Protein AF-0000000082405020 (afdb_homodimer)

Organism: Rhodococcus erythropolis (NCBI:txid1833)

InterPro domains:
  IPR003812 Fido domain [PF02661] (65-181)
  IPR003812 Fido domain [PS51459] (65-228)
  IPR036597 Fido-like domain superfamily [G3DSA:1.10.3290.10] (3-239)
  IPR036597 Fido-like domain superfamily [SSF140931] (48-201)

Structure (mmCIF, N/CA/C/O backbone):
data_AF-0000000082405020-model_v1
#
loop_
_entity.id
_entity.type
_entity.pdbx_description
1 polymer 'protein adenylyltransferase'
#
loop_
_atom_site.group_PDB
_atom_site.id
_atom_site.type_symbol
_atom_site.label_atom_id
_atom_site.label_alt_id
_atom_site.label_comp_id
_atom_site.label_asym_id
_atom_site.label_entity_id
_atom_site.label_seq_id
_atom_site.pdbx_PDB_ins_code
_atom_site.Cartn_x
_atom_site.Cartn_y
_atom_site.Cartn_z
_atom_site.occupancy
_atom_site.B_iso_or_equiv
_atom_site.auth_seq_id
_atom_site.auth_comp_id
_atom_site.auth_asym_id
_atom_site.auth_atom_id
_atom_site.pdbx_PDB_model_num
ATOM 1 N N . MET A 1 1 ? 30.266 0.745 10.148 1 27.28 1 MET A N 1
ATOM 2 C CA . MET A 1 1 ? 30.141 1.819 9.164 1 27.28 1 MET A CA 1
ATOM 3 C C . MET A 1 1 ? 29.703 3.117 9.836 1 27.28 1 MET A C 1
ATOM 5 O O . MET A 1 1 ? 28.953 3.092 10.82 1 27.28 1 MET A O 1
ATOM 9 N N . PRO A 1 2 ? 30.406 4.234 9.695 1 31.41 2 PRO A N 1
ATOM 10 C CA . PRO A 1 2 ? 29.984 5.426 10.438 1 31.41 2 PRO A CA 1
ATOM 11 C C . PRO A 1 2 ? 28.469 5.613 10.438 1 31.41 2 PRO A C 1
ATOM 13 O O . PRO A 1 2 ? 27.781 5.078 9.562 1 31.41 2 PRO A O 1
ATOM 16 N N . PRO A 1 3 ? 27.906 6.035 11.539 1 33.94 3 PRO A N 1
ATOM 17 C CA . PRO A 1 3 ? 26.453 6.211 11.422 1 33.94 3 PRO A CA 1
ATOM 18 C C . PRO A 1 3 ? 26.047 6.82 10.086 1 33.94 3 PRO A C 1
ATOM 20 O O . PRO A 1 3 ? 26.75 7.68 9.547 1 33.94 3 PRO A O 1
ATOM 23 N N . LYS A 1 4 ? 25.484 6.148 9.141 1 37.81 4 LYS A N 1
ATOM 24 C CA . LYS A 1 4 ? 25.094 6.707 7.852 1 37.81 4 LYS A CA 1
ATOM 25 C C . LYS A 1 4 ? 24.656 8.164 7.996 1 37.81 4 LYS A C 1
ATOM 27 O O . LYS A 1 4 ? 23.688 8.469 8.695 1 37.81 4 LYS A O 1
ATOM 32 N N . THR A 1 5 ? 25.484 9.172 8.133 1 40.19 5 THR A N 1
ATOM 33 C CA . THR A 1 5 ? 25.219 10.602 8.078 1 40.19 5 THR A CA 1
ATOM 34 C C . THR A 1 5 ? 23.969 10.883 7.258 1 40.19 5 THR A C 1
ATOM 36 O O . THR A 1 5 ? 23.719 10.227 6.246 1 40.19 5 THR A O 1
ATOM 39 N N . SER A 1 6 ? 23.078 11.688 7.797 1 55.25 6 SER A N 1
ATOM 40 C CA . SER A 1 6 ? 21.797 11.93 7.129 1 55.25 6 SER A CA 1
ATOM 41 C C . SER A 1 6 ? 22 12.297 5.664 1 55.25 6 SER A C 1
ATOM 43 O O . SER A 1 6 ? 22.828 13.148 5.34 1 55.25 6 SER A O 1
ATOM 45 N N . GLN A 1 7 ? 21.703 11.398 4.762 1 65 7 GLN A N 1
ATOM 46 C CA . GLN A 1 7 ? 21.812 11.531 3.314 1 65 7 GLN A CA 1
ATOM 47 C C . GLN A 1 7 ? 21.156 12.828 2.83 1 65 7 GLN A C 1
ATOM 49 O O . GLN A 1 7 ? 21.453 13.305 1.735 1 65 7 GLN A O 1
ATOM 54 N N . PHE A 1 8 ? 20.422 13.508 3.809 1 75 8 PHE A N 1
ATOM 55 C CA . PHE A 1 8 ? 19.766 14.719 3.332 1 75 8 PHE A CA 1
ATOM 56 C C . PHE A 1 8 ? 20.281 15.945 4.082 1 75 8 PHE A C 1
ATOM 58 O O . PHE A 1 8 ? 20.172 16.016 5.309 1 75 8 PHE A O 1
ATOM 65 N N . ARG A 1 9 ? 20.906 16.922 3.457 1 78 9 ARG A N 1
ATOM 66 C CA . ARG A 1 9 ? 21.484 18.109 4.094 1 78 9 ARG A CA 1
ATOM 67 C C . ARG A 1 9 ? 20.75 19.375 3.695 1 78 9 ARG A C 1
ATOM 69 O O . ARG A 1 9 ? 20.812 20.391 4.395 1 78 9 ARG A O 1
ATOM 76 N N . SER A 1 10 ? 20.094 19.359 2.49 1 83.06 10 SER A N 1
ATOM 77 C CA . SER A 1 10 ? 19.344 20.5 1.984 1 83.06 10 SER A CA 1
ATOM 78 C C . SER A 1 10 ? 17.984 20.062 1.459 1 83.06 10 SER A C 1
ATOM 80 O O . SER A 1 10 ? 17.703 18.875 1.336 1 83.06 10 SER A O 1
ATOM 82 N N . TRP A 1 11 ? 17.188 21.078 1.167 1 88.75 11 TRP A N 1
ATOM 83 C CA . TRP A 1 11 ? 15.844 20.859 0.655 1 88.75 11 TRP A CA 1
ATOM 84 C C . TRP A 1 11 ? 15.867 20.047 -0.628 1 88.75 11 TRP A C 1
ATOM 86 O O . TRP A 1 11 ? 15.047 19.141 -0.817 1 88.75 11 TRP A O 1
ATOM 96 N N . ASP A 1 12 ? 16.828 20.312 -1.436 1 88.75 12 ASP A N 1
ATOM 97 C CA . ASP A 1 12 ? 16.859 19.703 -2.766 1 88.75 12 ASP A CA 1
ATOM 98 C C . ASP A 1 12 ? 17.469 18.312 -2.717 1 88.75 12 ASP A C 1
ATOM 100 O O . ASP A 1 12 ? 17.359 17.547 -3.674 1 88.75 12 ASP A O 1
ATOM 104 N N . ASP A 1 13 ? 18.094 17.969 -1.542 1 90.44 13 ASP A N 1
ATOM 105 C CA . ASP A 1 13 ? 18.688 16.656 -1.384 1 90.44 13 ASP A CA 1
ATOM 106 C C . ASP A 1 13 ? 17.625 15.562 -1.361 1 90.44 13 ASP A C 1
ATOM 108 O O . ASP A 1 13 ? 17.922 14.383 -1.56 1 90.44 13 ASP A O 1
ATOM 112 N N . TYR A 1 14 ? 16.422 16 -1.183 1 95 14 TYR A N 1
ATOM 113 C CA . TYR A 1 14 ? 15.344 15.023 -1.104 1 95 14 TYR A CA 1
ATOM 114 C C . TYR A 1 14 ? 14.922 14.562 -2.496 1 95 14 TYR A C 1
ATOM 116 O O . TYR A 1 14 ? 14.258 13.539 -2.639 1 95 14 TYR A O 1
ATOM 124 N N . TYR A 1 15 ? 15.258 15.336 -3.488 1 95.38 15 TYR A N 1
ATOM 125 C CA . TYR A 1 15 ? 14.891 14.984 -4.852 1 95.38 15 TYR A CA 1
ATOM 126 C C . TYR A 1 15 ? 15.852 13.961 -5.434 1 95.38 15 TYR A C 1
ATOM 128 O O . TYR A 1 15 ? 17.031 13.914 -5.051 1 95.38 15 TYR A O 1
ATOM 136 N N . ILE A 1 16 ? 15.375 13.164 -6.328 1 95.88 16 ILE A N 1
ATOM 137 C CA . ILE A 1 16 ? 16.25 12.375 -7.188 1 95.88 16 ILE A CA 1
ATOM 138 C C . ILE A 1 16 ? 17.109 13.297 -8.047 1 95.88 16 ILE A C 1
ATOM 140 O O . ILE A 1 16 ? 16.594 14.211 -8.695 1 95.88 16 ILE A O 1
ATOM 144 N N . PRO A 1 17 ? 18.406 13.109 -8 1 93.12 17 PRO A N 1
ATOM 145 C CA . PRO A 1 17 ? 19.281 14.023 -8.75 1 93.12 17 PRO A CA 1
ATOM 146 C C . PRO A 1 17 ? 18.812 14.242 -10.188 1 93.12 17 PRO A C 1
ATOM 148 O O . PRO A 1 17 ? 18.516 13.273 -10.898 1 93.12 17 PRO A O 1
ATOM 151 N N . GLY A 1 18 ? 18.672 15.523 -10.523 1 94.06 18 GLY A N 1
ATOM 152 C CA . GLY A 1 18 ? 18.312 15.891 -11.883 1 94.06 18 GLY A CA 1
ATOM 153 C C . GLY A 1 18 ? 16.828 15.93 -12.117 1 94.06 18 GLY A C 1
ATOM 154 O O . GLY A 1 18 ? 16.375 16.156 -13.234 1 94.06 18 GLY A O 1
ATOM 155 N N . THR A 1 19 ? 16.062 15.609 -11.078 1 95.69 19 THR A N 1
ATOM 156 C CA . THR A 1 19 ? 14.602 15.633 -11.195 1 95.69 19 THR A CA 1
ATOM 157 C C . THR A 1 19 ? 13.984 16.469 -10.078 1 95.69 19 THR A C 1
ATOM 159 O O . THR A 1 19 ? 14.695 17.062 -9.273 1 95.69 19 THR A O 1
ATOM 162 N N . THR A 1 20 ? 12.672 16.594 -10.133 1 95.38 20 THR A N 1
ATOM 163 C CA . THR A 1 20 ? 11.914 17.234 -9.055 1 95.38 20 THR A CA 1
ATOM 164 C C . THR A 1 20 ? 11.062 16.203 -8.32 1 95.38 20 THR A C 1
ATOM 166 O O . THR A 1 20 ? 10.109 16.562 -7.629 1 95.38 20 THR A O 1
ATOM 169 N N . VAL A 1 21 ? 11.367 14.953 -8.594 1 97.62 21 VAL A N 1
ATOM 170 C CA . VAL A 1 21 ? 10.672 13.859 -7.922 1 97.62 21 VAL A CA 1
ATOM 171 C C . VAL A 1 21 ? 11.43 13.469 -6.66 1 97.62 21 VAL A C 1
ATOM 173 O O . VAL A 1 21 ? 12.656 13.32 -6.684 1 97.62 21 VAL A O 1
ATOM 176 N N . LEU A 1 22 ? 10.766 13.344 -5.59 1 97.5 22 LEU A N 1
ATOM 177 C CA . LEU A 1 22 ? 11.383 12.984 -4.32 1 97.5 22 LEU A CA 1
ATOM 178 C C . LEU A 1 22 ? 11.961 11.578 -4.379 1 97.5 22 LEU A C 1
ATOM 180 O O . LEU A 1 22 ? 11.352 10.672 -4.949 1 97.5 22 LEU A O 1
ATOM 184 N N . ARG A 1 23 ? 13.109 11.445 -3.777 1 97.44 23 ARG A N 1
ATOM 185 C CA . ARG A 1 23 ? 13.617 10.094 -3.574 1 97.44 23 ARG A CA 1
ATOM 186 C C . ARG A 1 23 ? 12.586 9.219 -2.871 1 97.44 23 ARG A C 1
ATOM 188 O O . ARG A 1 23 ? 11.891 9.68 -1.964 1 97.44 23 ARG A O 1
ATOM 195 N N . ASN A 1 24 ? 12.477 7.988 -3.316 1 97.75 24 ASN A N 1
ATOM 196 C CA . ASN A 1 24 ? 11.445 7.105 -2.783 1 97.75 24 ASN A CA 1
ATOM 197 C C . ASN A 1 24 ? 11.891 5.645 -2.803 1 97.75 24 ASN A C 1
ATOM 199 O O . ASN A 1 24 ? 12.961 5.324 -3.334 1 97.75 24 ASN A O 1
ATOM 203 N N . LYS A 1 25 ? 11.133 4.828 -2.209 1 95.75 25 LYS A N 1
ATOM 204 C CA . LYS A 1 25 ? 11.562 3.459 -1.939 1 95.75 25 LYS A CA 1
ATOM 205 C C . LYS A 1 25 ? 11.203 2.531 -3.098 1 95.75 25 LYS A C 1
ATOM 207 O O . LYS A 1 25 ? 11.414 1.32 -3.018 1 95.75 25 LYS A O 1
ATOM 212 N N . LEU A 1 26 ? 10.578 3.055 -4.168 1 93.88 26 LEU A N 1
ATOM 213 C CA . LEU A 1 26 ? 10.352 2.262 -5.371 1 93.88 26 LEU A CA 1
ATOM 214 C C . LEU A 1 26 ? 11.633 2.168 -6.203 1 93.88 26 LEU A C 1
ATOM 216 O O . LEU A 1 26 ? 11.68 2.662 -7.332 1 93.88 26 LEU A O 1
ATOM 220 N N . THR A 1 27 ? 12.555 1.457 -5.652 1 92.06 27 THR A N 1
ATOM 221 C CA . THR A 1 27 ? 13.875 1.398 -6.262 1 92.06 27 THR A CA 1
ATOM 222 C C . THR A 1 27 ? 14.023 0.149 -7.129 1 92.06 27 THR A C 1
ATOM 224 O O . THR A 1 27 ? 13.297 -0.829 -6.938 1 92.06 27 THR A O 1
ATOM 227 N N . SER A 1 28 ? 14.781 0.222 -8.086 1 84.94 28 SER A N 1
ATOM 228 C CA . SER A 1 28 ? 15.273 -0.876 -8.906 1 84.94 28 SER A CA 1
ATOM 229 C C . SER A 1 28 ? 16.734 -0.678 -9.273 1 84.94 28 SER A C 1
ATOM 231 O O . SER A 1 28 ? 17.328 0.349 -8.938 1 84.94 28 SER A O 1
ATOM 233 N N . THR A 1 29 ? 17.328 -1.694 -9.914 1 83.38 29 THR A N 1
ATOM 234 C CA . THR A 1 29 ? 18.703 -1.555 -10.367 1 83.38 29 THR A CA 1
ATOM 235 C C . THR A 1 29 ? 18.844 -0.342 -11.281 1 83.38 29 THR A C 1
ATOM 237 O O . THR A 1 29 ? 19.812 0.414 -11.172 1 83.38 29 THR A O 1
ATOM 240 N N . ALA A 1 30 ? 17.844 -0.08 -12.133 1 85.38 30 ALA A N 1
ATOM 241 C CA . ALA A 1 30 ? 17.875 1.017 -13.102 1 85.38 30 ALA A CA 1
ATOM 242 C C . ALA A 1 30 ? 17.531 2.344 -12.438 1 85.38 30 ALA A C 1
ATOM 244 O O . ALA A 1 30 ? 17.875 3.412 -12.938 1 85.38 30 ALA A O 1
ATOM 245 N N . GLU A 1 31 ? 16.797 2.295 -11.312 1 92.06 31 GLU A N 1
ATOM 246 C CA . GLU A 1 31 ? 16.344 3.467 -10.57 1 92.06 31 GLU A CA 1
ATOM 247 C C . GLU A 1 31 ? 16.719 3.355 -9.094 1 92.06 31 GLU A C 1
ATOM 249 O O . GLU A 1 31 ? 15.844 3.199 -8.242 1 92.06 31 GLU A O 1
ATOM 254 N N . PRO A 1 32 ? 17.969 3.553 -8.773 1 92.06 32 PRO A N 1
ATOM 255 C CA . PRO A 1 32 ? 18.438 3.26 -7.426 1 92.06 32 PRO A CA 1
ATOM 256 C C . PRO A 1 32 ? 17.906 4.234 -6.379 1 92.06 32 PRO A C 1
ATOM 258 O O . PRO A 1 32 ? 17.953 3.955 -5.18 1 92.06 32 PRO A O 1
ATOM 261 N N . TYR A 1 33 ? 17.391 5.414 -6.867 1 95.62 33 TYR A N 1
ATOM 262 C CA . TYR A 1 33 ? 16.875 6.395 -5.918 1 95.62 33 TYR A CA 1
ATOM 263 C C . TYR A 1 33 ? 15.352 6.383 -5.875 1 95.62 33 TYR A C 1
ATOM 265 O O . TYR A 1 33 ? 14.734 7.234 -5.234 1 95.62 33 TYR A O 1
ATOM 273 N N . GLY A 1 34 ? 14.734 5.473 -6.621 1 96.12 34 GLY A N 1
ATOM 274 C CA . GLY A 1 34 ? 13.289 5.367 -6.707 1 96.12 34 GLY A CA 1
ATOM 275 C C . GLY A 1 34 ? 12.742 5.719 -8.078 1 96.12 34 GLY A C 1
ATOM 276 O O . GLY A 1 34 ? 13.492 6.145 -8.961 1 96.12 34 GLY A O 1
ATOM 277 N N . THR A 1 35 ? 11.484 5.574 -8.297 1 96.19 35 THR A N 1
ATOM 278 C CA . THR A 1 35 ? 10.852 5.926 -9.562 1 96.19 35 THR A CA 1
ATOM 279 C C . THR A 1 35 ? 10.961 7.426 -9.82 1 96.19 35 THR A C 1
ATOM 281 O O . THR A 1 35 ? 10.812 8.234 -8.898 1 96.19 35 THR A O 1
ATOM 284 N N . THR A 1 36 ? 11.234 7.832 -11.086 1 96.62 36 THR A N 1
ATOM 285 C CA . THR A 1 36 ? 11.289 9.234 -11.477 1 96.62 36 THR A CA 1
ATOM 286 C C . THR A 1 36 ? 9.945 9.695 -12.039 1 96.62 36 THR A C 1
ATOM 288 O O . THR A 1 36 ? 9.789 10.859 -12.414 1 96.62 36 THR A O 1
ATOM 291 N N . ASP A 1 37 ? 8.992 8.805 -12.117 1 95.56 37 ASP A N 1
ATOM 292 C CA . ASP A 1 37 ? 7.648 9.117 -12.594 1 95.56 37 ASP A CA 1
ATOM 293 C C . ASP A 1 37 ? 6.793 9.703 -11.469 1 95.56 37 ASP A C 1
ATOM 295 O O . ASP A 1 37 ? 6.395 8.992 -10.547 1 95.56 37 ASP A O 1
ATOM 299 N N . PRO A 1 38 ? 6.438 10.984 -11.57 1 96.62 38 PRO A N 1
ATOM 300 C CA . PRO A 1 38 ? 5.711 11.609 -10.461 1 96.62 38 PRO A CA 1
ATOM 301 C C . PRO A 1 38 ? 4.32 11.016 -10.258 1 96.62 38 PRO A C 1
ATOM 303 O O . PRO A 1 38 ? 3.834 10.953 -9.125 1 96.62 38 PRO A O 1
ATOM 306 N N . ASP A 1 39 ? 3.707 10.555 -11.312 1 94.94 39 ASP A N 1
ATOM 307 C CA . ASP A 1 39 ? 2.375 9.969 -11.188 1 94.94 39 ASP A CA 1
ATOM 308 C C . ASP A 1 39 ? 2.432 8.609 -10.5 1 94.94 39 ASP A C 1
ATOM 310 O O . ASP A 1 39 ? 1.569 8.289 -9.68 1 94.94 39 ASP A O 1
ATOM 314 N N . LYS A 1 40 ? 3.461 7.84 -10.859 1 94 40 LYS A N 1
ATOM 315 C CA . LYS A 1 40 ? 3.66 6.547 -10.211 1 94 40 LYS A CA 1
ATOM 316 C C . LYS A 1 40 ? 3.934 6.723 -8.719 1 94 40 LYS A C 1
ATOM 318 O O . LYS A 1 40 ? 3.371 6.004 -7.891 1 94 40 LYS A O 1
ATOM 323 N N . LEU A 1 41 ? 4.762 7.684 -8.391 1 96.81 41 LEU A N 1
ATOM 324 C CA . LEU A 1 41 ? 5.07 7.949 -6.988 1 96.81 41 LEU A CA 1
ATOM 325 C C . LEU A 1 41 ? 3.826 8.398 -6.234 1 96.81 41 LEU A C 1
ATOM 327 O O . LEU A 1 41 ? 3.564 7.934 -5.125 1 96.81 41 LEU A O 1
ATOM 331 N N . ARG A 1 42 ? 3.062 9.281 -6.844 1 95.75 42 ARG A N 1
ATOM 332 C CA . ARG A 1 42 ? 1.851 9.797 -6.215 1 95.75 42 ARG A CA 1
ATOM 333 C C . ARG A 1 42 ? 0.866 8.664 -5.922 1 95.75 42 ARG A C 1
ATOM 335 O O . ARG A 1 42 ? 0.34 8.57 -4.809 1 95.75 42 ARG A O 1
ATOM 342 N N . SER A 1 43 ? 0.611 7.84 -6.879 1 94.12 43 SER A N 1
ATOM 343 C CA . SER A 1 43 ? -0.319 6.727 -6.715 1 94.12 43 SER A CA 1
ATOM 344 C C . SER A 1 43 ? 0.167 5.758 -5.645 1 94.12 43 SER A C 1
ATOM 346 O O . SER A 1 43 ? -0.624 5.281 -4.824 1 94.12 43 SER A O 1
ATOM 348 N N . TYR A 1 44 ? 1.472 5.469 -5.621 1 96.62 44 TYR A N 1
ATOM 349 C CA . TYR A 1 44 ? 2.049 4.562 -4.637 1 96.62 44 TYR A CA 1
ATOM 350 C C . TYR A 1 44 ? 1.937 5.137 -3.23 1 96.62 44 TYR A C 1
ATOM 352 O O . TYR A 1 44 ? 1.536 4.438 -2.297 1 96.62 44 TYR A O 1
ATOM 360 N N . GLU A 1 45 ? 2.285 6.391 -3.164 1 97.62 45 GLU A N 1
ATOM 361 C CA . GLU A 1 45 ? 2.213 7.074 -1.876 1 97.62 45 GLU A CA 1
ATOM 362 C C . GLU A 1 45 ? 0.787 7.07 -1.33 1 97.62 45 GLU A C 1
ATOM 364 O O . GLU A 1 45 ? 0.569 6.785 -0.15 1 97.62 45 GLU A O 1
ATOM 369 N N . GLU A 1 46 ? -0.152 7.398 -2.125 1 94.19 46 GLU A N 1
ATOM 370 C CA . GLU A 1 46 ? -1.555 7.418 -1.72 1 94.19 46 GLU A CA 1
ATOM 371 C C . GLU A 1 46 ? -2.008 6.043 -1.234 1 94.19 46 GLU A C 1
ATOM 373 O O . GLU A 1 46 ? -2.633 5.926 -0.179 1 94.19 46 GLU A O 1
ATOM 378 N N . ALA A 1 47 ? -1.646 5.027 -1.953 1 95.69 47 ALA A N 1
ATOM 379 C CA . ALA A 1 47 ? -2.029 3.666 -1.583 1 95.69 47 ALA A CA 1
ATOM 380 C C . ALA A 1 47 ? -1.36 3.242 -0.278 1 95.69 47 ALA A C 1
ATOM 382 O O . ALA A 1 47 ? -2.023 2.744 0.634 1 95.69 47 ALA A O 1
ATOM 383 N N . ALA A 1 48 ? -0.055 3.447 -0.223 1 97.44 48 ALA A N 1
ATOM 384 C CA . ALA A 1 48 ? 0.718 3.041 0.948 1 97.44 48 ALA A CA 1
ATOM 385 C C . ALA A 1 48 ? 0.211 3.736 2.209 1 97.44 48 ALA A C 1
ATOM 387 O O . ALA A 1 48 ? 0.013 3.092 3.242 1 97.44 48 ALA A O 1
ATOM 388 N N . THR A 1 49 ? -0.008 5.012 2.084 1 96.56 49 THR A N 1
ATOM 389 C CA . THR A 1 49 ? -0.431 5.754 3.266 1 96.56 49 THR A CA 1
ATOM 390 C C . THR A 1 49 ? -1.874 5.418 3.629 1 96.56 49 THR A C 1
ATOM 392 O O . THR A 1 49 ? -2.242 5.426 4.805 1 96.56 49 THR A O 1
ATOM 395 N N . HIS A 1 50 ? -2.705 5.129 2.637 1 93.75 50 HIS A N 1
ATOM 396 C CA . HIS A 1 50 ? -4.062 4.672 2.912 1 93.75 50 HIS A CA 1
ATOM 397 C C . HIS A 1 50 ? -4.055 3.398 3.752 1 93.75 50 HIS A C 1
ATOM 399 O O . HIS A 1 50 ? -4.805 3.287 4.727 1 93.75 50 HIS A O 1
ATOM 405 N N . ILE A 1 51 ? -3.227 2.506 3.412 1 95.38 51 ILE A N 1
ATOM 406 C CA . ILE A 1 51 ? -3.109 1.24 4.125 1 95.38 51 ILE A CA 1
ATOM 407 C C . ILE A 1 51 ? -2.66 1.496 5.562 1 95.38 51 ILE A C 1
ATOM 409 O O . ILE A 1 51 ? -3.266 0.989 6.508 1 95.38 51 ILE A O 1
ATOM 413 N N . ARG A 1 52 ? -1.655 2.295 5.723 1 97.19 52 ARG A N 1
ATOM 414 C CA . ARG A 1 52 ? -1.1 2.564 7.047 1 97.19 52 ARG A CA 1
ATOM 415 C C . ARG A 1 52 ? -2.074 3.369 7.898 1 97.19 52 ARG A C 1
ATOM 417 O O . ARG A 1 52 ? -2.131 3.199 9.117 1 97.19 52 ARG A O 1
ATOM 424 N N . MET A 1 53 ? -2.807 4.262 7.254 1 94.5 53 MET A N 1
ATOM 425 C CA . MET A 1 53 ? -3.828 5.004 7.988 1 94.5 53 MET A CA 1
ATOM 426 C C . MET A 1 53 ? -4.879 4.059 8.562 1 94.5 53 MET A C 1
ATOM 428 O O . MET A 1 53 ? -5.324 4.238 9.695 1 94.5 53 MET A O 1
ATOM 432 N N . GLY A 1 54 ? -5.32 3.076 7.789 1 91.56 54 GLY A N 1
ATOM 433 C CA . GLY A 1 54 ? -6.238 2.068 8.297 1 91.56 54 GLY A CA 1
ATOM 434 C C . GLY A 1 54 ? -5.688 1.307 9.492 1 91.56 54 GLY A C 1
ATOM 435 O O . GLY A 1 54 ? -6.41 1.049 10.453 1 91.56 54 GLY A O 1
ATOM 436 N N . GLU A 1 55 ? -4.43 0.986 9.414 1 93.69 55 GLU A N 1
ATOM 437 C CA . GLU A 1 55 ? -3.783 0.281 10.516 1 93.69 55 GLU A CA 1
ATOM 438 C C . GLU A 1 55 ? -3.719 1.151 11.766 1 93.69 55 GLU A C 1
ATOM 440 O O . GLU A 1 55 ? -3.969 0.673 12.875 1 93.69 55 GLU A O 1
ATOM 445 N N . LEU A 1 56 ? -3.42 2.391 11.555 1 94.75 56 LEU A N 1
ATOM 446 C CA . LEU A 1 56 ? -3.33 3.32 12.672 1 94.75 56 LEU A CA 1
ATOM 447 C C . LEU A 1 56 ? -4.691 3.52 13.32 1 94.75 56 LEU A C 1
ATOM 449 O O . LEU A 1 56 ? -4.781 3.719 14.539 1 94.75 56 LEU A O 1
ATOM 453 N N . ALA A 1 57 ? -5.738 3.504 12.516 1 91.31 57 ALA A N 1
ATOM 454 C CA . ALA A 1 57 ? -7.094 3.639 13.039 1 91.31 57 ALA A CA 1
ATOM 455 C C . ALA A 1 57 ? -7.453 2.461 13.945 1 91.31 57 ALA A C 1
ATOM 457 O O . ALA A 1 57 ? -8.156 2.627 14.945 1 91.31 57 ALA A O 1
ATOM 458 N N . ARG A 1 58 ? -6.863 1.289 13.609 1 91.31 58 ARG A N 1
ATOM 459 C CA . ARG A 1 58 ? -7.148 0.085 14.383 1 91.31 58 ARG A CA 1
ATOM 460 C C . ARG A 1 58 ? -6.211 -0.029 15.586 1 91.31 58 ARG A C 1
ATOM 462 O O . ARG A 1 58 ? -6.633 -0.414 16.672 1 91.31 58 ARG A O 1
ATOM 469 N N . THR A 1 59 ? -4.965 0.282 15.312 1 94.94 59 THR A N 1
ATOM 470 C CA . THR A 1 59 ? -3.932 0.214 16.344 1 94.94 59 THR A CA 1
ATOM 471 C C . THR A 1 59 ? -3.061 1.466 16.312 1 94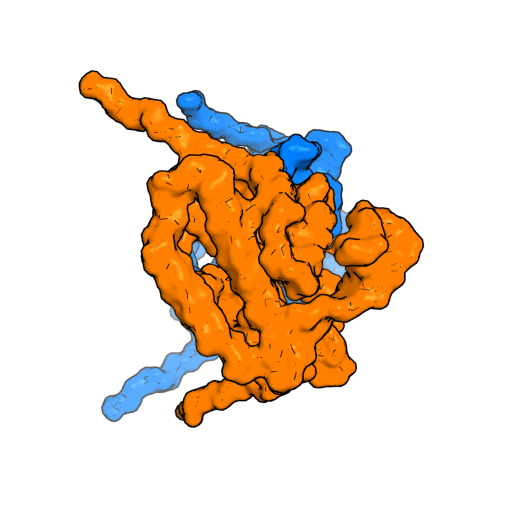.94 59 THR A C 1
ATOM 473 O O . THR A 1 59 ? -2.014 1.488 15.664 1 94.94 59 THR A O 1
ATOM 476 N N . PRO A 1 60 ? -3.488 2.438 17.078 1 94.69 60 PRO A N 1
ATOM 477 C CA . PRO A 1 60 ? -2.707 3.678 17.094 1 94.69 60 PRO A CA 1
ATOM 478 C C . PRO A 1 60 ? -1.301 3.48 17.656 1 94.69 60 PRO A C 1
ATOM 480 O O . PRO A 1 60 ? -1.076 2.578 18.469 1 94.69 60 PRO A O 1
ATOM 483 N N . VAL A 1 61 ? -0.353 4.25 17.203 1 95.19 61 VAL A N 1
ATOM 484 C CA . VAL A 1 61 ? 0.987 4.242 17.781 1 95.19 61 VAL A CA 1
ATOM 485 C C . VAL A 1 61 ? 0.938 4.781 19.203 1 95.19 61 VAL A C 1
ATOM 487 O O . VAL A 1 61 ? 0.284 5.793 19.469 1 95.19 61 VAL A O 1
ATOM 490 N N . SER A 1 62 ? 1.547 4.047 20.078 1 94.38 62 SER A N 1
ATOM 491 C CA . SER A 1 62 ? 1.603 4.5 21.453 1 94.38 62 SER A CA 1
ATOM 492 C C . SER A 1 62 ? 2.484 5.738 21.594 1 94.38 62 SER A C 1
ATOM 494 O O . SER A 1 62 ? 3.539 5.828 20.969 1 94.38 62 SER A O 1
ATOM 496 N N . GLY A 1 63 ? 1.977 6.695 22.375 1 95.44 63 GLY A N 1
ATOM 497 C CA . GLY A 1 63 ? 2.746 7.906 22.609 1 95.44 63 GLY A CA 1
ATOM 498 C C . GLY A 1 63 ? 2.104 8.828 23.625 1 95.44 63 GLY A C 1
ATOM 499 O O . GLY A 1 63 ? 1.078 8.492 24.219 1 95.44 63 GLY A O 1
ATOM 500 N N . LYS A 1 64 ? 2.805 9.945 23.844 1 97.06 64 LYS A N 1
ATOM 501 C CA . LYS A 1 64 ? 2.387 10.875 24.875 1 97.06 64 LYS A CA 1
ATOM 502 C C . LYS A 1 64 ? 1.908 12.195 24.281 1 97.06 64 LYS A C 1
ATOM 504 O O . LYS A 1 64 ? 1.918 13.234 24.953 1 97.06 64 LYS A O 1
ATOM 509 N N . PHE A 1 65 ? 1.597 12.156 22.984 1 98.38 65 PHE A N 1
ATOM 510 C CA . PHE A 1 65 ? 1.159 13.336 22.25 1 98.38 65 PHE A CA 1
ATOM 511 C C . PHE A 1 65 ? 2.217 14.43 22.297 1 98.38 65 PHE A C 1
ATOM 513 O O . PHE A 1 65 ? 1.892 15.609 22.484 1 98.38 65 PHE A O 1
ATOM 520 N N . ASP A 1 66 ? 3.443 14.016 22.25 1 98.69 66 ASP A N 1
ATOM 521 C CA . ASP A 1 66 ? 4.586 14.914 22.125 1 98.69 66 ASP A CA 1
ATOM 522 C C . ASP A 1 66 ? 5.168 14.852 20.703 1 98.69 66 ASP A C 1
ATOM 524 O O . ASP A 1 66 ? 4.574 14.25 19.812 1 98.69 66 ASP A O 1
ATOM 528 N N . TYR A 1 67 ? 6.262 15.555 20.516 1 98.75 67 TYR A N 1
ATOM 529 C CA . TYR A 1 67 ? 6.875 15.633 19.203 1 98.75 67 TYR A CA 1
ATOM 530 C C . TYR A 1 67 ? 7.309 14.258 18.719 1 98.75 67 TYR A C 1
ATOM 532 O O . TYR A 1 67 ? 7.164 13.938 17.531 1 98.75 67 TYR A O 1
ATOM 540 N N . ASN A 1 68 ? 7.812 13.422 19.625 1 98.62 68 ASN A N 1
ATOM 541 C CA . ASN A 1 68 ? 8.195 12.062 19.25 1 98.62 68 ASN A CA 1
ATOM 542 C C . ASN A 1 68 ? 6.992 11.258 18.766 1 98.62 68 ASN A C 1
ATOM 544 O O . ASN A 1 68 ? 7.121 10.438 17.859 1 98.62 68 ASN A O 1
ATOM 548 N N . HIS A 1 69 ? 5.879 11.492 19.422 1 98.75 69 HIS A N 1
ATOM 549 C CA . HIS A 1 69 ? 4.66 10.82 19 1 98.75 69 HIS A CA 1
ATOM 550 C C . HIS A 1 69 ? 4.27 11.234 17.578 1 98.75 69 HIS A C 1
ATOM 552 O O . HIS A 1 69 ? 3.893 10.383 16.766 1 98.75 69 HIS A O 1
ATOM 558 N N . LEU A 1 70 ? 4.332 12.508 17.266 1 98.81 70 LEU A N 1
ATOM 559 C CA . LEU A 1 70 ? 4.047 12.984 15.906 1 98.81 70 LEU A CA 1
ATOM 560 C C . LEU A 1 70 ? 4.988 12.344 14.898 1 98.81 70 LEU A C 1
ATOM 562 O O . LEU A 1 70 ? 4.551 11.898 13.836 1 98.81 70 LEU A O 1
ATOM 566 N N . LYS A 1 71 ? 6.27 12.297 15.234 1 98.81 71 LYS A N 1
ATOM 567 C CA . LYS A 1 71 ? 7.266 11.68 14.359 1 98.81 71 LYS A CA 1
ATOM 568 C C . LYS A 1 71 ? 6.977 10.195 14.156 1 98.81 71 LYS A C 1
ATOM 570 O O . LYS A 1 71 ? 7.141 9.672 13.055 1 98.81 71 LYS A O 1
ATOM 575 N N . ALA A 1 72 ? 6.547 9.555 15.195 1 98.75 72 ALA A N 1
ATOM 576 C CA . ALA A 1 72 ? 6.234 8.125 15.109 1 98.75 72 ALA A CA 1
ATOM 577 C C . ALA A 1 72 ? 5.043 7.883 14.195 1 98.75 72 ALA A C 1
ATOM 579 O O . ALA A 1 72 ? 5.02 6.906 13.438 1 98.75 72 ALA A O 1
ATOM 580 N N . ILE A 1 73 ? 4.043 8.719 14.297 1 98.75 73 ILE A N 1
ATOM 581 C CA . ILE A 1 73 ? 2.891 8.625 13.406 1 98.75 73 ILE A CA 1
ATOM 582 C C . ILE A 1 73 ? 3.34 8.82 11.961 1 98.75 73 ILE A C 1
ATOM 584 O O . ILE A 1 73 ? 2.955 8.047 11.078 1 98.75 73 ILE A O 1
ATOM 588 N N . HIS A 1 74 ? 4.148 9.836 11.719 1 98.81 74 HIS A N 1
ATOM 589 C CA . HIS A 1 74 ? 4.672 10.07 10.375 1 98.81 74 HIS A CA 1
ATOM 590 C C . HIS A 1 74 ? 5.453 8.859 9.875 1 98.81 74 HIS A C 1
ATOM 592 O O . HIS A 1 74 ? 5.305 8.453 8.719 1 98.81 74 HIS A O 1
ATOM 598 N N . GLN A 1 75 ? 6.293 8.305 10.734 1 98.69 75 GLN A N 1
ATOM 599 C CA . GLN A 1 75 ? 7.055 7.109 10.398 1 98.69 75 GLN A CA 1
ATOM 600 C C . GLN A 1 75 ? 6.129 5.977 9.969 1 98.69 75 GLN A C 1
ATOM 602 O O . GLN A 1 75 ? 6.387 5.301 8.969 1 98.69 75 GLN A O 1
ATOM 607 N N . THR A 1 76 ? 5.102 5.809 10.703 1 98.31 76 THR A N 1
ATOM 608 C CA . THR A 1 76 ? 4.164 4.738 10.398 1 98.31 76 THR A CA 1
ATOM 609 C C . THR A 1 76 ? 3.473 4.992 9.055 1 98.31 76 THR A C 1
ATOM 611 O O . THR A 1 76 ? 3.379 4.09 8.219 1 98.31 76 THR A O 1
ATOM 614 N N . LEU A 1 77 ? 3.057 6.184 8.805 1 98.25 77 LEU A N 1
ATOM 615 C CA . LEU A 1 77 ? 2.295 6.539 7.613 1 98.25 77 LEU A CA 1
ATOM 616 C C . LEU A 1 77 ? 3.148 6.398 6.359 1 98.25 77 LEU A C 1
ATOM 618 O O . LEU A 1 77 ? 2.668 5.93 5.324 1 98.25 77 LEU A O 1
ATOM 622 N N . PHE A 1 78 ? 4.438 6.797 6.43 1 98.56 78 PHE A N 1
ATOM 623 C CA . PHE A 1 78 ? 5.195 7 5.199 1 98.56 78 PHE A CA 1
ATOM 624 C C . PHE A 1 78 ? 6.363 6.02 5.117 1 98.56 78 PHE A C 1
ATOM 626 O O . PHE A 1 78 ? 7.199 6.121 4.219 1 98.56 78 PHE A O 1
ATOM 633 N N . GLN A 1 79 ? 6.445 4.984 6 1 97.69 79 GLN A N 1
ATOM 634 C CA . GLN A 1 79 ? 7.559 4.047 6.113 1 97.69 79 GLN A CA 1
ATOM 635 C C . GLN A 1 79 ? 7.781 3.297 4.805 1 97.69 79 GLN A C 1
ATOM 637 O O . GLN A 1 79 ? 8.898 2.873 4.508 1 97.69 79 GLN A O 1
ATOM 642 N N . ASP A 1 80 ? 6.754 3.154 4.043 1 97.75 80 ASP A N 1
ATOM 643 C CA . ASP A 1 80 ? 6.855 2.363 2.822 1 97.75 80 ASP A CA 1
ATOM 644 C C . ASP A 1 80 ? 7.254 3.236 1.634 1 97.75 80 ASP A C 1
ATOM 646 O O . ASP A 1 80 ? 7.562 2.725 0.556 1 97.75 80 ASP A O 1
ATOM 650 N N . VAL A 1 81 ? 7.301 4.566 1.757 1 98.19 81 VAL A N 1
ATOM 651 C CA . VAL A 1 81 ? 7.461 5.48 0.632 1 98.19 81 VAL A CA 1
ATOM 652 C C . VAL A 1 81 ? 8.812 6.184 0.724 1 98.19 81 VAL A C 1
ATOM 654 O O . VAL A 1 81 ? 9.531 6.297 -0.274 1 98.19 81 VAL A O 1
ATOM 657 N N . TYR A 1 82 ? 9.109 6.652 1.924 1 97.88 82 TYR A N 1
ATOM 658 C CA . TYR A 1 82 ? 10.281 7.512 2.059 1 97.88 82 TYR A CA 1
ATOM 659 C C . TYR A 1 82 ? 11.242 6.965 3.109 1 97.88 82 TYR A C 1
ATOM 661 O O . TYR A 1 82 ? 10.812 6.531 4.184 1 97.88 82 TYR A O 1
ATOM 669 N N . ASP A 1 83 ? 12.555 7.078 2.828 1 96.12 83 ASP A N 1
ATOM 670 C CA . ASP A 1 83 ? 13.57 6.668 3.787 1 96.12 83 ASP A CA 1
ATOM 671 C C . ASP A 1 83 ? 13.617 7.621 4.98 1 96.12 83 ASP A C 1
ATOM 673 O O . ASP A 1 83 ? 14.031 7.23 6.078 1 96.12 83 ASP A O 1
ATOM 677 N N . TRP A 1 84 ? 13.133 8.844 4.754 1 96.5 84 TRP A N 1
ATOM 678 C CA . TRP A 1 84 ? 13.203 9.844 5.809 1 96.5 84 TRP A CA 1
ATOM 679 C C . TRP A 1 84 ? 11.906 9.883 6.613 1 96.5 84 TRP A C 1
ATOM 681 O O . TRP A 1 84 ? 11.672 10.812 7.391 1 96.5 84 TRP A O 1
ATOM 691 N N . ALA A 1 85 ? 11.023 8.914 6.461 1 98.12 85 ALA A N 1
ATOM 692 C CA . ALA A 1 85 ? 9.789 8.852 7.242 1 98.12 85 ALA A CA 1
ATOM 693 C C . ALA A 1 85 ? 10.078 8.938 8.734 1 98.12 85 ALA A C 1
ATOM 695 O O . ALA A 1 85 ? 10.961 8.242 9.242 1 98.12 85 ALA A O 1
ATOM 696 N N . GLY A 1 86 ? 9.406 9.828 9.445 1 98.31 86 GLY A N 1
ATOM 697 C CA . GLY A 1 86 ? 9.555 10 10.883 1 98.31 86 GLY A CA 1
ATOM 698 C C . GLY A 1 86 ? 10.68 10.945 11.258 1 98.31 86 GLY A C 1
ATOM 699 O O . GLY A 1 86 ? 10.891 11.234 12.438 1 98.31 86 GLY A O 1
ATOM 700 N N . LYS A 1 87 ? 11.344 11.414 10.219 1 97.44 87 LYS A N 1
ATOM 701 C CA . LYS A 1 87 ? 12.477 12.297 10.469 1 97.44 87 LYS A CA 1
ATOM 702 C C . LYS A 1 87 ? 12.156 13.734 10.078 1 97.44 87 LYS A C 1
ATOM 704 O O . LYS A 1 87 ? 11.516 13.977 9.055 1 97.44 87 LYS A O 1
ATOM 709 N N . GLU A 1 88 ? 12.578 14.609 10.844 1 96.56 88 GLU A N 1
ATOM 710 C CA . GLU A 1 88 ? 12.461 16.031 10.562 1 96.56 88 GLU A CA 1
ATOM 711 C C . GLU A 1 88 ? 13.219 16.406 9.289 1 96.56 88 GLU A C 1
ATOM 713 O O . GLU A 1 88 ? 14.312 15.914 9.047 1 96.56 88 GLU A O 1
ATOM 718 N N . ARG A 1 89 ? 12.578 17.328 8.609 1 96.56 89 ARG A N 1
ATOM 719 C CA . ARG A 1 89 ? 13.281 17.797 7.418 1 96.56 89 ARG A CA 1
ATOM 720 C C . ARG A 1 89 ? 14.516 18.609 7.797 1 96.56 89 ARG A C 1
ATOM 722 O O . ARG A 1 89 ? 14.531 19.297 8.812 1 96.56 89 ARG A O 1
ATOM 729 N N . THR A 1 90 ? 15.523 18.562 6.91 1 93.44 90 THR A N 1
ATOM 730 C CA . THR A 1 90 ? 16.797 19.219 7.18 1 93.44 90 THR A CA 1
ATOM 731 C C . THR A 1 90 ? 16.891 20.547 6.43 1 93.44 90 THR A C 1
ATOM 733 O O . THR A 1 90 ? 17.828 21.328 6.637 1 93.44 90 THR A O 1
ATOM 736 N N . GLY A 1 91 ? 16.047 20.781 5.52 1 91.69 91 GLY A N 1
ATOM 737 C CA . GLY A 1 91 ? 16 22.031 4.77 1 91.69 91 GLY A CA 1
ATOM 738 C C . GLY A 1 91 ? 14.602 22.578 4.605 1 91.69 91 GLY A C 1
ATOM 739 O O . GLY A 1 91 ? 13.625 21.906 4.953 1 91.69 91 GLY A O 1
ATOM 740 N N . PRO A 1 92 ? 14.43 23.812 4.184 1 92.62 92 PRO A N 1
ATOM 741 C CA . PRO A 1 92 ? 15.5 24.781 3.91 1 92.62 92 PRO A CA 1
ATOM 742 C C . PRO A 1 92 ? 16.047 25.422 5.18 1 92.62 92 PRO A C 1
ATOM 744 O O . PRO A 1 92 ? 15.422 25.344 6.238 1 92.62 92 PRO A O 1
ATOM 747 N N . LEU A 1 93 ? 17.219 25.922 5.059 1 92.94 93 LEU A N 1
ATOM 748 C CA . LEU A 1 93 ? 17.828 26.609 6.188 1 92.94 93 LEU A CA 1
ATOM 749 C C . LEU A 1 93 ? 17.141 27.953 6.449 1 92.94 93 LEU A C 1
ATOM 751 O O . LEU A 1 93 ? 17.078 28.406 7.59 1 92.94 93 LEU A O 1
ATOM 755 N N . ASN A 1 94 ? 16.641 28.484 5.34 1 91.62 94 ASN A N 1
ATOM 756 C CA . ASN A 1 94 ? 15.82 29.688 5.469 1 91.62 94 ASN A CA 1
ATOM 757 C C . ASN A 1 94 ? 14.336 29.344 5.547 1 91.62 94 ASN A C 1
ATOM 759 O O . ASN A 1 94 ? 13.969 28.172 5.574 1 91.62 94 ASN A O 1
ATOM 763 N N . GLN A 1 95 ? 13.594 30.344 5.656 1 89.12 95 GLN A N 1
ATOM 764 C CA . GLN A 1 95 ? 12.156 30.156 5.801 1 89.12 95 GLN A CA 1
ATOM 765 C C . GLN A 1 95 ? 11.578 29.406 4.605 1 89.12 95 GLN A C 1
ATOM 767 O O . GLN A 1 95 ? 11.914 29.688 3.457 1 89.12 95 G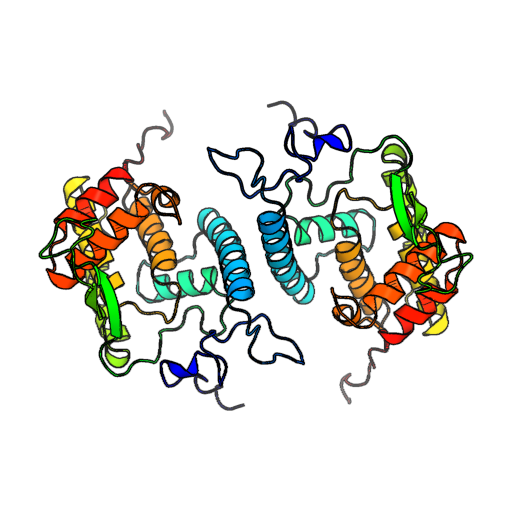LN A O 1
ATOM 772 N N . MET A 1 96 ? 10.789 28.391 4.895 1 91.06 96 MET A N 1
ATOM 773 C CA . MET A 1 96 ? 10.031 27.672 3.877 1 91.06 96 MET A CA 1
ATOM 774 C C . MET A 1 96 ? 8.742 28.406 3.539 1 91.06 96 MET A C 1
ATOM 776 O O . MET A 1 96 ? 8.148 29.047 4.398 1 91.06 96 MET A O 1
ATOM 780 N N . SER A 1 97 ? 8.375 28.344 2.314 1 92.62 97 SER A N 1
ATOM 781 C CA . SER A 1 97 ? 7.109 28.984 1.969 1 92.62 97 SER A CA 1
ATOM 782 C C . SER A 1 97 ? 6.324 28.141 0.963 1 92.62 97 SER A C 1
ATOM 784 O O . SER A 1 97 ? 6.906 27.328 0.239 1 92.62 97 SER A O 1
ATOM 786 N N . LYS A 1 98 ? 5.055 28.25 1.021 1 92.5 98 LYS A N 1
ATOM 787 C CA . LYS A 1 98 ? 4.133 27.75 0.004 1 92.5 98 LYS A CA 1
ATOM 788 C C . LYS A 1 98 ? 3.238 28.875 -0.521 1 92.5 98 LYS A C 1
ATOM 790 O O . LYS A 1 98 ? 2.879 29.797 0.224 1 92.5 98 LYS A O 1
ATOM 795 N N . SER A 1 99 ? 2.939 28.719 -1.806 1 94.75 99 SER A N 1
ATOM 796 C CA . SER A 1 99 ? 2.1 29.734 -2.426 1 94.75 99 SER A CA 1
ATOM 797 C C . SER A 1 99 ? 0.631 29.328 -2.414 1 94.75 99 SER A C 1
ATOM 799 O O . SER A 1 99 ? 0.314 28.141 -2.512 1 94.75 99 SER A O 1
ATOM 801 N N . GLY A 1 100 ? -0.187 30.281 -2.244 1 95 100 GLY A N 1
ATOM 802 C CA . GLY A 1 100 ? -1.628 30.094 -2.297 1 95 100 GLY A CA 1
ATOM 803 C C . GLY A 1 100 ? -2.398 31.391 -2.443 1 95 100 GLY A C 1
ATOM 804 O O . GLY A 1 100 ? -1.806 32.469 -2.461 1 95 100 GLY A O 1
ATOM 805 N N . PRO A 1 101 ? -3.658 31.219 -2.607 1 96.56 101 PRO A N 1
ATOM 806 C CA . PRO A 1 101 ? -4.457 32.438 -2.758 1 96.56 101 PRO A CA 1
ATOM 807 C C . PRO A 1 101 ? -4.453 33.312 -1.501 1 96.56 101 PRO A C 1
ATOM 809 O O . PRO A 1 101 ? -4.43 32.781 -0.385 1 96.56 101 PRO A O 1
ATOM 812 N N . ASP A 1 102 ? -4.418 34.562 -1.711 1 98.06 102 ASP A N 1
ATOM 813 C CA . ASP A 1 102 ? -4.543 35.5 -0.598 1 98.06 102 ASP A CA 1
ATOM 814 C C . ASP A 1 102 ? -5.898 35.375 0.091 1 98.06 102 ASP A C 1
ATOM 816 O O . ASP A 1 102 ? -6.895 35.906 -0.376 1 98.06 102 ASP A O 1
ATOM 820 N N . VAL A 1 103 ? -5.871 34.719 1.134 1 97.19 103 VAL A N 1
ATOM 821 C CA . VAL A 1 103 ? -7.117 34.469 1.851 1 97.19 103 VAL A CA 1
ATOM 822 C C . VAL A 1 103 ? -7.254 35.438 3.008 1 97.19 103 VAL A C 1
ATOM 824 O O . VAL A 1 103 ? -8.172 35.344 3.822 1 97.19 103 VAL A O 1
ATOM 827 N N . VAL A 1 104 ? -6.316 36.312 3.193 1 96.75 104 VAL A N 1
ATOM 828 C CA . VAL A 1 104 ? -6.34 37.312 4.258 1 96.75 104 VAL A CA 1
ATOM 829 C C . VAL A 1 104 ? -7.082 38.562 3.781 1 96.75 104 VAL A C 1
ATOM 831 O O . VAL A 1 104 ? -7.98 39.031 4.465 1 96.75 104 VAL A O 1
ATOM 834 N N . ASN A 1 105 ? -6.734 38.969 2.568 1 97.19 105 ASN A N 1
ATOM 835 C CA . ASN A 1 105 ? -7.289 40.219 2.051 1 97.19 105 ASN A CA 1
ATOM 836 C C . ASN A 1 105 ? -8.43 39.969 1.067 1 97.19 105 ASN A C 1
ATOM 838 O O . ASN A 1 105 ? -9.078 40.906 0.604 1 97.19 105 ASN A O 1
ATOM 842 N N . TYR A 1 106 ? -8.664 38.75 0.682 1 97.19 106 TYR A N 1
ATOM 843 C CA . TYR A 1 106 ? -9.75 38.344 -0.202 1 97.19 106 TYR A CA 1
ATOM 844 C C . TYR A 1 106 ? -10.57 37.219 0.423 1 97.19 106 TYR A C 1
ATOM 846 O O . TYR A 1 106 ? -10.039 36.375 1.172 1 97.19 106 TYR A O 1
ATOM 854 N N . PRO A 1 107 ? -11.891 37.188 0.108 1 94.31 107 PRO A N 1
ATOM 855 C CA . PRO A 1 107 ? -12.68 36.031 0.562 1 94.31 107 PRO A CA 1
ATOM 856 C C . PRO A 1 107 ? -12.125 34.688 0.057 1 94.31 107 PRO A C 1
ATOM 858 O O . PRO A 1 107 ? -11.672 34.625 -1.086 1 94.31 107 PRO A O 1
ATOM 861 N N . PRO A 1 108 ? -12.195 33.75 0.941 1 91.06 108 PRO A N 1
ATOM 862 C CA . PRO A 1 108 ? -11.734 32.438 0.47 1 91.06 108 PRO A CA 1
ATOM 863 C C . PRO A 1 108 ? -12.453 31.984 -0.802 1 91.06 108 PRO A C 1
ATOM 865 O O . PRO A 1 108 ? -13.68 32.062 -0.89 1 91.06 108 PRO A O 1
ATOM 868 N N . GLY A 1 109 ? -11.695 31.531 -1.738 1 90.56 109 GLY A N 1
ATOM 869 C CA . GLY A 1 109 ? -12.258 31.062 -2.992 1 90.56 109 GLY A CA 1
ATOM 870 C C . GLY A 1 109 ? -12.422 32.156 -4.027 1 90.56 109 GLY A C 1
ATOM 871 O O . GLY A 1 109 ? -12.828 31.891 -5.16 1 90.56 109 GLY A O 1
ATOM 872 N N . ASP A 1 110 ? -12.125 33.344 -3.689 1 94.56 110 ASP A N 1
ATOM 873 C CA . ASP A 1 110 ? -12.203 34.438 -4.648 1 94.56 110 ASP A CA 1
ATOM 874 C C . ASP A 1 110 ? -11.242 34.219 -5.816 1 94.56 110 ASP A C 1
ATOM 876 O O . ASP A 1 110 ? -10.031 34.156 -5.629 1 94.56 110 ASP A O 1
ATOM 880 N N . PRO A 1 111 ? -11.766 34.094 -7 1 94.06 111 PRO A N 1
ATOM 881 C CA . PRO A 1 111 ? -10.906 33.844 -8.156 1 94.06 111 PRO A CA 1
ATOM 882 C C . PRO A 1 111 ? -9.969 35 -8.469 1 94.06 111 PRO A C 1
ATOM 884 O O . PRO A 1 111 ? -9.016 34.844 -9.242 1 94.06 111 PRO A O 1
ATOM 887 N N . HIS A 1 112 ? -10.25 36.188 -7.891 1 95.75 112 HIS A N 1
ATOM 888 C CA . HIS A 1 112 ? -9.438 37.344 -8.156 1 95.75 112 HIS A CA 1
ATOM 889 C C . HIS A 1 112 ? -8.328 37.5 -7.121 1 95.75 112 HIS A C 1
ATOM 891 O O . HIS A 1 112 ? -7.496 38.406 -7.223 1 95.75 112 HIS A O 1
ATOM 897 N N . ALA A 1 113 ? -8.352 36.625 -6.121 1 97.56 113 ALA A N 1
ATOM 898 C CA . ALA A 1 113 ? -7.309 36.688 -5.105 1 97.56 113 ALA A CA 1
ATOM 899 C C . ALA A 1 113 ? -5.934 36.438 -5.707 1 97.56 113 ALA A C 1
ATOM 901 O O . ALA A 1 113 ? -5.742 35.438 -6.422 1 97.56 113 ALA A O 1
ATOM 902 N N . PRO A 1 114 ? -4.977 37.344 -5.535 1 97.62 114 PRO A N 1
ATOM 903 C CA . PRO A 1 114 ? -3.619 37.031 -5.996 1 97.62 114 PRO A CA 1
ATOM 904 C C . PRO A 1 114 ? -2.971 35.906 -5.215 1 97.62 114 PRO A C 1
ATOM 906 O O . PRO A 1 114 ? -3.426 35.562 -4.121 1 97.62 114 PRO A O 1
ATOM 909 N N . THR A 1 115 ? -2.035 35.281 -5.836 1 97.12 115 THR A N 1
ATOM 910 C CA . THR A 1 115 ? -1.226 34.281 -5.141 1 97.12 115 THR A CA 1
ATOM 911 C C . THR A 1 115 ? -0.215 34.969 -4.219 1 97.12 115 THR A C 1
ATOM 913 O O . THR A 1 115 ? 0.43 35.938 -4.602 1 97.12 115 THR A O 1
ATOM 916 N N . VAL A 1 116 ? -0.093 34.469 -3 1 97.12 116 VAL A N 1
ATOM 917 C CA . VAL A 1 116 ? 0.887 34.969 -2.045 1 97.12 116 VAL A CA 1
ATOM 918 C C . VAL A 1 116 ? 1.644 33.812 -1.413 1 97.12 116 VAL A C 1
ATOM 920 O O . VAL A 1 116 ? 1.293 32.625 -1.624 1 97.12 116 VAL A O 1
ATOM 923 N N . ASN A 1 117 ? 2.688 34.188 -0.673 1 96.06 117 ASN A N 1
ATOM 924 C CA . ASN A 1 117 ? 3.482 33.188 0.001 1 96.06 117 ASN A CA 1
ATOM 925 C C . ASN A 1 117 ? 3.113 33.062 1.478 1 96.06 117 ASN A C 1
ATOM 927 O O . ASN A 1 117 ? 2.889 34.062 2.146 1 96.06 117 ASN A O 1
ATOM 931 N N . TYR A 1 118 ? 2.926 31.906 1.877 1 96.5 118 TYR A N 1
ATOM 932 C CA . TYR A 1 118 ? 2.732 31.594 3.287 1 96.5 118 TYR A CA 1
ATOM 933 C C . TYR A 1 118 ? 3.969 30.922 3.869 1 96.5 118 TYR A C 1
ATOM 935 O O . TYR A 1 118 ? 4.473 29.938 3.311 1 96.5 118 TYR A O 1
ATOM 943 N N . GLY A 1 119 ? 4.406 31.469 4.988 1 94.81 119 GLY A N 1
ATOM 944 C CA . GLY A 1 119 ? 5.691 31.062 5.531 1 94.81 119 GLY A CA 1
ATOM 945 C C . GLY A 1 119 ? 5.578 29.938 6.551 1 94.81 119 GLY A C 1
ATOM 946 O O . GLY A 1 119 ? 4.598 29.875 7.293 1 94.81 119 GLY A O 1
ATOM 947 N N . TYR A 1 120 ? 6.605 29.094 6.574 1 97 120 TYR A N 1
ATOM 948 C CA . TYR A 1 120 ? 6.812 28.031 7.559 1 97 120 TYR A CA 1
ATOM 949 C C . TYR A 1 120 ? 8.172 28.188 8.234 1 97 120 TYR A C 1
ATOM 951 O O . TYR A 1 120 ? 8.992 29 7.816 1 97 120 TYR A O 1
ATOM 959 N N . TYR A 1 121 ? 8.414 27.453 9.219 1 97.44 121 TYR A N 1
ATOM 960 C CA . TYR A 1 121 ? 9.648 27.547 9.984 1 97.44 121 TYR A CA 1
ATOM 961 C C . TYR A 1 121 ? 10.844 27.109 9.156 1 97.44 121 TYR A C 1
ATOM 963 O O . TYR A 1 121 ? 10.734 26.188 8.336 1 97.44 121 TYR A O 1
ATOM 971 N N . PRO A 1 122 ? 11.992 27.812 9.367 1 96.88 122 PRO A N 1
ATOM 972 C CA . PRO A 1 122 ? 13.227 27.219 8.852 1 96.88 122 PRO A CA 1
ATOM 973 C C . PRO A 1 122 ? 13.609 25.938 9.578 1 96.88 122 PRO A C 1
ATOM 975 O O . PRO A 1 122 ? 13.352 25.797 10.773 1 96.88 122 PRO A O 1
ATOM 978 N N . ALA A 1 123 ? 14.312 25.062 8.898 1 96.5 123 ALA A N 1
ATOM 979 C CA . ALA A 1 123 ? 14.617 23.719 9.406 1 96.5 123 ALA A CA 1
ATOM 980 C C . ALA A 1 123 ? 15.32 23.797 10.758 1 96.5 123 ALA A C 1
ATOM 982 O O . ALA A 1 123 ? 14.977 23.062 11.688 1 96.5 123 ALA A O 1
ATOM 983 N N . PRO A 1 124 ? 16.266 24.688 11 1 96.19 124 PRO A N 1
ATOM 984 C CA . PRO A 1 124 ? 17.016 24.688 12.258 1 96.19 124 PRO A CA 1
ATOM 985 C C . PRO A 1 124 ? 16.156 25.047 13.461 1 96.19 124 PRO A C 1
ATOM 987 O O . PRO A 1 124 ? 16.547 24.797 14.602 1 96.19 124 PRO A O 1
ATOM 990 N N . ALA A 1 125 ? 15 25.594 13.164 1 97.81 125 ALA A N 1
ATOM 991 C CA . ALA A 1 125 ? 14.164 26.078 14.266 1 97.81 125 ALA A CA 1
ATOM 992 C C . ALA A 1 125 ? 13.078 25.062 14.609 1 97.81 125 ALA A C 1
ATOM 994 O O . ALA A 1 125 ? 12.375 25.203 15.609 1 97.81 125 ALA A O 1
ATOM 995 N N . ILE A 1 126 ? 12.891 24 13.867 1 98.25 126 ILE A N 1
ATOM 996 C CA . ILE A 1 126 ? 11.742 23.109 13.922 1 98.25 126 ILE A CA 1
ATOM 997 C C . ILE A 1 126 ? 11.703 22.391 15.266 1 98.25 126 ILE A C 1
ATOM 999 O O . ILE A 1 126 ? 10.688 22.406 15.961 1 98.25 126 ILE A O 1
ATOM 1003 N N . ALA A 1 127 ? 12.797 21.812 15.656 1 98.19 127 ALA A N 1
ATOM 1004 C CA . ALA A 1 127 ? 12.812 20.984 16.859 1 98.19 127 ALA A CA 1
ATOM 1005 C C . ALA A 1 127 ? 12.406 21.781 18.094 1 98.19 127 ALA A C 1
ATOM 1007 O O . ALA A 1 127 ? 11.531 21.359 18.844 1 98.19 127 ALA A O 1
ATOM 1008 N N . ASP A 1 128 ? 13.031 22.938 18.25 1 98.5 128 ASP A N 1
ATOM 1009 C CA . ASP A 1 128 ? 12.742 23.766 19.406 1 98.5 128 ASP A CA 1
ATOM 1010 C C . ASP A 1 128 ? 11.289 24.234 19.391 1 98.5 128 ASP A C 1
ATOM 1012 O O . ASP A 1 128 ? 10.617 24.203 20.438 1 98.5 128 ASP A O 1
ATOM 1016 N N . ALA A 1 129 ? 10.852 24.703 18.25 1 98.56 129 ALA A N 1
ATOM 1017 C CA . ALA A 1 129 ? 9.484 25.203 18.141 1 98.56 129 ALA A CA 1
ATOM 1018 C C . ALA A 1 129 ? 8.477 24.078 18.422 1 98.56 129 ALA A C 1
ATOM 1020 O O . ALA A 1 129 ? 7.484 24.297 19.125 1 98.56 129 ALA A O 1
ATOM 1021 N N . ALA A 1 130 ? 8.703 22.922 17.875 1 98.75 130 ALA A N 1
ATOM 1022 C CA . ALA A 1 130 ? 7.809 21.781 18.094 1 98.75 130 ALA A CA 1
ATOM 1023 C C . ALA A 1 130 ? 7.773 21.359 19.562 1 98.75 130 ALA A C 1
ATOM 1025 O O . ALA A 1 130 ? 6.699 21.203 20.141 1 98.75 130 ALA A O 1
ATOM 1026 N N . ASP A 1 131 ? 8.945 21.219 20.141 1 98.56 131 ASP A N 1
ATOM 1027 C CA . ASP A 1 131 ? 9.008 20.828 21.531 1 98.56 131 ASP A CA 1
ATOM 1028 C C . ASP A 1 131 ? 8.25 21.812 22.422 1 98.56 131 ASP A C 1
ATOM 1030 O O . ASP A 1 131 ? 7.527 21.406 23.328 1 98.56 131 ASP A O 1
ATOM 1034 N N . LEU A 1 132 ? 8.484 23.047 22.141 1 98.56 132 LEU A N 1
ATOM 1035 C CA . LEU A 1 132 ? 7.789 24.078 22.906 1 98.56 132 LEU A CA 1
ATOM 1036 C C . LEU A 1 132 ? 6.277 23.953 22.75 1 98.56 132 LEU A C 1
ATOM 1038 O O . LEU A 1 132 ? 5.539 24.016 23.734 1 98.56 132 LEU A O 1
ATOM 1042 N N . GLN A 1 133 ? 5.812 23.812 21.531 1 98.62 133 GLN A N 1
ATOM 1043 C CA . GLN A 1 133 ? 4.379 23.719 21.266 1 98.62 133 GLN A CA 1
ATOM 1044 C C . GLN A 1 133 ? 3.775 22.5 21.938 1 98.62 133 GLN A C 1
ATOM 1046 O O . GLN A 1 133 ? 2.684 22.578 22.516 1 98.62 133 GLN A O 1
ATOM 1051 N N . PHE A 1 134 ? 4.434 21.359 21.906 1 98.75 134 PHE A N 1
ATOM 1052 C CA . PHE A 1 134 ? 3.9 20.125 22.5 1 98.75 134 PHE A CA 1
ATOM 1053 C C . PHE A 1 134 ? 3.949 20.188 24.016 1 98.75 134 PHE A C 1
ATOM 1055 O O . PHE A 1 134 ? 3.092 19.609 24.688 1 98.75 134 PHE A O 1
ATOM 1062 N N . ARG A 1 135 ? 4.934 20.891 24.578 1 98.5 135 ARG A N 1
ATOM 1063 C CA . ARG A 1 135 ? 4.93 21.141 26.016 1 98.5 135 ARG A CA 1
ATOM 1064 C C . ARG A 1 135 ? 3.713 21.969 26.422 1 98.5 135 ARG A C 1
ATOM 1066 O O . ARG A 1 135 ? 3.105 21.703 27.469 1 98.5 135 ARG A O 1
ATOM 1073 N N . ARG A 1 136 ? 3.416 22.969 25.625 1 98.62 136 ARG A N 1
ATOM 1074 C CA . ARG A 1 136 ? 2.232 23.781 25.891 1 98.62 136 ARG A CA 1
ATOM 1075 C C . ARG A 1 136 ? 0.966 22.922 25.859 1 98.62 136 ARG A C 1
ATOM 1077 O O . ARG A 1 136 ? 0.089 23.078 26.719 1 98.62 136 ARG A O 1
ATOM 1084 N N . LEU A 1 137 ? 0.869 22.062 24.875 1 98.75 137 LEU A N 1
ATOM 1085 C CA . LEU A 1 137 ? -0.26 21.141 24.766 1 98.75 137 LEU A CA 1
ATOM 1086 C C . LEU A 1 137 ? -0.37 20.266 26.016 1 98.75 137 LEU A C 1
ATOM 1088 O O . LEU A 1 137 ? -1.463 20.094 26.547 1 98.75 137 LEU A O 1
ATOM 1092 N N . ALA A 1 138 ? 0.756 19.781 26.453 1 98.56 138 ALA A N 1
ATOM 1093 C CA . ALA A 1 138 ? 0.792 18.938 27.656 1 98.56 138 ALA A CA 1
ATOM 1094 C C . ALA A 1 138 ? 0.351 19.719 28.875 1 98.56 138 ALA A C 1
ATOM 1096 O O . ALA A 1 138 ? -0.374 19.203 29.734 1 98.56 138 ALA A O 1
ATOM 1097 N N . LYS A 1 139 ? 0.789 20.938 28.984 1 98.19 139 LYS A N 1
ATOM 1098 C CA . LYS A 1 139 ? 0.442 21.797 30.109 1 98.19 139 LYS A CA 1
ATOM 1099 C C . LYS A 1 139 ? -1.058 22.062 30.156 1 98.19 139 LYS A C 1
ATOM 1101 O O . LYS A 1 139 ? -1.614 22.344 31.219 1 98.19 139 LYS A O 1
ATOM 1106 N N . GLN A 1 140 ? -1.621 22 29.016 1 98.38 140 GLN A N 1
ATOM 1107 C CA . GLN A 1 140 ? -3.062 22.219 28.922 1 98.38 140 GLN A CA 1
ATOM 1108 C C . GLN A 1 140 ? -3.822 20.891 29.047 1 98.38 140 GLN A C 1
ATOM 1110 O O . GLN A 1 140 ? -4.941 20.766 28.547 1 98.38 140 GLN A O 1
ATOM 1115 N N . ASP A 1 141 ? -3.189 19.891 29.547 1 98.31 141 ASP A N 1
ATOM 1116 C CA . ASP A 1 141 ? -3.756 18.578 29.828 1 98.31 141 ASP A CA 1
ATOM 1117 C C . ASP A 1 141 ? -4.328 17.953 28.547 1 98.31 141 ASP A C 1
ATOM 1119 O O . ASP A 1 141 ? -5.426 17.391 28.562 1 98.31 141 ASP A O 1
ATOM 1123 N N . LEU A 1 142 ? -3.65 18.203 27.438 1 98.56 142 LEU A N 1
ATOM 1124 C CA . LEU A 1 142 ? -4.02 17.625 26.141 1 98.56 142 LEU A CA 1
ATOM 1125 C C . LEU A 1 142 ? -5.469 17.938 25.797 1 98.56 142 LEU A C 1
ATOM 1127 O O . LEU A 1 142 ? -6.172 17.125 25.203 1 98.56 142 LEU A O 1
ATOM 1131 N N . LEU A 1 143 ? -5.953 19.078 26.312 1 98.38 143 LEU A N 1
ATOM 1132 C CA . LEU A 1 143 ? -7.25 19.672 26.016 1 98.38 143 LEU A CA 1
ATOM 1133 C C . LEU A 1 143 ? -8.383 18.828 26.594 1 98.38 143 LEU A C 1
ATOM 1135 O O . LEU A 1 143 ? -9.531 18.953 26.156 1 98.38 143 LEU A O 1
ATOM 1139 N N . ARG A 1 144 ? -8.094 17.984 27.516 1 97.62 144 ARG A N 1
ATOM 1140 C CA . ARG A 1 144 ? -9.125 17.188 28.156 1 97.62 144 ARG A CA 1
ATOM 1141 C C . ARG A 1 144 ? -10.008 18.047 29.047 1 97.62 144 ARG A C 1
ATOM 1143 O O . ARG A 1 144 ? -9.586 19.109 29.516 1 97.62 144 ARG A O 1
ATOM 1150 N N . GLY A 1 145 ? -11.25 17.594 29.188 1 96 145 GLY A N 1
ATOM 1151 C CA . GLY A 1 145 ? -12.156 18.203 30.141 1 96 145 GLY A CA 1
ATOM 1152 C C . GLY A 1 145 ? -12.688 19.547 29.688 1 96 145 GLY A C 1
ATOM 1153 O O . GLY A 1 145 ? -13.188 20.328 30.484 1 96 145 GLY A O 1
ATOM 1154 N N . ARG A 1 146 ? -12.609 19.844 28.469 1 96.88 146 ARG A N 1
ATOM 1155 C CA . ARG A 1 146 ? -13.07 21.125 27.938 1 96.88 146 ARG A CA 1
ATOM 1156 C C . ARG A 1 146 ? -14.383 20.969 27.172 1 96.88 146 ARG A C 1
ATOM 1158 O O . ARG A 1 146 ? -14.609 19.938 26.531 1 96.88 146 ARG A O 1
ATOM 1165 N N . GLY A 1 147 ? -15.211 22 27.312 1 97 147 GLY A N 1
ATOM 1166 C CA . GLY A 1 147 ? -16.375 22.047 26.438 1 97 147 GLY A CA 1
ATOM 1167 C C . GLY A 1 147 ? -16.016 22.203 24.969 1 97 147 GLY A C 1
ATOM 1168 O O . GLY A 1 147 ? -14.867 22.484 24.641 1 97 147 GLY A O 1
ATOM 1169 N N . ARG A 1 148 ? -16.938 21.984 24.125 1 97.31 148 ARG A N 1
ATOM 1170 C CA . ARG A 1 148 ? -16.719 21.938 22.672 1 97.31 148 ARG A CA 1
ATOM 1171 C C . ARG A 1 148 ? -16 23.188 22.188 1 97.31 148 ARG A C 1
ATOM 1173 O O . ARG A 1 148 ? -15.023 23.094 21.438 1 97.31 148 ARG A O 1
ATOM 1180 N N . GLU A 1 149 ? -16.484 24.375 22.625 1 97.69 149 GLU A N 1
ATOM 1181 C CA . GLU A 1 149 ? -15.906 25.625 22.141 1 97.69 149 GLU A CA 1
ATOM 1182 C C . GLU A 1 149 ? -14.453 25.781 22.578 1 97.69 149 GLU A C 1
ATOM 1184 O O . GLU A 1 149 ? -13.594 26.141 21.781 1 97.69 149 GLU A O 1
ATOM 1189 N N . GLU A 1 150 ? -14.219 25.547 23.844 1 97.94 150 GLU A N 1
ATOM 1190 C CA . GLU A 1 150 ? -12.859 25.641 24.359 1 97.94 150 GLU A CA 1
ATOM 1191 C C . GLU A 1 150 ? -11.945 24.609 23.719 1 97.94 150 GLU A C 1
ATOM 1193 O O . GLU A 1 150 ? -10.766 24.875 23.469 1 97.94 150 GLU A O 1
ATOM 1198 N N . PHE A 1 151 ? -12.539 23.406 23.578 1 98.31 151 PHE A N 1
ATOM 1199 C CA . PHE A 1 151 ? -11.773 22.359 22.922 1 98.31 151 PHE A CA 1
ATOM 1200 C C . PHE A 1 151 ? -11.375 22.781 21.5 1 98.31 151 PHE A C 1
ATOM 1202 O O . PHE A 1 151 ? -10.219 22.656 21.109 1 98.31 151 PHE A O 1
ATOM 1209 N N . LEU A 1 152 ? -12.312 23.281 20.75 1 98.44 152 LEU A N 1
ATOM 1210 C CA . LEU A 1 152 ? -12.078 23.719 19.375 1 98.44 152 LEU A CA 1
ATOM 1211 C C . LEU A 1 152 ? -11.016 24.812 19.312 1 98.44 152 LEU A C 1
ATOM 1213 O O . LEU A 1 152 ? -10.164 24.797 18.422 1 98.44 152 LEU A O 1
ATOM 1217 N N . THR A 1 153 ? -11.086 25.734 20.219 1 98.38 153 THR A N 1
ATOM 1218 C CA . THR A 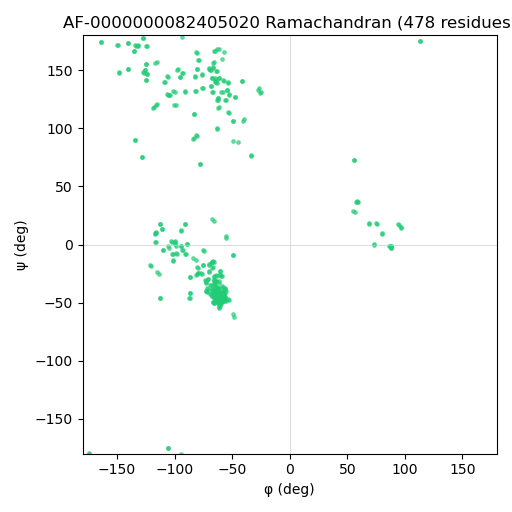1 153 ? -10.094 26.812 20.266 1 98.38 153 THR A CA 1
ATOM 1219 C C . THR A 1 153 ? -8.695 26.25 20.484 1 98.38 153 THR A C 1
ATOM 1221 O O . THR A 1 153 ? -7.754 26.609 19.781 1 98.38 153 THR A O 1
ATOM 1224 N N . GLY A 1 154 ? -8.586 25.391 21.516 1 98.5 154 GLY A N 1
ATOM 1225 C CA . GLY A 1 154 ? -7.305 24.75 21.781 1 98.5 154 GLY A CA 1
ATOM 1226 C C . GLY A 1 154 ? -6.809 23.938 20.609 1 98.5 154 GLY A C 1
ATOM 1227 O O . GLY A 1 154 ? -5.629 24 20.25 1 98.5 154 GLY A O 1
ATOM 1228 N N . LEU A 1 155 ? -7.73 23.125 20.047 1 98.69 155 LEU A N 1
ATOM 1229 C CA . LEU A 1 155 ? -7.406 22.297 18.891 1 98.69 155 LEU A CA 1
ATOM 1230 C C . LEU A 1 155 ? -6.863 23.141 17.734 1 98.69 155 LEU A C 1
ATOM 1232 O O . LEU A 1 155 ? -5.824 22.812 17.172 1 98.69 155 LEU A O 1
ATOM 1236 N N . ALA A 1 156 ? -7.535 24.203 17.406 1 98.69 156 ALA A N 1
ATOM 1237 C CA . ALA A 1 156 ? -7.148 25.094 16.312 1 98.69 156 ALA A CA 1
ATOM 1238 C C . ALA A 1 156 ? -5.809 25.766 16.594 1 98.69 156 ALA A C 1
ATOM 1240 O O . ALA A 1 156 ? -4.984 25.922 15.688 1 98.69 156 ALA A O 1
ATOM 1241 N N . GLU A 1 157 ? -5.59 26.172 17.797 1 98.31 157 GLU A N 1
ATOM 1242 C CA . GLU A 1 157 ? -4.344 26.828 18.188 1 98.31 157 GLU A CA 1
ATOM 1243 C C . GLU A 1 157 ? -3.146 25.906 17.984 1 98.31 157 GLU A C 1
ATOM 1245 O O . GLU A 1 157 ? -2.174 26.266 17.328 1 98.31 157 GLU A O 1
ATOM 1250 N N . HIS A 1 158 ? -3.248 24.734 18.578 1 98.75 158 HIS A N 1
ATOM 1251 C CA . HIS A 1 158 ? -2.123 23.812 18.5 1 98.75 158 HIS A CA 1
ATOM 1252 C C . HIS A 1 158 ? -1.931 23.281 17.094 1 98.75 158 HIS A C 1
ATOM 1254 O O . HIS A 1 158 ? -0.799 23.156 16.609 1 98.75 158 HIS A O 1
ATOM 1260 N N . TRP A 1 159 ? -3.029 22.922 16.391 1 98.69 159 TRP A N 1
ATOM 1261 C CA . TRP A 1 159 ? -2.938 22.422 15.031 1 98.69 159 TRP A CA 1
ATOM 1262 C C . TRP A 1 159 ? -2.35 23.484 14.102 1 98.69 159 TRP A C 1
ATOM 1264 O O . TRP A 1 159 ? -1.465 23.188 13.297 1 98.69 159 TRP A O 1
ATOM 1274 N N . GLY A 1 160 ? -2.805 24.734 14.227 1 98.44 160 GLY A N 1
ATOM 1275 C CA . GLY A 1 160 ? -2.264 25.828 13.43 1 98.44 160 GLY A CA 1
ATOM 1276 C C . GLY A 1 160 ? -0.765 26 13.594 1 98.44 160 GLY A C 1
ATOM 1277 O O . GLY A 1 160 ? -0.039 26.125 12.609 1 98.44 160 GLY A O 1
ATOM 1278 N N . GLU A 1 161 ? -0.321 25.984 14.836 1 98.44 161 GLU A N 1
ATOM 1279 C CA . GLU A 1 161 ? 1.102 26.188 15.102 1 98.44 161 GLU A CA 1
ATOM 1280 C C . GLU A 1 161 ? 1.929 25.016 14.586 1 98.44 161 GLU A C 1
ATOM 1282 O O . GLU A 1 161 ? 2.971 25.219 13.953 1 98.44 161 GLU A O 1
ATOM 1287 N N . ILE A 1 162 ? 1.459 23.828 14.836 1 98.69 162 ILE A N 1
ATOM 1288 C CA . ILE A 1 162 ? 2.182 22.641 14.391 1 98.69 162 ILE A CA 1
ATOM 1289 C C . ILE A 1 162 ? 2.23 22.609 12.867 1 98.69 162 ILE A C 1
ATOM 1291 O O . ILE A 1 162 ? 3.236 22.203 12.281 1 98.69 162 ILE A O 1
ATOM 1295 N N . ASN A 1 163 ? 1.155 23.047 12.242 1 98.38 163 ASN A N 1
ATOM 1296 C CA . ASN A 1 163 ? 1.167 23.172 10.789 1 98.38 16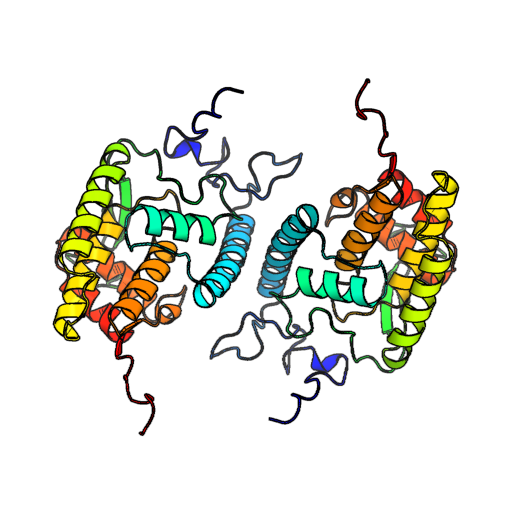3 ASN A CA 1
ATOM 1297 C C . ASN A 1 163 ? 2.207 24.188 10.328 1 98.38 163 ASN A C 1
ATOM 1299 O O . ASN A 1 163 ? 2.902 23.953 9.336 1 98.38 163 ASN A O 1
ATOM 1303 N N . THR A 1 164 ? 2.324 25.281 10.992 1 98.06 164 THR A N 1
ATOM 1304 C CA . THR A 1 164 ? 3.273 26.328 10.625 1 98.06 164 THR A CA 1
ATOM 1305 C C . THR A 1 164 ? 4.711 25.859 10.82 1 98.06 164 THR A C 1
ATOM 1307 O O . THR A 1 164 ? 5.598 26.203 10.039 1 98.06 164 THR A O 1
ATOM 1310 N N . ILE A 1 165 ? 4.934 25.094 11.906 1 98.38 165 ILE A N 1
ATOM 1311 C CA . ILE A 1 165 ? 6.25 24.516 12.156 1 98.38 165 ILE A CA 1
ATOM 1312 C C . ILE A 1 165 ? 6.641 23.609 11 1 98.38 165 ILE A C 1
ATOM 1314 O O . ILE A 1 165 ? 7.781 23.641 10.531 1 98.38 165 ILE A O 1
ATOM 1318 N N . HIS A 1 166 ? 5.664 22.719 10.531 1 98.31 166 HIS A N 1
ATOM 1319 C CA . HIS A 1 166 ? 5.758 21.922 9.312 1 98.31 166 HIS A CA 1
ATOM 1320 C C . HIS A 1 166 ? 7.016 21.062 9.305 1 98.31 166 HIS A C 1
ATOM 1322 O O . HIS A 1 166 ? 7.883 21.234 8.445 1 98.31 166 HIS A O 1
ATOM 1328 N N . SER A 1 167 ? 7.098 20.094 10.031 1 98.31 167 SER A N 1
ATOM 1329 C CA . SER A 1 167 ? 8.281 19.375 10.492 1 98.31 167 SER A CA 1
ATOM 1330 C C . SER A 1 167 ? 8.859 18.484 9.391 1 98.31 167 SER A C 1
ATOM 1332 O O . SER A 1 167 ? 10.039 18.141 9.422 1 98.31 167 SER A O 1
ATOM 1334 N N . PHE A 1 168 ? 8.039 18.062 8.43 1 98.06 168 PHE A N 1
ATOM 1335 C CA . PHE A 1 168 ? 8.492 17 7.531 1 98.06 168 PHE A CA 1
ATOM 1336 C C . PHE A 1 168 ? 8.602 17.516 6.102 1 98.06 168 PHE A C 1
ATOM 1338 O O . PHE A 1 168 ? 7.938 18.484 5.73 1 98.06 168 PHE A O 1
ATOM 1345 N N . ARG A 1 169 ? 9.406 16.891 5.266 1 96.81 169 ARG A N 1
ATOM 1346 C CA . ARG A 1 169 ? 9.562 17.234 3.855 1 96.81 169 ARG A CA 1
ATOM 1347 C C . ARG A 1 169 ? 8.258 17.047 3.094 1 96.81 169 ARG A C 1
ATOM 1349 O O . ARG A 1 169 ? 7.957 17.812 2.172 1 96.81 169 ARG A O 1
ATOM 1356 N N . GLU A 1 170 ? 7.555 16 3.426 1 96.19 170 GLU A N 1
ATOM 1357 C CA . GLU A 1 170 ? 6.262 15.617 2.861 1 96.19 170 GLU A CA 1
ATOM 1358 C C . GLU A 1 170 ? 5.395 14.906 3.895 1 96.19 170 GLU A C 1
ATOM 1360 O O . GLU A 1 170 ? 5.914 14.25 4.801 1 96.19 170 GLU A O 1
ATOM 1365 N N . GLY A 1 171 ? 4.086 15.102 3.787 1 97 171 GLY A N 1
ATOM 1366 C CA . GLY A 1 171 ? 3.182 14.289 4.586 1 97 171 GLY A CA 1
ATOM 1367 C C . GLY A 1 171 ? 2.74 14.977 5.867 1 97 171 GLY A C 1
ATOM 1368 O O . GLY A 1 171 ? 2.209 14.328 6.77 1 97 171 GLY A O 1
ATOM 1369 N N . ASN A 1 172 ? 2.961 16.266 5.945 1 97.5 172 ASN A N 1
ATOM 1370 C CA . ASN A 1 172 ? 2.6 17 7.152 1 97.5 172 ASN A CA 1
ATOM 1371 C C . ASN A 1 172 ? 1.099 16.938 7.418 1 97.5 172 ASN A C 1
ATOM 1373 O O . ASN A 1 172 ? 0.673 16.578 8.516 1 97.5 172 ASN A O 1
ATOM 1377 N N . THR A 1 173 ? 0.322 17.25 6.434 1 95.69 173 THR A N 1
ATOM 1378 C CA . THR A 1 173 ? -1.123 17.344 6.613 1 95.69 173 THR A CA 1
ATOM 1379 C C . THR A 1 173 ? -1.706 16 7.055 1 95.69 173 THR A C 1
ATOM 1381 O O . THR A 1 173 ? -2.432 15.938 8.047 1 95.69 173 THR A O 1
ATOM 1384 N N . ARG A 1 174 ? -1.334 14.914 6.406 1 95.25 174 ARG A N 1
ATOM 1385 C CA . ARG A 1 174 ? -1.863 13.602 6.758 1 95.25 174 ARG A CA 1
ATOM 1386 C C . ARG A 1 174 ? -1.428 13.195 8.164 1 95.25 174 ARG A C 1
ATOM 1388 O O . ARG A 1 174 ? -2.221 12.648 8.93 1 95.25 174 ARG A O 1
ATOM 1395 N N . THR A 1 175 ? -0.227 13.477 8.469 1 98.19 175 THR A N 1
ATOM 1396 C CA . THR A 1 175 ? 0.287 13.172 9.805 1 98.19 175 THR A CA 1
ATOM 1397 C C . THR A 1 175 ? -0.49 13.945 10.867 1 98.19 175 THR A C 1
ATOM 1399 O O . THR A 1 175 ? -0.893 13.367 11.883 1 98.19 175 THR A O 1
ATOM 1402 N N . GLN A 1 176 ? -0.706 15.172 10.578 1 98.12 176 GLN A N 1
ATOM 1403 C CA . GLN A 1 176 ? -1.417 16.031 11.523 1 98.12 176 GLN A CA 1
ATOM 1404 C C . GLN A 1 176 ? -2.859 15.562 11.703 1 98.12 176 GLN A C 1
ATOM 1406 O O . GLN A 1 176 ? -3.383 15.57 12.82 1 98.12 176 GLN A O 1
ATOM 1411 N N . PHE A 1 177 ? -3.488 15.18 10.656 1 96.69 177 PHE A N 1
ATOM 1412 C CA . PHE A 1 177 ? -4.855 14.688 10.766 1 96.69 177 PHE A CA 1
ATOM 1413 C C . PHE A 1 177 ? -4.914 13.461 11.672 1 96.69 177 PHE A C 1
ATOM 1415 O O . PHE A 1 177 ? -5.809 13.352 12.516 1 96.69 177 PHE A O 1
ATOM 1422 N N . VAL A 1 178 ? -3.996 12.562 11.5 1 97 178 VAL A N 1
ATOM 1423 C CA . VAL A 1 178 ? -3.982 11.375 12.352 1 97 178 VAL A CA 1
ATOM 1424 C C . VAL A 1 178 ? -3.715 11.781 13.805 1 97 178 VAL A C 1
ATOM 1426 O O . VAL A 1 178 ? -4.441 11.375 14.711 1 97 178 VAL A O 1
ATOM 1429 N N . PHE A 1 179 ? -2.73 12.602 14.047 1 98.38 179 PHE A N 1
ATOM 1430 C CA . PHE A 1 179 ? -2.346 13.039 15.391 1 98.38 179 PHE A CA 1
ATOM 1431 C C . PHE A 1 179 ? -3.514 13.711 16.094 1 98.38 179 PHE A C 1
ATOM 1433 O O . PHE A 1 179 ? -3.869 13.328 17.219 1 98.38 179 PHE A O 1
ATOM 1440 N N . PHE A 1 180 ? -4.125 14.617 15.391 1 98.19 180 PHE A N 1
ATOM 1441 C CA . PHE A 1 180 ? -5.137 15.43 16.062 1 98.19 180 PHE A CA 1
ATOM 1442 C C . PHE A 1 180 ? -6.461 14.68 16.156 1 98.19 180 PHE A C 1
ATOM 1444 O O . PHE A 1 180 ? -7.281 14.961 17.031 1 98.19 180 PHE A O 1
ATOM 1451 N N . SER A 1 181 ? -6.684 13.75 15.25 1 96.75 181 SER A N 1
ATOM 1452 C CA . SER A 1 181 ? -7.812 12.852 15.445 1 96.75 181 SER A CA 1
ATOM 1453 C C . SER A 1 181 ? -7.652 12.039 16.734 1 96.75 181 SER A C 1
ATOM 1455 O O . SER A 1 181 ? -8.594 11.914 17.516 1 96.75 181 SER A O 1
ATOM 1457 N N . GLU A 1 182 ? -6.473 11.516 16.953 1 96.94 182 GLU A N 1
ATOM 1458 C CA . GLU A 1 182 ? -6.195 10.742 18.156 1 96.94 182 GLU A CA 1
ATOM 1459 C C . GLU A 1 182 ? -6.281 11.625 19.406 1 96.94 182 GLU A C 1
ATOM 1461 O O . GLU A 1 182 ? -6.809 11.195 20.438 1 96.94 182 GLU A O 1
ATOM 1466 N N . LEU A 1 183 ? -5.746 12.836 19.281 1 98.06 183 LEU A N 1
ATOM 1467 C CA . LEU A 1 183 ? -5.844 13.781 20.391 1 98.06 183 LEU A CA 1
ATOM 1468 C C . LEU A 1 183 ? -7.301 14.086 20.719 1 98.06 183 LEU A C 1
ATOM 1470 O O . LEU A 1 183 ? -7.672 14.164 21.891 1 98.06 183 LEU A O 1
ATOM 1474 N N . SER A 1 184 ? -8.086 14.32 19.672 1 97.94 184 SER A N 1
ATOM 1475 C CA . SER A 1 184 ? -9.508 14.609 19.859 1 97.94 184 SER A CA 1
ATOM 1476 C C . SER A 1 184 ? -10.203 13.461 20.594 1 97.94 184 SER A C 1
ATOM 1478 O O . SER A 1 184 ? -10.961 13.695 21.531 1 97.94 184 SER A O 1
ATOM 1480 N N . ARG A 1 185 ? -9.891 12.258 20.219 1 95.94 185 ARG A N 1
ATOM 1481 C CA . ARG A 1 185 ? -10.484 11.102 20.891 1 95.94 185 ARG A CA 1
ATOM 1482 C C . ARG A 1 185 ? -10.062 11.039 22.344 1 95.94 185 ARG A C 1
ATOM 1484 O O . ARG A 1 185 ? -10.883 10.75 23.219 1 95.94 185 ARG A O 1
ATOM 1491 N N . HIS A 1 186 ? -8.836 11.328 22.516 1 95.94 186 HIS A N 1
ATOM 1492 C CA . HIS A 1 186 ? -8.297 11.359 23.875 1 95.94 186 HIS A CA 1
ATOM 1493 C C . HIS A 1 186 ? -9.016 12.398 24.734 1 95.94 186 HIS A C 1
ATOM 1495 O O . HIS A 1 186 ? -9.141 12.227 25.953 1 95.94 186 HIS A O 1
ATOM 1501 N N . ALA A 1 187 ? -9.562 13.398 24.125 1 97.25 187 ALA A N 1
ATOM 1502 C CA . ALA A 1 187 ? -10.211 14.5 24.828 1 97.25 187 ALA A CA 1
ATOM 1503 C C . ALA A 1 187 ? -11.727 14.328 24.844 1 97.25 187 ALA A C 1
ATOM 1505 O O . ALA A 1 187 ? -12.453 15.219 25.312 1 97.25 187 ALA A O 1
ATOM 1506 N N . GLY A 1 188 ? -12.203 13.188 24.266 1 96.5 188 GLY A N 1
ATOM 1507 C CA . GLY A 1 188 ? -13.625 12.906 24.328 1 96.5 188 GLY A CA 1
ATOM 1508 C C . GLY A 1 188 ? -14.383 13.391 23.109 1 96.5 188 GLY A C 1
ATOM 1509 O O . GLY A 1 188 ? -15.609 13.531 23.156 1 96.5 188 GLY A O 1
ATOM 1510 N N . TYR A 1 189 ? -13.727 13.672 22.031 1 97.69 189 TYR A N 1
ATOM 1511 C CA . TYR A 1 189 ? -14.344 14.117 20.781 1 97.69 189 TYR A CA 1
ATOM 1512 C C . TYR A 1 189 ? -13.938 13.211 19.625 1 97.69 189 TYR A C 1
ATOM 1514 O O . TYR A 1 189 ? -12.938 12.5 19.703 1 97.69 189 TYR A O 1
ATOM 1522 N N . GLU A 1 190 ? -14.773 13.203 18.641 1 96.88 190 GLU A N 1
ATOM 1523 C CA . GLU A 1 190 ? -14.469 12.508 17.391 1 96.88 190 GLU A CA 1
ATOM 1524 C C . GLU A 1 190 ? -14.367 13.484 16.219 1 96.88 190 GLU A C 1
ATOM 1526 O O . GLU A 1 190 ? -15.289 14.266 15.984 1 96.88 190 GLU A O 1
ATOM 1531 N N . LEU A 1 191 ? -13.234 13.469 15.664 1 96.38 191 LEU A N 1
ATOM 1532 C CA . LEU A 1 191 ? -13.008 14.25 14.453 1 96.38 191 LEU A CA 1
ATOM 1533 C C . LEU A 1 191 ? -13.109 13.367 13.211 1 96.38 191 LEU A C 1
ATOM 1535 O O . LEU A 1 191 ? -12.328 12.43 13.047 1 96.38 191 LEU A O 1
ATOM 1539 N N . ASP A 1 192 ? -13.992 13.656 12.359 1 93.44 192 ASP A N 1
ATOM 1540 C CA . ASP A 1 192 ? -14.148 12.906 11.117 1 93.44 192 ASP A CA 1
ATOM 1541 C C . ASP A 1 192 ? -13.18 13.406 10.047 1 93.44 192 ASP A C 1
ATOM 1543 O O . ASP A 1 192 ? -13.547 14.211 9.195 1 93.44 192 ASP A O 1
ATOM 1547 N N . ILE A 1 193 ? -12.07 12.828 10 1 91.25 193 ILE A N 1
ATOM 1548 C CA . ILE A 1 193 ? -11 13.344 9.156 1 91.25 193 ILE A CA 1
ATOM 1549 C C . ILE A 1 193 ? -11.289 13.023 7.695 1 91.25 193 ILE A C 1
ATOM 1551 O O . ILE A 1 193 ? -10.695 13.625 6.793 1 91.25 193 ILE A O 1
ATOM 1555 N N . ALA A 1 194 ? -12.18 12.07 7.391 1 85.44 194 ALA A N 1
ATOM 1556 C CA . ALA A 1 194 ? -12.547 11.727 6.02 1 85.44 194 ALA A CA 1
ATOM 1557 C C . ALA A 1 194 ? -13.156 12.922 5.297 1 85.44 194 ALA A C 1
ATOM 1559 O O . ALA A 1 194 ? -13.07 13.031 4.07 1 85.44 194 ALA A O 1
ATOM 1560 N N . GLN A 1 195 ? -13.672 13.844 6.02 1 91.38 195 GLN A N 1
ATOM 1561 C CA . GLN A 1 195 ? -14.312 15.031 5.457 1 91.38 195 GLN A CA 1
ATOM 1562 C C . GLN A 1 195 ? -13.273 16.016 4.914 1 91.38 195 GLN A C 1
ATOM 1564 O O . GLN A 1 195 ? -13.625 16.969 4.211 1 91.38 195 GLN A O 1
ATOM 1569 N N . PHE A 1 196 ? -12.016 15.664 5.164 1 91.94 196 PHE A N 1
ATOM 1570 C CA . PHE A 1 196 ? -10.945 16.562 4.754 1 91.94 196 PHE A CA 1
ATOM 1571 C C . PHE A 1 196 ? -10.062 15.914 3.697 1 91.94 196 PHE A C 1
ATOM 1573 O O . PHE A 1 196 ? -9.039 16.469 3.305 1 91.94 196 PHE A O 1
ATOM 1580 N N . SER A 1 197 ? -10.438 14.68 3.291 1 82.69 197 SER A N 1
ATOM 1581 C CA . SER A 1 197 ? -9.672 13.969 2.264 1 82.69 197 SER A CA 1
ATOM 1582 C C . SER A 1 197 ? -9.703 14.727 0.939 1 82.69 197 SER A C 1
ATOM 1584 O O . SER A 1 197 ? -10.422 15.719 0.797 1 82.69 197 SER A O 1
ATOM 1586 N N . GLU A 1 198 ? -8.781 14.203 0.054 1 77.06 198 GLU A N 1
ATOM 1587 C CA . GLU A 1 198 ? -8.719 14.844 -1.256 1 77.06 198 GLU A CA 1
ATOM 1588 C C . GLU A 1 198 ? -10.086 14.852 -1.936 1 77.06 198 GLU A C 1
ATOM 1590 O O . GLU A 1 198 ? -10.75 13.812 -2.01 1 77.06 198 GLU A O 1
ATOM 1595 N N . ASN A 1 199 ? -10.57 15.906 -2.314 1 76.94 199 ASN A N 1
ATOM 1596 C CA . ASN A 1 199 ? -11.805 16.141 -3.053 1 76.94 199 ASN A CA 1
ATOM 1597 C C . ASN A 1 199 ? -13.023 16.094 -2.139 1 76.94 199 ASN A C 1
ATOM 1599 O O . ASN A 1 199 ? -14.156 15.984 -2.613 1 76.94 199 ASN A O 1
ATOM 1603 N N . ALA A 1 200 ? -12.773 16.047 -0.822 1 84.69 200 ALA A N 1
ATOM 1604 C CA . ALA A 1 200 ? -13.883 16.078 0.131 1 84.69 200 ALA A CA 1
ATOM 1605 C C . ALA A 1 200 ? -14.383 17.5 0.357 1 84.69 200 ALA A C 1
ATOM 1607 O O . ALA A 1 200 ? -13.688 18.469 0.021 1 84.69 200 ALA A O 1
ATOM 1608 N N . PRO A 1 201 ? -15.492 17.625 0.917 1 84.44 201 PRO A N 1
ATOM 1609 C CA . PRO A 1 201 ? -16.172 18.922 0.961 1 84.44 201 PRO A CA 1
ATOM 1610 C C . PRO A 1 201 ? -15.43 19.953 1.795 1 84.44 201 PRO A C 1
ATOM 1612 O O . PRO A 1 201 ? -15.492 21.156 1.498 1 84.44 201 PRO A O 1
ATOM 1615 N N . LEU A 1 202 ? -14.688 19.531 2.744 1 94.12 202 LEU A N 1
ATOM 1616 C CA . LEU A 1 202 ? -14.148 20.484 3.699 1 94.12 202 LEU A CA 1
ATOM 1617 C C . LEU A 1 202 ? -12.664 20.734 3.443 1 94.12 202 LEU A C 1
ATOM 1619 O O . LEU A 1 202 ? -12.055 21.578 4.094 1 94.12 202 LEU A O 1
ATOM 1623 N N . ARG A 1 203 ? -12.078 20.047 2.49 1 93 203 ARG A N 1
ATOM 1624 C CA . ARG A 1 203 ? -10.633 20.094 2.281 1 93 203 ARG A CA 1
ATOM 1625 C C . ARG A 1 203 ? -10.164 21.516 1.958 1 93 203 ARG A C 1
ATOM 1627 O O . ARG A 1 203 ? -9.273 22.047 2.619 1 93 203 ARG A O 1
ATOM 1634 N N . THR A 1 204 ? -10.781 22.109 0.986 1 94.44 204 THR A N 1
ATOM 1635 C CA . THR A 1 204 ? -10.359 23.422 0.531 1 94.44 204 THR A CA 1
ATOM 1636 C C . THR A 1 204 ? -10.547 24.469 1.633 1 94.44 204 THR A C 1
ATOM 1638 O O . THR A 1 204 ? -9.672 25.312 1.855 1 94.44 204 THR A O 1
ATOM 1641 N N . GLU A 1 205 ? -11.633 24.359 2.264 1 96.06 205 GLU A N 1
ATOM 1642 C CA . GLU A 1 205 ? -11.898 25.281 3.363 1 96.06 205 GLU A CA 1
ATOM 1643 C C . GLU A 1 205 ? -10.859 25.141 4.469 1 96.06 205 GLU A C 1
ATOM 1645 O O . GLU A 1 205 ? -10.414 26.141 5.039 1 96.06 205 GLU A O 1
ATOM 1650 N N . PHE A 1 206 ? -10.523 23.969 4.734 1 97.56 206 PHE A N 1
ATOM 1651 C CA . PHE A 1 206 ? -9.523 23.703 5.758 1 97.56 206 PHE A CA 1
ATOM 1652 C C . PHE A 1 206 ? -8.172 24.281 5.367 1 97.56 206 PHE A C 1
ATOM 1654 O O . PHE A 1 206 ? -7.504 24.922 6.191 1 97.56 206 PHE A O 1
ATOM 1661 N N . VAL A 1 207 ? -7.793 24.109 4.133 1 95.56 207 VAL A N 1
ATOM 1662 C CA . VAL A 1 207 ? -6.52 24.625 3.641 1 95.56 207 VAL A CA 1
ATOM 1663 C C . VAL A 1 207 ? -6.496 26.141 3.76 1 95.56 207 VAL A C 1
ATOM 1665 O O . VAL A 1 207 ? -5.527 26.719 4.258 1 95.56 207 VAL A O 1
ATOM 1668 N N . TYR A 1 208 ? -7.559 26.75 3.365 1 96.5 208 TYR A N 1
ATOM 1669 C CA . TYR A 1 208 ? -7.637 28.219 3.43 1 96.5 208 TYR A CA 1
ATOM 1670 C C . TYR A 1 208 ? -7.605 28.703 4.875 1 96.5 208 TYR A C 1
ATOM 1672 O O . TYR A 1 208 ? -6.996 29.719 5.176 1 96.5 208 TYR A O 1
ATOM 1680 N N . ALA A 1 209 ? -8.273 27.969 5.715 1 97.81 209 ALA A N 1
ATOM 1681 C CA . ALA A 1 209 ? -8.273 28.328 7.133 1 97.81 209 ALA A CA 1
ATOM 1682 C C . ALA A 1 209 ? -6.871 28.25 7.723 1 97.81 209 ALA A C 1
ATOM 1684 O O . ALA A 1 209 ? -6.484 29.078 8.547 1 97.81 209 ALA A O 1
ATOM 1685 N N . ARG A 1 210 ? -6.125 27.266 7.301 1 96.75 210 ARG A N 1
ATOM 1686 C CA . ARG A 1 210 ? -4.754 27.109 7.77 1 96.75 210 ARG A CA 1
ATOM 1687 C C . ARG A 1 210 ? -3.881 28.281 7.293 1 96.75 210 ARG A C 1
ATOM 1689 O O . ARG A 1 210 ? -3.078 28.812 8.062 1 96.75 210 ARG A O 1
ATOM 1696 N N . PHE A 1 211 ? -4.047 28.641 6.039 1 97 211 PHE A N 1
ATOM 1697 C CA . PHE A 1 211 ? -3.312 29.766 5.496 1 97 211 PHE A CA 1
ATOM 1698 C C . PHE A 1 211 ? -3.641 31.047 6.266 1 97 211 PHE A C 1
ATOM 1700 O O . PHE A 1 211 ? -2.746 31.828 6.598 1 97 211 PHE A O 1
ATOM 1707 N N . TYR A 1 212 ? -4.906 31.203 6.504 1 97.75 212 TYR A N 1
ATOM 1708 C CA . TYR A 1 212 ? -5.348 32.375 7.246 1 97.75 212 TYR A CA 1
ATOM 1709 C C . TYR A 1 212 ? -4.73 32.406 8.641 1 97.75 212 TYR A C 1
ATOM 1711 O O . TYR A 1 212 ? -4.238 33.438 9.094 1 97.75 212 TYR A O 1
ATOM 1719 N N . ASN A 1 213 ? -4.754 31.312 9.273 1 97.94 213 ASN A N 1
ATOM 1720 C CA . ASN A 1 213 ? -4.156 31.188 10.602 1 97.94 213 ASN A CA 1
ATOM 1721 C C . ASN A 1 213 ? -2.668 31.516 10.578 1 97.94 213 ASN A C 1
ATOM 1723 O O . ASN A 1 213 ? -2.176 32.25 11.438 1 97.94 213 ASN A O 1
ATOM 1727 N N . GLN A 1 214 ? -1.976 30.969 9.633 1 96.06 214 GLN A N 1
ATOM 1728 C CA . GLN A 1 214 ? -0.535 31.172 9.508 1 96.06 214 GLN A CA 1
ATOM 1729 C C . GLN A 1 214 ? -0.194 32.656 9.352 1 96.06 214 GLN A C 1
ATOM 1731 O O . GLN A 1 214 ? 0.844 33.094 9.844 1 96.06 214 GLN A O 1
ATOM 1736 N N . SER A 1 215 ? -1.054 33.312 8.672 1 95.94 215 SER A N 1
ATOM 1737 C CA . SER A 1 215 ? -0.772 34.719 8.328 1 95.94 215 SER A CA 1
ATOM 1738 C C . SER A 1 215 ? -1.219 35.656 9.438 1 95.94 215 SER A C 1
ATOM 1740 O O . SER A 1 215 ? -0.646 36.75 9.617 1 95.94 215 SER A O 1
ATOM 1742 N N . THR A 1 216 ? -2.254 35.25 10.211 1 96.75 216 THR A N 1
ATOM 1743 C CA . THR A 1 216 ? -2.881 36.25 11.094 1 96.75 216 THR A CA 1
ATOM 1744 C C . THR A 1 216 ? -2.783 35.781 12.547 1 96.75 216 THR A C 1
ATOM 1746 O O . THR A 1 216 ? -3.016 36.594 13.461 1 96.75 216 THR A O 1
ATOM 1749 N N . THR A 1 217 ? -2.531 34.5 12.781 1 95.5 217 THR A N 1
ATOM 1750 C CA . THR A 1 217 ? -2.494 33.844 14.086 1 95.5 217 THR A CA 1
ATOM 1751 C C . THR A 1 217 ? -3.902 33.688 14.648 1 95.5 217 THR A C 1
ATOM 1753 O O . THR A 1 217 ? -4.082 33.125 15.727 1 95.5 217 THR A O 1
ATOM 1756 N N . ARG A 1 218 ? -4.855 34.156 13.859 1 97.62 218 ARG A N 1
ATOM 1757 C CA . ARG A 1 218 ? -6.234 33.969 14.297 1 97.62 218 ARG A CA 1
ATOM 1758 C C . ARG A 1 218 ? -6.676 32.531 14.07 1 97.62 218 ARG A C 1
ATOM 1760 O O . ARG A 1 218 ? -6.328 31.906 13.062 1 97.62 218 ARG A O 1
ATOM 1767 N N . THR A 1 219 ? -7.535 32.031 14.992 1 98.19 219 THR A N 1
ATOM 1768 C CA . THR A 1 219 ? -7.898 30.625 14.938 1 98.19 219 THR A CA 1
ATOM 1769 C C . THR A 1 219 ? -9.352 30.453 14.5 1 98.19 219 THR A C 1
ATOM 1771 O O . THR A 1 219 ? -9.812 29.328 14.266 1 98.19 219 THR A O 1
ATOM 1774 N N . ASP A 1 220 ? -10.086 31.516 14.328 1 98.12 220 ASP A N 1
ATOM 1775 C CA . ASP A 1 220 ? -11.539 31.484 14.172 1 98.12 220 ASP A CA 1
ATOM 1776 C C . ASP A 1 220 ? -11.938 30.672 12.945 1 98.12 220 ASP A C 1
ATOM 1778 O O . ASP A 1 220 ? -12.875 29.859 13.008 1 98.12 220 ASP A O 1
ATOM 1782 N N . ARG A 1 221 ? -11.234 30.797 11.789 1 98.06 221 ARG A N 1
ATOM 1783 C CA . ARG A 1 221 ? -11.602 30.047 10.586 1 98.06 221 ARG A CA 1
ATOM 1784 C C . ARG A 1 221 ? -11.266 28.578 10.734 1 98.06 221 ARG A C 1
ATOM 1786 O O . ARG A 1 221 ? -12.008 27.719 10.242 1 98.06 221 ARG A O 1
ATOM 1793 N N . LEU A 1 222 ? -10.18 28.281 11.359 1 98.12 222 LEU A N 1
ATOM 1794 C CA . LEU A 1 222 ? -9.844 26.891 11.633 1 98.12 222 LEU A CA 1
ATOM 1795 C C . LEU A 1 222 ? -10.867 26.25 12.562 1 98.12 222 LEU A C 1
ATOM 1797 O O . LEU A 1 222 ? -11.297 25.109 12.336 1 98.12 222 LEU A O 1
ATOM 1801 N N . GLU A 1 223 ? -11.234 27.016 13.625 1 98.69 223 GLU A N 1
ATOM 1802 C CA . GLU A 1 223 ? -12.273 26.516 14.531 1 98.69 223 GLU A CA 1
ATOM 1803 C C . GLU A 1 223 ? -13.562 26.219 13.773 1 98.69 223 GLU A C 1
ATOM 1805 O O . GLU A 1 223 ? -14.172 25.156 13.984 1 98.69 223 GLU A O 1
ATOM 1810 N N . ALA A 1 224 ? -13.914 27.109 12.914 1 98.19 224 ALA A N 1
ATOM 1811 C CA . ALA A 1 224 ? -15.18 26.969 12.195 1 98.19 224 ALA A CA 1
ATOM 1812 C C . ALA A 1 224 ? -15.18 25.734 11.312 1 98.19 224 ALA A C 1
ATOM 1814 O O . ALA A 1 224 ? -16.156 24.984 11.281 1 98.19 224 ALA A O 1
ATOM 1815 N N . VAL A 1 225 ? -14.148 25.5 10.57 1 98.19 225 VAL A N 1
ATOM 1816 C CA . VAL A 1 225 ? -14.125 24.391 9.633 1 98.19 225 VAL A CA 1
ATOM 1817 C C . VAL A 1 225 ? -13.992 23.078 10.398 1 98.19 225 VAL A C 1
ATOM 1819 O O . VAL A 1 225 ? -14.617 22.078 10.039 1 98.19 225 VAL A O 1
ATOM 1822 N N . LEU A 1 226 ? -13.172 22.984 11.484 1 98.19 226 LEU A N 1
ATOM 1823 C CA . LEU A 1 226 ? -13.016 21.781 12.281 1 98.19 226 LEU A CA 1
ATOM 1824 C C . LEU A 1 226 ? -14.312 21.422 13.008 1 98.19 226 LEU A C 1
ATOM 1826 O O . LEU A 1 226 ? -14.625 20.25 13.18 1 98.19 226 LEU A O 1
ATOM 1830 N N . ASN A 1 227 ? -15.039 22.453 13.359 1 98.19 227 ASN A N 1
ATOM 1831 C CA . ASN A 1 227 ? -16.312 22.25 14.031 1 98.19 227 ASN A CA 1
ATOM 1832 C C . ASN A 1 227 ? -17.297 21.469 13.172 1 98.19 227 ASN A C 1
ATOM 1834 O O . ASN A 1 227 ? -18.125 20.719 13.695 1 98.19 227 ASN A O 1
ATOM 1838 N N . LYS A 1 228 ? -17.203 21.625 11.93 1 97.56 228 LYS A N 1
ATOM 1839 C CA . LYS A 1 228 ? -18.125 20.969 10.992 1 97.56 228 LYS A CA 1
ATOM 1840 C C . LYS A 1 228 ? -17.906 19.453 11 1 97.56 228 LYS A C 1
ATOM 1842 O O . LYS A 1 228 ? -18.781 18.688 10.578 1 97.56 228 LYS A O 1
ATOM 1847 N N . ALA A 1 229 ? -16.719 19.016 11.469 1 96.88 229 ALA A N 1
ATOM 1848 C CA . ALA A 1 229 ? -16.391 17.594 11.414 1 96.88 229 ALA A CA 1
ATOM 1849 C C . ALA A 1 229 ? -16.203 17.031 12.812 1 96.88 229 ALA A C 1
ATOM 1851 O O . ALA A 1 229 ? -15.719 15.906 12.969 1 96.88 229 ALA A O 1
ATOM 1852 N N . LEU A 1 230 ? -16.547 17.781 13.867 1 97.12 230 LEU A N 1
ATOM 1853 C CA . LEU A 1 230 ? -16.297 17.375 15.25 1 97.12 230 LEU A CA 1
ATOM 1854 C C . LEU A 1 230 ? -17.594 16.922 15.914 1 97.12 230 LEU A C 1
ATOM 1856 O O . LEU A 1 230 ? -18.625 17.609 15.82 1 97.12 230 LEU A O 1
ATOM 1860 N N . THR A 1 231 ? -17.578 15.719 16.531 1 95.5 231 THR A N 1
ATOM 1861 C CA . THR A 1 231 ? -18.688 15.234 17.312 1 95.5 231 THR A CA 1
ATOM 1862 C C . THR A 1 231 ? -18.234 14.836 18.719 1 95.5 231 THR A C 1
ATOM 1864 O O . THR A 1 231 ? -17.047 14.547 18.938 1 95.5 231 THR A O 1
ATOM 1867 N N . GLU A 1 232 ? -19.188 14.984 19.656 1 91.06 232 GLU A N 1
ATOM 1868 C CA . GLU A 1 232 ? -18.875 14.531 21 1 91.06 232 GLU A CA 1
ATOM 1869 C C . GLU A 1 232 ? -19.078 13.023 21.141 1 91.06 232 GLU A C 1
ATOM 1871 O O . GLU A 1 232 ? -20.047 12.469 20.609 1 91.06 232 GLU A O 1
ATOM 1876 N N . VAL A 1 233 ? -18.109 12.32 21.719 1 84.56 233 VAL A N 1
ATOM 1877 C CA . VAL A 1 233 ? -18.234 10.883 21.953 1 84.56 233 VAL A CA 1
ATOM 1878 C C . VAL A 1 233 ? -19.062 10.648 23.219 1 84.56 233 VAL A C 1
ATOM 1880 O O . VAL A 1 233 ? -18.781 11.227 24.266 1 84.56 233 VAL A O 1
ATOM 1883 N N . SER A 1 234 ? -20.5 10.438 23.141 1 65 234 SER A N 1
ATOM 1884 C CA . SER A 1 234 ? -21.391 10.219 24.281 1 65 234 SER A CA 1
ATOM 1885 C C . SER A 1 234 ? -20.891 9.078 25.156 1 65 234 SER A C 1
ATOM 1887 O O . SER A 1 234 ? -20.359 8.086 24.656 1 65 234 SER A O 1
ATOM 1889 N N . MET A 1 235 ? -20.484 9.383 26.328 1 52.28 235 MET A N 1
ATOM 1890 C CA . MET A 1 235 ? -20.297 8.32 27.328 1 52.28 235 MET A CA 1
ATOM 1891 C C . MET A 1 235 ? -21.578 7.516 27.5 1 52.28 235 MET A C 1
ATOM 1893 O O . MET A 1 235 ? -22.094 7.414 28.609 1 52.28 235 MET A O 1
ATOM 1897 N N . ALA A 1 236 ? -22.781 7.449 26.953 1 40.44 236 ALA A N 1
ATOM 1898 C CA . ALA A 1 236 ? -23.922 6.656 27.438 1 40.44 236 ALA A CA 1
ATOM 1899 C C . ALA A 1 236 ? -23.484 5.223 27.734 1 40.44 236 ALA A C 1
ATOM 1901 O O . ALA A 1 236 ? -24.094 4.559 28.594 1 40.44 236 ALA A O 1
ATOM 1902 N N . THR A 1 237 ? -23 4.418 26.719 1 36.75 237 THR A N 1
ATOM 1903 C CA . THR A 1 237 ? -23.188 2.979 26.859 1 36.75 237 THR A CA 1
ATOM 1904 C C . THR A 1 237 ? -22.344 2.436 28.016 1 36.75 237 THR A C 1
ATOM 1906 O O . THR A 1 237 ? -21.297 1.83 27.797 1 36.75 237 THR A O 1
ATOM 1909 N N . LYS A 1 238 ? -21.969 3.246 28.922 1 35.31 238 LYS A N 1
ATOM 1910 C CA . LYS A 1 238 ? -21.516 2.441 30.062 1 35.31 238 LYS A CA 1
ATOM 1911 C C . LYS A 1 238 ? -22.609 1.511 30.547 1 35.31 238 LYS A C 1
ATOM 1913 O O . LYS A 1 238 ? -23.797 1.783 30.344 1 35.31 238 LYS A O 1
ATOM 1918 N N . PHE A 1 239 ? -22.344 0.446 31.406 1 32.09 239 PHE A N 1
ATOM 1919 C CA . PHE A 1 239 ? -23.016 -0.61 32.156 1 32.09 239 PHE A CA 1
ATOM 1920 C C . PHE A 1 239 ? -24.172 -0.047 32.969 1 32.09 239 PHE A C 1
ATOM 1922 O O . PHE A 1 239 ? -24.016 0.938 33.688 1 32.09 239 PHE A O 1
ATOM 1929 N N . SER A 1 240 ? -25.453 0.049 32.406 1 27.12 240 SER A N 1
ATOM 1930 C CA . SER A 1 240 ? -26.469 -0.068 33.438 1 27.12 240 SER A CA 1
ATOM 1931 C C . SER A 1 240 ? -25.953 -0.897 34.625 1 27.12 240 SER A C 1
ATOM 1933 O O . SER A 1 240 ? -25.328 -1.938 34.406 1 27.12 240 SER A O 1
ATOM 1935 N N . PRO A 1 241 ? -26.156 -0.401 35.875 1 27.45 241 PRO A N 1
ATOM 1936 C CA . PRO A 1 241 ? -25.891 -1.417 36.906 1 27.45 241 PRO A CA 1
ATOM 1937 C C . PRO A 1 241 ? -26.547 -2.758 36.594 1 27.45 241 PRO A C 1
ATOM 1939 O O . PRO A 1 241 ? -27.562 -2.799 35.906 1 27.45 241 PRO A O 1
ATOM 1942 N N . MET B 1 1 ? -25.25 -12.867 13.797 1 27.09 1 MET B N 1
ATOM 1943 C CA . MET B 1 1 ? -25.562 -12.727 12.383 1 27.09 1 MET B CA 1
ATOM 1944 C C . MET B 1 1 ? -25.156 -13.977 11.602 1 27.09 1 MET B C 1
ATOM 1946 O O . MET B 1 1 ? -24.172 -14.633 11.938 1 27.09 1 MET B O 1
ATOM 1950 N N . PRO B 1 2 ? -26.078 -14.633 10.867 1 31.58 2 PRO B N 1
ATOM 1951 C CA . PRO B 1 2 ? -25.656 -15.875 10.219 1 31.58 2 PRO B CA 1
ATOM 1952 C C . PRO B 1 2 ? -24.25 -15.773 9.609 1 31.58 2 PRO B C 1
ATOM 1954 O O . PRO B 1 2 ? -23.766 -14.672 9.344 1 31.58 2 PRO B O 1
ATOM 1957 N N . PRO B 1 3 ? -23.453 -16.812 9.719 1 33.41 3 PRO B N 1
ATOM 1958 C CA . PRO B 1 3 ? -22.156 -16.625 9.062 1 33.41 3 PRO B CA 1
ATOM 1959 C C . PRO B 1 3 ? -22.266 -15.891 7.73 1 33.41 3 PRO B C 1
ATOM 1961 O O . PRO B 1 3 ? -23.219 -16.094 6.98 1 33.41 3 PRO B O 1
ATOM 1964 N N . LYS B 1 4 ? -21.875 -14.688 7.566 1 37.03 4 LYS B N 1
ATOM 1965 C CA . LYS B 1 4 ? -21.969 -13.969 6.297 1 37.03 4 LYS B CA 1
ATOM 1966 C C . LYS B 1 4 ? -21.766 -14.914 5.117 1 37.03 4 LYS B C 1
ATOM 1968 O O . LYS B 1 4 ? -20.688 -15.484 4.949 1 37.03 4 LYS B O 1
ATOM 1973 N N . THR B 1 5 ? -22.672 -15.758 4.676 1 40.75 5 THR B N 1
ATOM 1974 C CA . THR B 1 5 ? -22.625 -16.531 3.445 1 40.75 5 THR B CA 1
ATOM 1975 C C . THR B 1 5 ? -21.75 -15.852 2.398 1 40.75 5 THR B C 1
ATOM 1977 O O . THR B 1 5 ? -21.734 -14.625 2.297 1 40.75 5 THR B O 1
ATOM 1980 N N . SER B 1 6 ? -20.844 -16.625 1.816 1 55.31 6 SER B N 1
ATOM 1981 C CA . SER B 1 6 ? -19.891 -16.031 0.893 1 55.31 6 SER B CA 1
ATOM 1982 C C . SER B 1 6 ? -20.594 -15.148 -0.137 1 55.31 6 SER B C 1
ATOM 1984 O O . SER B 1 6 ? -21.594 -15.562 -0.735 1 55.31 6 SER B O 1
ATOM 1986 N N . GLN B 1 7 ? -20.516 -13.875 -0.067 1 65.25 7 GLN B N 1
ATOM 1987 C CA . GLN B 1 7 ? -21.078 -12.852 -0.943 1 65.25 7 GLN B CA 1
ATOM 1988 C C . GLN B 1 7 ? -20.766 -13.156 -2.408 1 65.25 7 GLN B C 1
ATOM 1990 O O . GLN B 1 7 ? -21.438 -12.633 -3.305 1 65.25 7 GLN B O 1
ATOM 1995 N N . PHE B 1 8 ? -19.859 -14.219 -2.598 1 74.69 8 PHE B N 1
ATOM 1996 C CA . PHE B 1 8 ? -19.547 -14.484 -3.998 1 74.69 8 PHE B CA 1
ATOM 1997 C C . PHE B 1 8 ? -19.984 -15.891 -4.395 1 74.69 8 PHE B C 1
ATOM 1999 O O . PHE B 1 8 ? -19.562 -16.875 -3.791 1 74.69 8 PHE B O 1
ATOM 2006 N N . ARG B 1 9 ? -20.875 -16.141 -5.328 1 76.06 9 ARG B N 1
ATOM 2007 C CA . ARG B 1 9 ? -21.406 -17.438 -5.727 1 76.06 9 ARG B CA 1
ATOM 2008 C C . ARG B 1 9 ? -21.016 -17.766 -7.16 1 76.06 9 ARG B C 1
ATOM 2010 O O . ARG B 1 9 ? -21.031 -18.938 -7.555 1 76.06 9 ARG B O 1
ATOM 2017 N N . SER B 1 10 ? -20.734 -16.734 -7.961 1 83.12 10 SER B N 1
ATOM 2018 C CA . SER B 1 10 ? -20.328 -16.922 -9.352 1 83.12 10 SER B CA 1
ATOM 2019 C C . SER B 1 10 ? -19.141 -16.047 -9.695 1 83.12 10 SER B C 1
ATOM 2021 O O . SER B 1 10 ? -18.734 -15.18 -8.906 1 83.12 10 SER B O 1
ATOM 2023 N N . TRP B 1 11 ? -18.625 -16.312 -10.898 1 88.69 11 TRP B N 1
ATOM 2024 C CA . TRP B 1 11 ? -17.484 -15.57 -11.398 1 88.69 11 TRP B CA 1
ATOM 2025 C C . TRP B 1 11 ? -17.766 -14.07 -11.453 1 88.69 11 TRP B C 1
ATOM 2027 O O . TRP B 1 11 ? -16.922 -13.25 -11.086 1 88.69 11 TRP B O 1
ATOM 2037 N N . ASP B 1 12 ? -18.953 -13.758 -11.852 1 88.81 12 ASP B N 1
ATOM 2038 C CA . ASP B 1 12 ? -19.312 -12.359 -12.102 1 88.81 12 ASP B CA 1
ATOM 2039 C C . ASP B 1 12 ? -19.672 -11.641 -10.805 1 88.81 12 ASP B C 1
ATOM 2041 O O . ASP B 1 12 ? -19.734 -10.414 -10.773 1 88.81 12 ASP B O 1
ATOM 2045 N N . ASP B 1 13 ? -19.875 -12.438 -9.719 1 90.31 13 ASP B N 1
ATOM 2046 C CA . ASP B 1 13 ? -20.219 -11.852 -8.422 1 90.31 13 ASP B CA 1
ATOM 2047 C C . ASP B 1 13 ? -19.047 -11.047 -7.863 1 90.31 13 ASP B C 1
ATOM 2049 O O . ASP B 1 13 ? -19.234 -10.219 -6.965 1 90.31 13 ASP B O 1
ATOM 2053 N N . TYR B 1 14 ? -17.922 -11.273 -8.453 1 95.06 14 TYR B N 1
ATOM 2054 C CA . TYR B 1 14 ? -16.734 -10.578 -7.957 1 95.06 14 TYR B CA 1
ATOM 2055 C C . TYR B 1 14 ? -16.688 -9.148 -8.484 1 95.06 14 TYR B C 1
ATOM 2057 O O . TYR B 1 14 ? -15.953 -8.312 -7.949 1 95.06 14 TYR B O 1
ATOM 2065 N N . TYR B 1 15 ? -17.391 -8.891 -9.539 1 95.44 15 TYR B N 1
ATOM 2066 C CA . TYR B 1 15 ? -17.391 -7.559 -10.125 1 95.44 15 TYR B CA 1
ATOM 2067 C C . TYR B 1 15 ? -18.328 -6.625 -9.367 1 95.44 15 TYR B C 1
ATOM 2069 O O . TYR B 1 15 ? -19.312 -7.07 -8.781 1 95.44 15 TYR B O 1
ATOM 2077 N N . ILE B 1 16 ? -18.016 -5.363 -9.383 1 96 16 ILE B N 1
ATOM 2078 C CA . ILE B 1 16 ? -18.969 -4.344 -8.984 1 96 16 ILE B CA 1
ATOM 2079 C C . ILE B 1 16 ? -20.172 -4.363 -9.93 1 96 16 ILE B C 1
ATOM 2081 O O . ILE B 1 16 ? -20 -4.328 -11.156 1 96 16 ILE B O 1
ATOM 2085 N N . PRO B 1 17 ? -21.359 -4.48 -9.383 1 93.12 17 PRO B N 1
ATOM 2086 C CA . PRO B 1 17 ? -22.531 -4.578 -10.258 1 93.12 17 PRO B CA 1
ATOM 2087 C C . PRO B 1 17 ? -22.547 -3.52 -11.359 1 93.12 17 PRO B C 1
ATOM 2089 O O . PRO B 1 17 ? -22.328 -2.336 -11.086 1 93.12 17 PRO B O 1
ATOM 2092 N N . GLY B 1 18 ? -22.703 -4.012 -12.578 1 94.06 18 GLY B N 1
ATOM 2093 C CA . GLY B 1 18 ? -22.812 -3.115 -13.719 1 94.06 18 GLY B CA 1
ATOM 2094 C C . GLY B 1 18 ? -21.469 -2.742 -14.312 1 94.06 18 GLY B C 1
ATOM 2095 O O . GLY B 1 18 ? -21.391 -1.935 -15.242 1 94.06 18 GLY B O 1
ATOM 2096 N N . THR B 1 19 ? -20.391 -3.238 -13.719 1 95.75 19 THR B N 1
ATOM 2097 C CA . THR B 1 19 ? -19.047 -2.951 -14.227 1 95.75 19 THR B CA 1
ATOM 2098 C C . THR B 1 19 ? -18.266 -4.242 -14.438 1 95.75 19 THR B C 1
ATOM 2100 O O . THR B 1 19 ? -18.797 -5.336 -14.25 1 95.75 19 THR B O 1
ATOM 2103 N N . THR B 1 20 ? -17.062 -4.09 -14.945 1 95.44 20 THR B N 1
ATOM 2104 C CA . THR B 1 20 ? -16.141 -5.207 -15.055 1 95.44 20 THR B CA 1
ATOM 2105 C C . THR B 1 20 ? -14.969 -5.031 -14.094 1 95.44 20 THR B C 1
ATOM 2107 O O . THR B 1 20 ? -13.914 -5.656 -14.266 1 95.44 20 THR B O 1
ATOM 2110 N N . VAL B 1 21 ? -15.148 -4.09 -13.195 1 97.62 21 VAL B N 1
ATOM 2111 C CA . VAL B 1 21 ? -14.133 -3.85 -12.172 1 97.62 21 VAL B CA 1
ATOM 2112 C C . VAL B 1 21 ? -14.43 -4.703 -10.938 1 97.62 21 VAL B C 1
ATOM 2114 O O . VAL B 1 21 ? -15.57 -4.773 -10.484 1 97.62 21 VAL B O 1
ATOM 2117 N N . LEU B 1 22 ? -13.469 -5.375 -10.445 1 97.5 22 LEU B N 1
ATOM 2118 C CA . LEU B 1 22 ? -13.633 -6.234 -9.273 1 97.5 22 LEU B CA 1
ATOM 2119 C C . LEU B 1 22 ? -13.992 -5.414 -8.039 1 97.5 22 LEU B C 1
ATOM 2121 O O . LEU B 1 22 ? -13.445 -4.328 -7.836 1 97.5 22 LEU B O 1
ATOM 2125 N N . ARG B 1 23 ? -14.875 -5.98 -7.277 1 97.44 23 ARG B N 1
ATOM 2126 C CA . ARG B 1 23 ? -15.102 -5.387 -5.961 1 97.44 23 ARG B CA 1
ATOM 2127 C C . ARG B 1 23 ? -13.789 -5.254 -5.195 1 97.44 23 ARG B C 1
ATOM 2129 O O . ARG B 1 23 ? -12.93 -6.137 -5.258 1 97.44 23 ARG B O 1
ATOM 2136 N N . ASN B 1 24 ? -13.633 -4.152 -4.504 1 97.81 24 ASN B N 1
ATOM 2137 C CA . ASN B 1 24 ? -12.375 -3.877 -3.82 1 97.81 24 ASN B CA 1
ATOM 2138 C C . ASN B 1 24 ? -12.586 -3.039 -2.564 1 97.81 24 ASN B C 1
ATOM 2140 O O . ASN B 1 24 ? -13.703 -2.584 -2.299 1 97.81 24 ASN B O 1
ATOM 2144 N N . LYS B 1 25 ? -11.578 -2.889 -1.821 1 95.81 25 LYS B N 1
ATOM 2145 C CA . LYS B 1 25 ? -11.703 -2.326 -0.479 1 95.81 25 LYS B CA 1
ATOM 2146 C C . LYS B 1 25 ? -11.57 -0.807 -0.504 1 95.81 25 LYS B C 1
ATOM 2148 O O . LYS B 1 25 ? -11.578 -0.161 0.545 1 95.81 25 LYS B O 1
ATOM 2153 N N . LEU B 1 26 ? -11.367 -0.198 -1.688 1 93.94 26 LEU B N 1
ATOM 2154 C CA . LEU B 1 26 ? -11.398 1.256 -1.802 1 93.94 26 LEU B CA 1
ATOM 2155 C C . LEU B 1 26 ? -12.828 1.772 -1.816 1 93.94 26 LEU B C 1
ATOM 2157 O O . LEU B 1 26 ? -13.281 2.338 -2.814 1 93.94 26 LEU B O 1
ATOM 2161 N N . THR B 1 27 ? -13.438 1.65 -0.683 1 92.06 27 THR B N 1
ATOM 2162 C CA . THR B 1 27 ? -14.859 1.964 -0.589 1 92.06 27 THR B CA 1
ATOM 2163 C C . THR B 1 27 ? -15.07 3.377 -0.054 1 92.06 27 THR B C 1
ATOM 2165 O O . THR B 1 27 ? -14.18 3.938 0.597 1 92.06 27 THR B O 1
ATOM 2168 N N . SER B 1 28 ? -16.078 3.959 -0.424 1 84.81 28 SER B N 1
ATOM 2169 C CA . SER B 1 28 ? -16.625 5.199 0.116 1 84.81 28 SER B CA 1
ATOM 2170 C C . SER B 1 28 ? -18.156 5.145 0.189 1 84.81 28 SER B C 1
ATOM 2172 O O . SER B 1 28 ? -18.766 4.172 -0.255 1 84.81 28 SER B O 1
ATOM 2174 N N . THR B 1 29 ? -18.734 6.18 0.804 1 83.44 29 THR B N 1
ATOM 2175 C CA . THR B 1 29 ? -20.188 6.246 0.848 1 83.44 29 THR B CA 1
ATOM 2176 C C . THR B 1 29 ? -20.781 6.203 -0.561 1 83.44 29 THR B C 1
ATOM 2178 O O . THR B 1 29 ? -21.766 5.508 -0.807 1 83.44 29 THR B O 1
ATOM 2181 N N . ALA B 1 30 ? -20.125 6.855 -1.526 1 85.31 30 ALA B N 1
ATOM 2182 C CA . ALA B 1 30 ? -20.594 6.938 -2.906 1 85.31 30 ALA B CA 1
ATOM 2183 C C . ALA B 1 30 ? -20.266 5.664 -3.676 1 85.31 30 ALA B C 1
ATOM 2185 O O . ALA B 1 30 ? -20.906 5.352 -4.68 1 85.31 30 ALA B O 1
ATOM 2186 N N . GLU B 1 31 ? -19.234 4.93 -3.236 1 92.19 31 GLU B N 1
ATOM 2187 C CA . GLU B 1 31 ? -18.766 3.703 -3.871 1 92.19 31 GLU B CA 1
ATOM 2188 C C . GLU B 1 31 ? -18.656 2.564 -2.861 1 92.19 31 GLU B C 1
ATOM 2190 O O . GLU B 1 31 ? -17.562 2.127 -2.523 1 92.19 31 GLU B O 1
ATOM 2195 N N . PRO B 1 32 ? -19.781 2.01 -2.475 1 92.12 32 PRO B N 1
ATOM 2196 C CA . PRO B 1 32 ? -19.781 1.063 -1.358 1 92.12 32 PRO B CA 1
ATOM 2197 C C . PRO B 1 32 ? -19.109 -0.264 -1.703 1 92.12 32 PRO B C 1
ATOM 2199 O O . PRO B 1 32 ? -18.766 -1.036 -0.805 1 92.12 32 PRO B O 1
ATOM 2202 N N . TYR B 1 33 ? -18.953 -0.523 -3.037 1 95.62 33 TYR B N 1
ATOM 2203 C CA . TYR B 1 33 ? -18.344 -1.787 -3.43 1 95.62 33 TYR B CA 1
ATOM 2204 C C . TYR B 1 33 ? -16.875 -1.585 -3.836 1 95.62 33 TYR B C 1
ATOM 2206 O O . TYR B 1 33 ? -16.234 -2.512 -4.328 1 95.62 33 TYR B O 1
ATOM 2214 N N . GLY B 1 34 ? -16.375 -0.359 -3.729 1 96.12 34 GLY B N 1
ATOM 2215 C CA . GLY B 1 34 ? -15.016 -0.016 -4.117 1 96.12 34 GLY B CA 1
ATOM 2216 C C . GLY B 1 34 ? -14.953 0.917 -5.312 1 96.12 34 GLY B C 1
ATOM 2217 O O . GLY B 1 34 ? -15.984 1.235 -5.91 1 96.12 34 GLY B O 1
ATOM 2218 N N . THR B 1 35 ? -13.805 1.36 -5.676 1 96.25 35 THR B N 1
ATOM 2219 C CA . THR B 1 35 ? -13.625 2.225 -6.836 1 96.25 35 THR B CA 1
ATOM 2220 C C . THR B 1 35 ? -14.023 1.5 -8.117 1 96.25 35 THR B C 1
ATOM 2222 O O . THR B 1 35 ? -13.734 0.312 -8.281 1 96.25 35 THR B O 1
ATOM 2225 N N . THR B 1 36 ? -14.719 2.201 -9.062 1 96.69 36 THR B N 1
ATOM 2226 C CA . THR B 1 36 ? -15.094 1.646 -10.359 1 96.69 36 THR B CA 1
ATOM 2227 C C . THR B 1 36 ? -14.055 2.002 -11.414 1 96.69 36 THR B C 1
ATOM 2229 O O . THR B 1 36 ? -14.18 1.609 -12.578 1 96.69 36 THR B O 1
ATOM 2232 N N . ASP B 1 37 ? -13.047 2.74 -11.039 1 95.56 37 ASP B N 1
ATOM 2233 C CA . ASP B 1 37 ? -11.953 3.113 -11.938 1 95.56 37 ASP B CA 1
ATOM 2234 C C . ASP B 1 37 ? -10.906 2.008 -12.023 1 95.56 37 ASP B C 1
ATOM 2236 O O . ASP B 1 37 ? -10.156 1.784 -11.062 1 95.56 37 ASP B O 1
ATOM 2240 N N . PRO B 1 38 ? -10.781 1.359 -13.18 1 96.62 38 PRO B N 1
ATOM 2241 C CA . PRO B 1 38 ? -9.859 0.221 -13.266 1 96.62 38 PRO B CA 1
ATOM 2242 C C . PRO B 1 38 ? -8.398 0.627 -13.094 1 96.62 38 PRO B C 1
ATOM 2244 O O . PRO B 1 38 ? -7.602 -0.145 -12.555 1 96.62 38 PRO B O 1
ATOM 2247 N N . ASP B 1 39 ? -8.055 1.819 -13.5 1 95 39 ASP B N 1
ATOM 2248 C CA . ASP B 1 39 ? -6.68 2.275 -13.359 1 95 39 ASP B CA 1
ATOM 2249 C C . ASP B 1 39 ? -6.332 2.553 -11.898 1 95 39 ASP B C 1
ATOM 2251 O O . ASP B 1 39 ? -5.234 2.232 -11.445 1 95 39 ASP B O 1
ATOM 2255 N N . LYS B 1 40 ? -7.301 3.17 -11.195 1 94.06 40 LYS B N 1
ATOM 2256 C CA . LYS B 1 40 ? -7.109 3.416 -9.773 1 94.06 40 LYS B CA 1
ATOM 2257 C C . LYS B 1 40 ? -6.957 2.107 -9 1 94.06 40 LYS B C 1
ATOM 2259 O O . LYS B 1 40 ? -6.078 1.98 -8.148 1 94.06 40 LYS B O 1
ATOM 2264 N N . LEU B 1 41 ? -7.781 1.139 -9.336 1 96.81 41 LEU B N 1
ATOM 2265 C CA . LEU B 1 41 ? -7.703 -0.16 -8.68 1 96.81 41 LEU B CA 1
ATOM 2266 C C . LEU B 1 41 ? -6.371 -0.841 -8.977 1 96.81 41 LEU B C 1
ATOM 2268 O O . LEU B 1 41 ? -5.73 -1.384 -8.07 1 96.81 41 LEU B O 1
ATOM 2272 N N . ARG B 1 42 ? -5.957 -0.791 -10.219 1 95.81 42 ARG B N 1
ATOM 2273 C CA . ARG B 1 42 ? -4.703 -1.418 -10.625 1 95.81 42 ARG B CA 1
ATOM 2274 C C . ARG B 1 42 ? -3.523 -0.817 -9.875 1 95.81 42 ARG B C 1
ATOM 2276 O O . ARG B 1 42 ? -2.686 -1.546 -9.336 1 95.81 42 ARG B O 1
ATOM 2283 N N . SER B 1 43 ? -3.438 0.471 -9.82 1 94.12 43 SER B N 1
ATOM 2284 C CA . SER B 1 43 ? -2.348 1.156 -9.133 1 94.12 43 SER B CA 1
ATOM 2285 C C . SER B 1 43 ? -2.352 0.844 -7.645 1 94.12 43 SER B C 1
ATOM 2287 O O . SER B 1 43 ? -1.296 0.612 -7.051 1 94.12 43 SER B O 1
ATOM 2289 N N . TYR B 1 44 ? -3.543 0.812 -7.031 1 96.56 44 TYR B N 1
ATOM 2290 C CA . TYR B 1 44 ? -3.666 0.516 -5.609 1 96.56 44 TYR B CA 1
ATOM 2291 C C . TYR B 1 44 ? -3.236 -0.916 -5.309 1 96.56 44 TYR B C 1
ATOM 2293 O O . TYR B 1 44 ? -2.484 -1.161 -4.363 1 96.56 44 TYR B O 1
ATOM 2301 N N . GLU B 1 45 ? -3.725 -1.785 -6.148 1 97.62 45 GLU B N 1
ATOM 2302 C CA . GLU B 1 45 ? -3.381 -3.193 -5.984 1 97.62 45 GLU B CA 1
ATOM 2303 C C . GLU B 1 45 ? -1.874 -3.41 -6.098 1 97.62 45 GLU B C 1
ATOM 2305 O O . GLU B 1 45 ? -1.283 -4.125 -5.281 1 97.62 45 GLU B O 1
ATOM 2310 N N . GLU B 1 46 ? -1.265 -2.861 -7.07 1 94.19 46 GLU B N 1
ATOM 2311 C CA . GLU B 1 46 ? 0.176 -2.988 -7.27 1 94.19 46 GLU B CA 1
ATOM 2312 C C . GLU B 1 46 ? 0.947 -2.461 -6.062 1 94.19 46 GLU B C 1
ATOM 2314 O O . GLU B 1 46 ? 1.864 -3.121 -5.566 1 94.19 46 GLU B O 1
ATOM 2319 N N . ALA B 1 47 ? 0.54 -1.327 -5.562 1 95.62 47 ALA B N 1
ATOM 2320 C CA . ALA B 1 47 ? 1.21 -0.729 -4.41 1 95.62 47 ALA B CA 1
ATOM 2321 C C . ALA B 1 47 ? 1.021 -1.584 -3.16 1 95.62 47 ALA B C 1
ATOM 2323 O O . ALA B 1 47 ? 1.986 -1.893 -2.457 1 95.62 47 ALA B O 1
ATOM 2324 N N . ALA B 1 48 ? -0.233 -1.945 -2.91 1 97.38 48 ALA B N 1
ATOM 2325 C CA . ALA B 1 4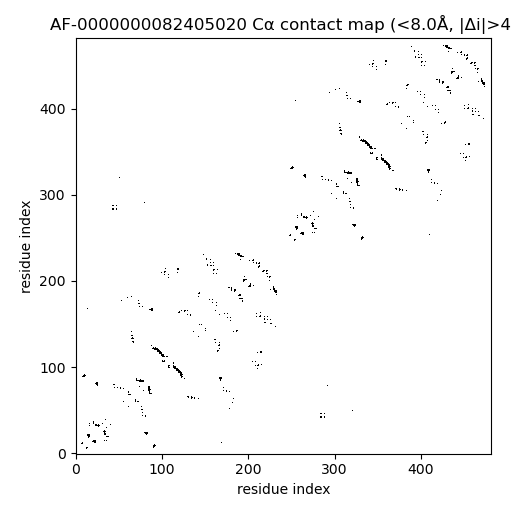8 ? -0.56 -2.723 -1.717 1 97.38 48 ALA B CA 1
ATOM 2326 C C . ALA B 1 48 ? 0.185 -4.055 -1.708 1 97.38 48 ALA B C 1
ATOM 2328 O O . ALA B 1 48 ? 0.769 -4.438 -0.692 1 97.38 48 ALA B O 1
ATOM 2329 N N . THR B 1 49 ? 0.176 -4.695 -2.826 1 96.56 49 THR B N 1
ATOM 2330 C CA . THR B 1 49 ? 0.813 -6.008 -2.873 1 96.56 49 THR B CA 1
ATOM 2331 C C . THR B 1 49 ? 2.332 -5.871 -2.832 1 96.56 49 THR B C 1
ATOM 2333 O O . THR B 1 49 ? 3.023 -6.738 -2.295 1 96.56 49 THR B O 1
ATOM 2336 N N . HIS B 1 50 ? 2.867 -4.809 -3.406 1 93.69 50 HIS B N 1
ATOM 2337 C CA . HIS B 1 50 ? 4.297 -4.547 -3.291 1 93.69 50 HIS B CA 1
ATOM 2338 C C . HIS B 1 50 ? 4.723 -4.426 -1.831 1 93.69 50 HIS B C 1
ATOM 2340 O O . HIS B 1 50 ? 5.727 -5.008 -1.424 1 93.69 50 HIS B O 1
ATOM 2346 N N . ILE B 1 51 ? 3.971 -3.732 -1.086 1 95.44 51 ILE B N 1
ATOM 2347 C CA . ILE B 1 51 ? 4.254 -3.533 0.332 1 95.44 51 ILE B CA 1
ATOM 2348 C C . ILE B 1 51 ? 4.211 -4.875 1.059 1 95.44 51 ILE B C 1
ATOM 2350 O O . ILE B 1 51 ? 5.137 -5.215 1.804 1 95.44 51 ILE B O 1
ATOM 2354 N N . ARG B 1 52 ? 3.193 -5.637 0.817 1 97.19 52 ARG B N 1
ATOM 2355 C CA . ARG B 1 52 ? 3.016 -6.914 1.504 1 97.19 52 ARG B CA 1
ATOM 2356 C C . ARG B 1 52 ? 4.07 -7.926 1.063 1 97.19 52 ARG B C 1
ATOM 2358 O O . ARG B 1 52 ? 4.504 -8.766 1.856 1 97.19 52 ARG B O 1
ATOM 2365 N N . MET B 1 53 ? 4.441 -7.855 -0.199 1 94.56 53 MET B N 1
ATOM 2366 C CA . MET B 1 53 ? 5.516 -8.727 -0.667 1 94.56 53 MET B CA 1
ATOM 2367 C C . MET B 1 53 ? 6.812 -8.445 0.085 1 94.56 53 MET B C 1
ATOM 2369 O O . MET B 1 53 ? 7.539 -9.375 0.441 1 94.56 53 MET B O 1
ATOM 2373 N N . GLY B 1 54 ? 7.145 -7.18 0.292 1 91.62 54 GLY B N 1
ATOM 2374 C CA . GLY B 1 54 ? 8.305 -6.824 1.093 1 91.62 54 GLY B CA 1
ATOM 2375 C C . GLY B 1 54 ? 8.242 -7.371 2.506 1 91.62 54 GLY B C 1
ATOM 2376 O O . GLY B 1 54 ? 9.242 -7.855 3.035 1 91.62 54 GLY B O 1
ATOM 2377 N N . GLU B 1 55 ? 7.082 -7.301 3.082 1 93.62 55 GLU B N 1
ATOM 2378 C CA . GLU B 1 55 ? 6.891 -7.824 4.43 1 93.62 55 GLU B CA 1
ATOM 2379 C C . GLU B 1 55 ? 7.078 -9.344 4.465 1 93.62 55 GLU B C 1
ATOM 2381 O O . GLU B 1 55 ? 7.711 -9.875 5.379 1 93.62 55 GLU B O 1
ATOM 2386 N N . LEU B 1 56 ? 6.555 -9.969 3.465 1 94.81 56 LEU B N 1
ATOM 2387 C CA . LEU B 1 56 ? 6.668 -11.422 3.387 1 94.81 56 LEU B CA 1
ATOM 2388 C C . LEU B 1 56 ? 8.117 -11.852 3.195 1 94.81 56 LEU B C 1
ATOM 2390 O O . LEU B 1 56 ? 8.531 -12.898 3.688 1 94.81 56 LEU B O 1
ATOM 2394 N N . ALA B 1 57 ? 8.867 -11.055 2.455 1 91.38 57 ALA B N 1
ATOM 2395 C CA . ALA B 1 57 ? 10.281 -11.344 2.248 1 91.38 57 ALA B CA 1
ATOM 2396 C C . ALA B 1 57 ? 11.055 -11.273 3.564 1 91.38 57 ALA B C 1
ATOM 2398 O O . ALA B 1 57 ? 11.992 -12.047 3.783 1 91.38 57 ALA B O 1
ATOM 2399 N N . ARG B 1 58 ? 10.57 -10.383 4.465 1 91.31 58 ARG B N 1
ATOM 2400 C CA . ARG B 1 58 ? 11.234 -10.211 5.75 1 91.31 58 ARG B CA 1
ATOM 2401 C C . ARG B 1 58 ? 10.719 -11.211 6.777 1 91.31 58 ARG B C 1
ATOM 2403 O O . ARG B 1 58 ? 11.5 -11.766 7.559 1 91.31 58 ARG B O 1
ATOM 2410 N N . THR B 1 59 ? 9.43 -11.383 6.746 1 94.88 59 THR B N 1
ATOM 2411 C CA . THR B 1 59 ? 8.766 -12.297 7.668 1 94.88 59 THR B CA 1
ATOM 2412 C C . THR B 1 59 ? 7.75 -13.172 6.93 1 94.88 59 THR B C 1
ATOM 2414 O O . THR B 1 59 ? 6.57 -12.836 6.855 1 94.88 59 THR B O 1
ATOM 2417 N N . PRO B 1 60 ? 8.242 -14.297 6.469 1 94.69 60 PRO B N 1
ATOM 2418 C CA . PRO B 1 60 ? 7.328 -15.188 5.738 1 94.69 60 PRO B CA 1
ATOM 2419 C C . PRO B 1 60 ? 6.191 -15.711 6.613 1 94.69 60 PRO B C 1
ATOM 2421 O O . PRO B 1 60 ? 6.348 -15.828 7.832 1 94.69 60 PRO B O 1
ATOM 2424 N N . VAL B 1 61 ? 5.051 -15.969 6.027 1 95.06 61 VAL B N 1
ATOM 2425 C CA . VAL B 1 61 ? 3.957 -16.609 6.742 1 95.06 61 VAL B CA 1
ATOM 2426 C C . VAL B 1 61 ? 4.344 -18.047 7.09 1 95.06 61 VAL B C 1
ATOM 2428 O O . VAL B 1 61 ? 4.887 -18.781 6.254 1 95.06 61 VAL B O 1
ATOM 2431 N N . SER B 1 62 ? 4.129 -18.359 8.328 1 94.25 62 SER B N 1
ATOM 2432 C CA . SER B 1 62 ? 4.418 -19.719 8.758 1 94.25 62 SER B CA 1
ATOM 2433 C C . SER B 1 62 ? 3.449 -20.719 8.125 1 94.25 62 SER B C 1
ATOM 2435 O O . SER B 1 62 ? 2.252 -20.438 8.023 1 94.25 62 SER B O 1
ATOM 2437 N N . GLY B 1 63 ? 4.02 -21.828 7.668 1 95.19 63 GLY B N 1
ATOM 2438 C CA . GLY B 1 63 ? 3.184 -22.875 7.086 1 95.19 63 GLY B CA 1
ATOM 2439 C C . GLY B 1 63 ? 3.957 -24.125 6.738 1 95.19 63 GLY B C 1
ATOM 2440 O O . GLY B 1 63 ? 5.152 -24.234 7.027 1 95.19 63 GLY B O 1
ATOM 2441 N N . LYS B 1 64 ? 3.188 -25.078 6.184 1 97 64 LYS B N 1
ATOM 2442 C CA . LYS B 1 64 ? 3.75 -26.391 5.91 1 97 64 LYS B CA 1
ATOM 2443 C C . LYS B 1 64 ? 3.836 -26.656 4.406 1 97 64 LYS B C 1
ATOM 2445 O O . LYS B 1 64 ? 3.877 -27.812 3.971 1 97 64 LYS B O 1
ATOM 2450 N N . PHE B 1 65 ? 3.754 -25.578 3.633 1 98.38 65 PHE B N 1
ATOM 2451 C CA . PHE B 1 65 ? 3.779 -25.641 2.176 1 98.38 65 PHE B CA 1
ATOM 2452 C C . PHE B 1 65 ? 2.639 -26.516 1.659 1 98.38 65 PHE B C 1
ATOM 2454 O O . PHE B 1 65 ? 2.83 -27.328 0.751 1 98.38 65 PHE B O 1
ATOM 2461 N N . ASP B 1 66 ? 1.531 -26.406 2.326 1 98.69 66 ASP B N 1
ATOM 2462 C CA . ASP B 1 66 ? 0.283 -27.016 1.88 1 98.69 66 ASP B CA 1
ATOM 2463 C C . ASP B 1 66 ? -0.673 -25.969 1.316 1 98.69 66 ASP B C 1
ATOM 2465 O O . ASP B 1 66 ? -0.289 -24.812 1.12 1 98.69 66 ASP B O 1
ATOM 2469 N N . TYR B 1 67 ? -1.866 -26.406 0.982 1 98.75 67 TYR B N 1
ATOM 2470 C CA . TYR B 1 67 ? -2.842 -25.516 0.364 1 98.75 67 TYR B CA 1
ATOM 2471 C C . TYR B 1 67 ? -3.197 -24.375 1.295 1 98.75 67 TYR B C 1
ATOM 2473 O O . TYR B 1 67 ? -3.359 -23.234 0.849 1 98.75 67 TYR B O 1
ATOM 2481 N N . ASN B 1 68 ? -3.289 -24.641 2.598 1 98.62 68 ASN B N 1
ATOM 2482 C CA . ASN B 1 68 ? -3.557 -23.594 3.57 1 98.62 68 ASN B CA 1
ATOM 2483 C C . ASN B 1 68 ? -2.449 -22.547 3.576 1 98.62 68 ASN B C 1
ATOM 2485 O O . ASN B 1 68 ? -2.715 -21.359 3.754 1 98.62 68 ASN B O 1
ATOM 2489 N N . HIS B 1 69 ? -1.239 -23.031 3.43 1 98.75 69 HIS B N 1
ATOM 2490 C CA . HIS B 1 69 ? -0.112 -22.109 3.361 1 98.75 69 HIS B CA 1
ATOM 2491 C C . HIS B 1 69 ? -0.219 -21.203 2.143 1 98.75 69 HIS B C 1
ATOM 2493 O O . HIS B 1 69 ? 0.021 -20 2.242 1 98.75 69 HIS B O 1
ATOM 2499 N N . LEU B 1 70 ? -0.558 -21.734 0.987 1 98.81 70 LEU B N 1
ATOM 2500 C CA . LEU B 1 70 ? -0.757 -20.922 -0.214 1 98.81 70 LEU B CA 1
ATOM 2501 C C . LEU B 1 70 ? -1.848 -19.891 0.005 1 98.81 70 LEU B C 1
ATOM 2503 O O . LEU B 1 70 ? -1.683 -18.719 -0.364 1 98.81 70 LEU B O 1
ATOM 2507 N N . LYS B 1 71 ? -2.955 -20.312 0.6 1 98.81 71 LYS B N 1
ATOM 2508 C CA . LYS B 1 71 ? -4.066 -19.406 0.882 1 98.81 71 LYS B CA 1
ATOM 2509 C C . LYS B 1 71 ? -3.639 -18.297 1.844 1 98.81 71 LYS B C 1
ATOM 2511 O O . LYS B 1 71 ? -4.039 -17.141 1.688 1 98.81 71 LYS B O 1
ATOM 2516 N N . ALA B 1 72 ? -2.832 -18.656 2.803 1 98.75 72 ALA B N 1
ATOM 2517 C CA . ALA B 1 72 ? -2.355 -17.672 3.775 1 98.75 72 ALA B CA 1
ATOM 2518 C C . ALA B 1 72 ? -1.46 -16.625 3.111 1 98.75 72 ALA B C 1
ATOM 2520 O O . ALA B 1 72 ? -1.521 -15.445 3.447 1 98.75 72 ALA B O 1
ATOM 2521 N N . ILE B 1 73 ? -0.617 -17.078 2.225 1 98.75 73 ILE B N 1
ATOM 2522 C CA . ILE B 1 73 ? 0.224 -16.156 1.47 1 98.75 73 ILE B CA 1
ATOM 2523 C C . ILE B 1 73 ? -0.652 -15.203 0.649 1 98.75 73 ILE B C 1
ATOM 2525 O O . ILE B 1 73 ? -0.434 -13.992 0.646 1 98.75 73 ILE B O 1
ATOM 2529 N N . HIS B 1 74 ? -1.634 -15.758 -0.048 1 98.81 74 HIS B N 1
ATOM 2530 C CA . HIS B 1 74 ? -2.555 -14.93 -0.82 1 98.81 74 HIS B CA 1
ATOM 2531 C C . HIS B 1 74 ? -3.27 -13.922 0.071 1 98.81 74 HIS B C 1
ATOM 2533 O O . HIS B 1 74 ? -3.41 -12.75 -0.295 1 98.81 74 HIS B O 1
ATOM 2539 N N . GLN B 1 75 ? -3.727 -14.383 1.229 1 98.69 75 GLN B N 1
ATOM 2540 C CA . GLN B 1 75 ? -4.375 -13.508 2.197 1 98.69 75 GLN B CA 1
ATOM 2541 C C . GLN B 1 75 ? -3.463 -12.336 2.578 1 98.69 75 GLN B C 1
ATOM 2543 O O . GLN B 1 75 ? -3.906 -11.188 2.629 1 98.69 75 GLN B O 1
ATOM 2548 N N . THR B 1 76 ? -2.248 -12.664 2.814 1 98.31 76 THR B N 1
ATOM 2549 C CA . THR B 1 76 ? -1.294 -11.633 3.205 1 98.31 76 THR B CA 1
ATOM 2550 C C . THR B 1 76 ? -1.074 -10.641 2.066 1 98.31 76 THR B C 1
ATOM 2552 O O . THR B 1 76 ? -1.103 -9.422 2.277 1 98.31 76 THR B O 1
ATOM 2555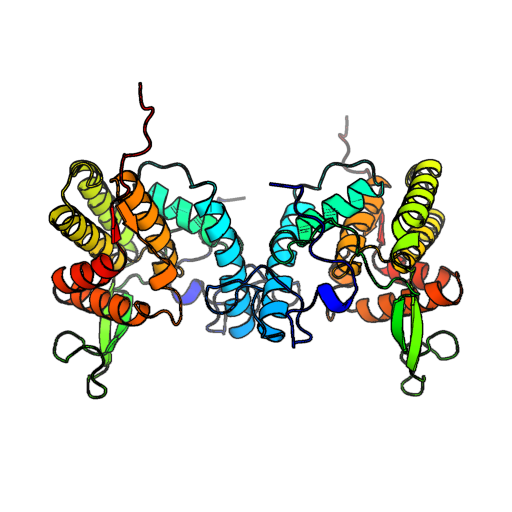 N N . LEU B 1 77 ? -0.927 -11.102 0.876 1 98.19 77 LEU B N 1
ATOM 2556 C CA . LEU B 1 77 ? -0.606 -10.273 -0.283 1 98.19 77 LEU B CA 1
ATOM 2557 C C . LEU B 1 77 ? -1.763 -9.336 -0.622 1 98.19 77 LEU B C 1
ATOM 2559 O O . LEU B 1 77 ? -1.546 -8.18 -0.967 1 98.19 77 LEU B O 1
ATOM 2563 N N . PHE B 1 78 ? -3.016 -9.828 -0.518 1 98.56 78 PHE B N 1
ATOM 2564 C CA . PHE B 1 78 ? -4.121 -9.109 -1.138 1 98.56 78 PHE B CA 1
ATOM 2565 C C . PHE B 1 78 ? -5.105 -8.617 -0.083 1 98.56 78 PHE B C 1
ATOM 2567 O O . PHE B 1 78 ? -6.176 -8.109 -0.416 1 98.56 78 PHE B O 1
ATOM 2574 N N . GLN B 1 79 ? -4.773 -8.695 1.242 1 97.69 79 GLN B N 1
ATOM 2575 C CA . GLN B 1 79 ? -5.656 -8.383 2.359 1 97.69 79 GLN B CA 1
ATOM 2576 C C . GLN B 1 79 ? -6.145 -6.938 2.281 1 97.69 79 GLN B C 1
ATOM 2578 O O . GLN B 1 79 ? -7.227 -6.613 2.771 1 97.69 79 GLN B O 1
ATOM 2583 N N . ASP B 1 80 ? -5.375 -6.098 1.67 1 97.75 80 ASP B N 1
ATOM 2584 C CA . ASP B 1 80 ? -5.711 -4.68 1.64 1 97.75 80 ASP B CA 1
ATOM 2585 C C . ASP B 1 80 ? -6.566 -4.344 0.418 1 97.75 80 ASP B C 1
ATOM 2587 O O . ASP B 1 80 ? -7.105 -3.238 0.315 1 97.75 80 ASP B O 1
ATOM 2591 N N . VAL B 1 81 ? -6.766 -5.262 -0.532 1 98.25 81 VAL B N 1
ATOM 2592 C CA . VAL B 1 81 ? -7.375 -4.965 -1.823 1 98.25 81 VAL B CA 1
ATOM 2593 C C . VAL B 1 81 ? -8.734 -5.664 -1.927 1 98.25 81 VAL B C 1
ATOM 2595 O O . VAL B 1 81 ? -9.719 -5.062 -2.359 1 98.25 81 VAL B O 1
ATOM 2598 N N . TYR B 1 82 ? -8.727 -6.926 -1.539 1 97.88 82 TYR B N 1
ATOM 2599 C CA . TYR B 1 82 ? -9.922 -7.727 -1.796 1 97.88 82 TYR B CA 1
ATOM 2600 C C . TYR B 1 82 ? -10.438 -8.359 -0.51 1 97.88 82 TYR B C 1
ATOM 2602 O O . TYR B 1 82 ? -9.656 -8.867 0.298 1 97.88 82 TYR B O 1
ATOM 2610 N N . ASP B 1 83 ? -11.781 -8.414 -0.374 1 96.25 83 ASP B N 1
ATOM 2611 C CA . ASP B 1 83 ? -12.406 -9.07 0.771 1 96.25 83 ASP B CA 1
ATOM 2612 C C . ASP B 1 83 ? -12.234 -10.586 0.699 1 96.25 83 ASP B C 1
ATOM 2614 O O . ASP B 1 83 ? -12.242 -11.266 1.727 1 96.25 83 ASP B O 1
ATOM 2618 N N . TRP B 1 84 ? -12.023 -11.07 -0.514 1 96.56 84 TRP B N 1
ATOM 2619 C CA . TRP B 1 84 ? -11.922 -12.516 -0.694 1 96.56 84 TRP B CA 1
ATOM 2620 C C . TRP B 1 84 ? -10.461 -12.969 -0.654 1 96.56 84 TRP B C 1
ATOM 2622 O O . TRP B 1 84 ? -10.148 -14.102 -1.017 1 96.56 84 TRP B O 1
ATOM 2632 N N . ALA B 1 85 ? -9.531 -12.125 -0.243 1 98.12 85 ALA B N 1
ATOM 2633 C CA . ALA B 1 85 ? -8.125 -12.516 -0.123 1 98.12 85 ALA B CA 1
ATOM 2634 C C . ALA B 1 85 ? -7.98 -13.773 0.724 1 98.12 85 ALA B C 1
ATOM 2636 O O . ALA B 1 85 ? -8.57 -13.883 1.803 1 98.12 85 ALA B O 1
ATOM 2637 N N . GLY B 1 86 ? -7.258 -14.773 0.234 1 98.31 86 GLY B N 1
ATOM 2638 C CA . GLY B 1 86 ? -7 -16.016 0.937 1 98.31 86 GLY B CA 1
ATOM 2639 C C . GLY B 1 86 ? -8.094 -17.047 0.733 1 98.31 86 GLY B C 1
ATOM 2640 O O . GLY B 1 86 ? -7.984 -18.172 1.222 1 98.31 86 GLY B O 1
ATOM 2641 N N . LYS B 1 87 ? -9.094 -16.641 -0.024 1 97.44 87 LYS B N 1
ATOM 2642 C CA . LYS B 1 87 ? -10.219 -17.531 -0.24 1 97.44 87 LYS B CA 1
ATOM 2643 C C . LYS B 1 87 ? -10.234 -18.062 -1.675 1 97.44 87 LYS B C 1
ATOM 2645 O O . LYS B 1 87 ? -9.969 -17.312 -2.615 1 97.44 87 LYS B O 1
ATOM 2650 N N . GLU B 1 88 ? -10.547 -19.25 -1.814 1 96.44 88 GLU B N 1
ATOM 2651 C CA . GLU B 1 88 ? -10.727 -19.875 -3.121 1 96.44 88 GLU B CA 1
ATOM 2652 C C . GLU B 1 88 ? -11.867 -19.203 -3.896 1 96.44 88 GLU B C 1
ATOM 2654 O O . GLU B 1 88 ? -12.898 -18.875 -3.322 1 96.44 88 GLU B O 1
ATOM 2659 N N . ARG B 1 89 ? -11.586 -19.141 -5.172 1 96.62 89 ARG B N 1
ATOM 2660 C CA . ARG B 1 89 ? -12.664 -18.609 -5.996 1 96.62 89 ARG B CA 1
ATOM 2661 C C . ARG B 1 89 ? -13.844 -19.578 -6.047 1 96.62 89 ARG B C 1
ATOM 2663 O O . ARG B 1 89 ? -13.656 -20.797 -6.023 1 96.62 89 ARG B O 1
ATOM 2670 N N . THR B 1 90 ? -15.055 -19 -6.211 1 93.5 90 THR B N 1
ATOM 2671 C CA . THR B 1 90 ? -16.281 -19.797 -6.203 1 93.5 90 THR B CA 1
ATOM 2672 C C . THR B 1 90 ? -16.766 -20.031 -7.629 1 93.5 90 THR B C 1
ATOM 2674 O O . THR B 1 90 ? -17.703 -20.812 -7.844 1 93.5 90 THR B O 1
ATOM 2677 N N . GLY B 1 91 ? -16.281 -19.344 -8.555 1 91.62 91 GLY B N 1
ATOM 2678 C CA . GLY B 1 91 ? -16.625 -19.516 -9.961 1 91.62 91 GLY B CA 1
ATOM 2679 C C . GLY B 1 91 ? -15.43 -19.5 -10.883 1 91.62 91 GLY B C 1
ATOM 2680 O O . GLY B 1 91 ? -14.312 -19.234 -10.445 1 91.62 91 GLY B O 1
ATOM 2681 N N . PRO B 1 92 ? -15.562 -19.906 -12.141 1 92.56 92 PRO B N 1
ATOM 2682 C CA . PRO B 1 92 ? -16.797 -20.438 -12.734 1 92.56 92 PRO B CA 1
ATOM 2683 C C . PRO B 1 92 ? -17.031 -21.906 -12.375 1 92.56 92 PRO B C 1
ATOM 2685 O O . PRO B 1 92 ? -16.125 -22.594 -11.906 1 92.56 92 PRO B O 1
ATOM 2688 N N . LEU B 1 93 ? -18.234 -22.297 -12.484 1 93.06 93 LEU B N 1
ATOM 2689 C CA . LEU B 1 93 ? -18.578 -23.688 -12.219 1 93.06 93 LEU B CA 1
ATOM 2690 C C . LEU B 1 93 ? -18.047 -24.594 -13.32 1 93.06 93 LEU B C 1
ATOM 2692 O O . LEU B 1 93 ? -17.734 -25.766 -13.062 1 93.06 93 LEU B O 1
ATOM 2696 N N . ASN B 1 94 ? -17.984 -23.984 -14.492 1 91.69 94 ASN B N 1
ATOM 2697 C CA . ASN B 1 94 ? -17.344 -24.688 -15.602 1 91.69 94 ASN B CA 1
ATOM 2698 C C . ASN B 1 94 ? -15.875 -24.328 -15.719 1 91.69 94 ASN B C 1
ATOM 2700 O O . ASN B 1 94 ? -15.344 -23.578 -14.891 1 91.69 94 ASN B O 1
ATOM 2704 N N . GLN B 1 95 ? -15.281 -24.922 -16.641 1 89.31 95 GLN B N 1
ATOM 2705 C CA . GLN B 1 95 ? -13.852 -24.703 -16.844 1 89.31 95 GLN B CA 1
ATOM 2706 C C . GLN B 1 95 ? -13.555 -23.219 -17.078 1 89.31 95 GLN B C 1
ATOM 2708 O O . GLN B 1 95 ? -14.25 -22.562 -17.844 1 89.31 95 GLN B O 1
ATOM 2713 N N . MET B 1 96 ? -12.586 -22.719 -16.359 1 91.12 96 MET B N 1
ATOM 2714 C CA . MET B 1 96 ? -12.07 -21.375 -16.594 1 91.12 96 MET B CA 1
ATOM 2715 C C . MET B 1 96 ? -11.055 -21.359 -17.734 1 91.12 96 MET B C 1
ATOM 2717 O O . MET B 1 96 ? -10.344 -22.344 -17.938 1 91.12 96 MET B O 1
ATOM 2721 N N . SER B 1 97 ? -11.055 -20.312 -18.469 1 92.69 97 SER B N 1
ATOM 2722 C CA . SER B 1 97 ? -10.055 -20.234 -19.516 1 92.69 97 SER B CA 1
ATOM 2723 C C . SER B 1 97 ? -9.484 -18.828 -19.656 1 92.69 97 SER B C 1
ATOM 2725 O O . SER B 1 97 ? -10.125 -17.859 -19.25 1 92.69 97 SER B O 1
ATOM 2727 N N . LYS B 1 98 ? -8.289 -18.766 -20.078 1 92.62 98 LYS B N 1
ATOM 2728 C CA . LYS B 1 98 ? -7.633 -17.531 -20.516 1 92.62 98 LYS B CA 1
ATOM 2729 C C . LYS B 1 98 ? -7.109 -17.672 -21.938 1 92.62 98 LYS B C 1
ATOM 2731 O O . LYS B 1 98 ? -6.684 -18.766 -22.344 1 92.62 98 LYS B O 1
ATOM 2736 N N . SER B 1 99 ? -7.164 -16.531 -22.609 1 94.81 99 SER B N 1
ATOM 2737 C CA . SER B 1 99 ? -6.699 -16.531 -24 1 94.81 99 SER B CA 1
ATOM 2738 C C . SER B 1 99 ? -5.25 -16.078 -24.094 1 94.81 99 SER B C 1
ATOM 2740 O O . SER B 1 99 ? -4.805 -15.242 -23.312 1 94.81 99 SER B O 1
ATOM 2742 N N . GLY B 1 100 ? -4.57 -16.672 -24.984 1 95.06 100 GLY B N 1
ATOM 2743 C CA . GLY B 1 100 ? -3.195 -16.297 -25.281 1 95.06 100 GLY B CA 1
ATOM 2744 C C . GLY B 1 100 ? -2.697 -16.859 -26.609 1 95.06 100 GLY B C 1
ATOM 2745 O O . GLY B 1 100 ? -3.418 -17.594 -27.281 1 95.06 100 GLY B O 1
ATOM 2746 N N . PRO B 1 101 ? -1.533 -16.438 -26.938 1 96.62 101 PRO B N 1
ATOM 2747 C CA . PRO B 1 101 ? -0.999 -16.938 -28.203 1 96.62 101 PRO B CA 1
ATOM 2748 C C . PRO B 1 101 ? -0.764 -18.453 -28.172 1 96.62 101 PRO B C 1
ATOM 2750 O O . PRO B 1 101 ? -0.388 -19.016 -27.141 1 96.62 101 PRO B O 1
ATOM 2753 N N . ASP B 1 102 ? -1.021 -19.062 -29.266 1 98.06 102 ASP B N 1
ATOM 2754 C CA . ASP B 1 102 ? -0.72 -20.484 -29.422 1 98.06 102 ASP B CA 1
ATOM 2755 C C . ASP B 1 102 ? 0.782 -20.75 -29.312 1 98.06 102 ASP B C 1
ATOM 2757 O O . ASP B 1 102 ? 1.512 -20.578 -30.297 1 98.06 102 ASP B O 1
ATOM 2761 N N . VAL B 1 103 ? 1.144 -21.156 -28.219 1 97.19 103 VAL B N 1
ATOM 2762 C CA . VAL B 1 103 ? 2.566 -21.375 -27.984 1 97.19 103 VAL B CA 1
ATOM 2763 C C . VAL B 1 103 ? 2.893 -22.859 -28.156 1 97.19 103 VAL B C 1
ATOM 2765 O O . VAL B 1 103 ? 4.02 -23.281 -27.875 1 97.19 103 VAL B O 1
ATOM 2768 N N . VAL B 1 104 ? 1.944 -23.672 -28.438 1 96.81 104 VAL B N 1
ATOM 2769 C CA . VAL B 1 104 ? 2.135 -25.094 -28.625 1 96.81 104 VAL B CA 1
ATOM 2770 C C . VAL B 1 104 ? 2.518 -25.375 -30.078 1 96.81 104 VAL B C 1
ATOM 2772 O O . VAL B 1 104 ? 3.494 -26.078 -30.344 1 96.81 104 VAL B O 1
ATOM 2775 N N . ASN B 1 105 ? 1.778 -24.734 -31 1 97.25 105 ASN B N 1
ATOM 2776 C CA . ASN B 1 105 ? 1.97 -25.016 -32.406 1 97.25 105 ASN B CA 1
ATOM 2777 C C . ASN B 1 105 ? 2.795 -23.922 -33.094 1 97.25 105 ASN B C 1
ATOM 2779 O O . ASN B 1 105 ? 3.139 -24.031 -34.281 1 97.25 105 ASN B O 1
ATOM 2783 N N . TYR B 1 106 ? 3.078 -22.844 -32.438 1 97.19 106 TYR B N 1
ATOM 2784 C CA . TYR B 1 106 ? 3.908 -21.75 -32.906 1 97.19 106 TYR B CA 1
ATOM 2785 C C . TYR B 1 106 ? 5.027 -21.422 -31.938 1 97.19 106 TYR B C 1
ATOM 2787 O O . TYR B 1 106 ? 4.859 -21.594 -30.719 1 97.19 106 TYR B O 1
ATOM 2795 N N . PRO B 1 107 ? 6.191 -20.969 -32.469 1 94.25 107 PRO B N 1
ATOM 2796 C CA . PRO B 1 107 ? 7.234 -20.516 -31.547 1 94.25 107 PRO B CA 1
ATOM 2797 C C . PRO B 1 107 ? 6.758 -19.391 -30.625 1 94.25 107 PRO B C 1
ATOM 2799 O O . PRO B 1 107 ? 6.004 -18.516 -31.047 1 94.25 107 PRO B O 1
ATOM 2802 N N . PRO B 1 108 ? 7.211 -19.484 -29.406 1 90.88 108 PRO B N 1
ATOM 2803 C CA . PRO B 1 108 ? 6.832 -18.391 -28.516 1 90.88 108 PRO B CA 1
ATOM 2804 C C . PRO B 1 108 ? 7.199 -17.016 -29.078 1 90.88 108 PRO B C 1
ATOM 2806 O O . PRO B 1 108 ? 8.32 -16.828 -29.547 1 90.88 108 PRO B O 1
ATOM 2809 N N . GLY B 1 109 ? 6.281 -16.141 -29.016 1 90.5 109 GLY B N 1
ATOM 2810 C CA . GLY B 1 109 ? 6.516 -14.781 -29.5 1 90.5 109 GLY B CA 1
ATOM 2811 C C . GLY B 1 109 ? 6.211 -14.617 -30.984 1 90.5 109 GLY B C 1
ATOM 2812 O O . GLY B 1 109 ? 6.305 -13.516 -31.516 1 90.5 109 GLY B O 1
ATOM 2813 N N . ASP B 1 110 ? 5.859 -15.633 -31.641 1 94.44 110 ASP B N 1
ATOM 2814 C CA . ASP B 1 110 ? 5.492 -15.547 -33.062 1 94.44 110 ASP B CA 1
ATOM 2815 C C . ASP B 1 110 ? 4.285 -14.633 -33.25 1 94.44 110 ASP B C 1
ATOM 2817 O O . ASP B 1 110 ? 3.197 -14.914 -32.719 1 94.44 110 ASP B O 1
ATOM 2821 N N . PRO B 1 111 ? 4.441 -13.578 -33.969 1 93.94 111 PRO B N 1
ATOM 2822 C CA . PRO B 1 111 ? 3.33 -12.641 -34.156 1 93.94 111 PRO B CA 1
ATOM 2823 C C . PRO B 1 111 ? 2.184 -13.242 -34.969 1 93.94 111 PRO B C 1
ATOM 2825 O O . PRO B 1 111 ? 1.084 -12.688 -35 1 93.94 111 PRO B O 1
ATOM 2828 N N . HIS B 1 112 ? 2.467 -14.359 -35.625 1 95.69 112 HIS B N 1
ATOM 2829 C CA . HIS B 1 112 ? 1.447 -14.984 -36.469 1 95.69 112 HIS B CA 1
ATOM 2830 C C . HIS B 1 112 ? 0.685 -16.047 -35.688 1 95.69 112 HIS B C 1
ATOM 2832 O O . HIS B 1 112 ? -0.26 -16.656 -36.219 1 95.69 112 HIS B O 1
ATOM 2838 N N . ALA B 1 113 ? 1.105 -16.297 -34.469 1 97.56 113 ALA B N 1
ATOM 2839 C CA . ALA B 1 113 ? 0.405 -17.297 -33.656 1 97.56 113 ALA B CA 1
ATOM 2840 C C . ALA B 1 113 ? -1.034 -16.875 -33.375 1 97.56 113 ALA B C 1
ATOM 2842 O O . ALA B 1 113 ? -1.283 -15.734 -32.969 1 97.56 113 ALA B O 1
ATOM 2843 N N . PRO B 1 114 ? -2.01 -17.703 -33.719 1 97.62 114 PRO B N 1
ATOM 2844 C CA . PRO B 1 114 ? -3.385 -17.359 -33.344 1 97.62 114 PRO B CA 1
ATOM 2845 C C . PRO B 1 114 ? -3.605 -17.359 -31.828 1 97.62 114 PRO B C 1
ATOM 2847 O O . PRO B 1 114 ? -2.809 -17.953 -31.094 1 97.62 114 PRO B O 1
ATOM 2850 N N . THR B 1 115 ? -4.59 -16.656 -31.422 1 97.12 115 THR B N 1
ATOM 2851 C CA . THR B 1 115 ? -5.012 -16.703 -30.031 1 97.12 115 THR B CA 1
ATOM 2852 C C . THR B 1 115 ? -5.793 -17.984 -29.75 1 97.12 115 THR B C 1
ATOM 2854 O O . THR B 1 115 ? -6.652 -18.375 -30.547 1 97.12 115 THR B O 1
ATOM 2857 N N . VAL B 1 116 ? -5.473 -18.641 -28.641 1 97.19 116 VAL B N 1
ATOM 2858 C CA . VAL B 1 116 ? -6.195 -19.828 -28.219 1 97.19 116 VAL B CA 1
ATOM 2859 C C . VAL B 1 116 ? -6.559 -19.719 -26.75 1 97.19 116 VAL B C 1
ATOM 2861 O O . VAL B 1 116 ? -6.125 -18.797 -26.062 1 97.19 116 VAL B O 1
ATOM 2864 N N . ASN B 1 117 ? -7.387 -20.703 -26.344 1 96.06 117 ASN B N 1
ATOM 2865 C CA . ASN B 1 117 ? -7.797 -20.719 -24.938 1 96.06 117 ASN B CA 1
ATOM 2866 C C . ASN B 1 117 ? -7.004 -21.75 -24.141 1 96.06 117 ASN B C 1
ATOM 2868 O O . ASN B 1 117 ? -6.738 -22.859 -24.625 1 96.06 117 ASN B O 1
ATOM 2872 N N . TYR B 1 118 ? -6.539 -21.344 -23.078 1 96.56 118 TYR B N 1
ATOM 2873 C CA . TYR B 1 118 ? -5.902 -22.219 -22.094 1 96.56 118 TYR B CA 1
ATOM 2874 C C . TYR B 1 118 ? -6.805 -22.453 -20.891 1 96.56 118 TYR B C 1
ATOM 2876 O O . TYR B 1 118 ? -7.301 -21.484 -20.297 1 96.56 118 TYR B O 1
ATOM 2884 N N . GLY B 1 119 ? -6.984 -23.719 -20.578 1 94.94 119 GLY B N 1
ATOM 2885 C CA . GLY B 1 119 ? -7.98 -24.078 -19.578 1 94.94 119 GLY B CA 1
ATOM 2886 C C . GLY B 1 119 ? -7.414 -24.172 -18.172 1 94.94 119 GLY B C 1
ATOM 2887 O O . GLY B 1 119 ? -6.262 -24.562 -18 1 94.94 119 GLY B O 1
ATOM 2888 N N . TYR B 1 120 ? -8.258 -23.828 -17.219 1 97.06 120 TYR B N 1
ATOM 2889 C CA . TYR B 1 120 ? -8.008 -23.984 -15.781 1 97.06 120 TYR B CA 1
ATOM 2890 C C . TYR B 1 120 ? -9.117 -24.797 -15.125 1 97.06 120 TYR B C 1
ATOM 2892 O O . TYR B 1 120 ? -10.141 -25.094 -15.758 1 97.06 120 TYR B O 1
ATOM 2900 N N . TYR B 1 121 ? -8.953 -25.156 -13.938 1 97.44 121 TYR B N 1
ATOM 2901 C CA . TYR B 1 121 ? -9.914 -26 -13.242 1 97.44 121 TYR B CA 1
ATOM 2902 C C . TYR B 1 121 ? -11.219 -25.266 -13.008 1 97.44 121 TYR B C 1
ATOM 2904 O O . TYR B 1 121 ? -11.219 -24.047 -12.773 1 97.44 121 TYR B O 1
ATOM 2912 N N . PRO B 1 122 ? -12.344 -26.031 -13.109 1 96.94 122 PRO B N 1
ATOM 2913 C CA . PRO B 1 122 ? -13.578 -25.453 -12.57 1 96.94 122 PRO B CA 1
ATOM 2914 C C . PRO B 1 122 ? -13.547 -25.297 -11.055 1 96.94 122 PRO B C 1
ATOM 2916 O O . PRO B 1 122 ? -12.922 -26.109 -10.359 1 96.94 122 PRO B O 1
ATOM 2919 N N . ALA B 1 123 ? -14.281 -24.328 -10.531 1 96.56 123 ALA B N 1
ATOM 2920 C CA . ALA B 1 123 ? -14.219 -23.969 -9.117 1 96.56 123 ALA B CA 1
ATOM 2921 C C . ALA B 1 123 ? -14.5 -25.172 -8.219 1 96.56 123 ALA B C 1
ATOM 2923 O O . ALA B 1 123 ? -13.797 -25.391 -7.238 1 96.56 123 ALA B O 1
ATOM 2924 N N . PRO B 1 124 ? -15.43 -26.047 -8.508 1 96.25 124 PRO B N 1
ATOM 2925 C CA . PRO B 1 124 ? -15.766 -27.141 -7.59 1 96.25 124 PRO B CA 1
ATOM 2926 C C . PRO B 1 124 ? -14.648 -28.156 -7.465 1 96.25 124 PRO B C 1
ATOM 2928 O O . PRO B 1 124 ? -14.656 -28.969 -6.531 1 96.25 124 PRO B O 1
ATOM 2931 N N . ALA B 1 125 ? -13.734 -28.094 -8.391 1 97.81 125 ALA B N 1
ATOM 2932 C CA . ALA B 1 125 ? -12.688 -29.109 -8.406 1 97.81 125 ALA B CA 1
ATOM 2933 C C . ALA B 1 125 ? -11.414 -28.609 -7.738 1 97.81 125 ALA B C 1
ATOM 2935 O O . ALA B 1 125 ? -10.477 -29.375 -7.512 1 97.81 125 ALA B O 1
ATOM 2936 N N . ILE B 1 126 ? -11.312 -27.359 -7.379 1 98.25 126 ILE B N 1
ATOM 2937 C CA . ILE B 1 126 ? -10.078 -26.688 -6.992 1 98.25 126 ILE B CA 1
ATOM 2938 C C . ILE B 1 126 ? -9.547 -27.297 -5.691 1 98.25 126 ILE B C 1
ATOM 2940 O O . ILE B 1 126 ? -8.383 -27.688 -5.617 1 98.25 126 ILE B O 1
ATOM 2944 N N . ALA B 1 127 ? -10.383 -27.406 -4.707 1 98.19 127 ALA B N 1
ATOM 2945 C CA . ALA B 1 127 ?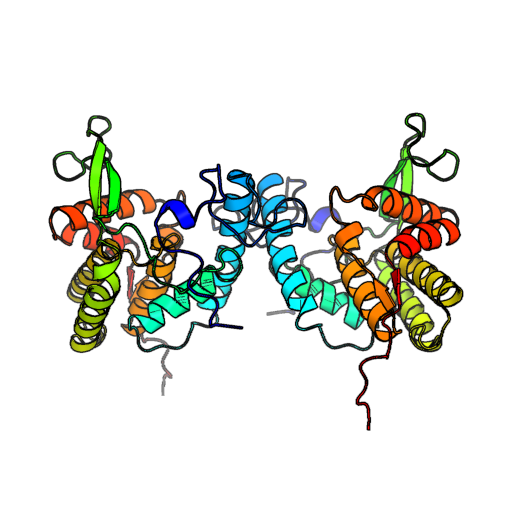 -9.922 -27.828 -3.387 1 98.19 127 ALA B CA 1
ATOM 2946 C C . ALA B 1 127 ? -9.289 -29.219 -3.445 1 98.19 127 ALA B C 1
ATOM 2948 O O . ALA B 1 127 ? -8.18 -29.422 -2.949 1 98.19 127 ALA B O 1
ATOM 2949 N N . ASP B 1 128 ? -10 -30.141 -4.066 1 98.5 128 ASP B N 1
ATOM 2950 C CA . ASP B 1 128 ? -9.508 -31.5 -4.156 1 98.5 128 ASP B CA 1
ATOM 2951 C C . ASP B 1 128 ? -8.203 -31.562 -4.949 1 98.5 128 ASP B C 1
ATOM 2953 O O . ASP B 1 128 ? -7.254 -32.25 -4.543 1 98.5 128 ASP B O 1
ATOM 2957 N N . ALA B 1 129 ? -8.195 -30.906 -6.078 1 98.56 129 ALA B N 1
ATOM 2958 C CA . ALA B 1 129 ? -7.008 -30.906 -6.926 1 98.56 129 ALA B CA 1
ATOM 2959 C C . ALA B 1 129 ? -5.812 -30.297 -6.195 1 98.56 129 ALA B C 1
ATOM 2961 O O . ALA B 1 129 ? -4.703 -30.828 -6.258 1 98.56 129 ALA B O 1
ATOM 2962 N N . ALA B 1 130 ? -6.012 -29.203 -5.52 1 98.75 130 ALA B N 1
ATOM 2963 C CA . ALA B 1 130 ? -4.949 -28.531 -4.777 1 98.75 130 ALA B CA 1
ATOM 2964 C C . ALA B 1 130 ? -4.422 -29.422 -3.65 1 98.75 130 ALA B C 1
ATOM 2966 O O . ALA B 1 130 ? -3.213 -29.609 -3.518 1 98.75 130 ALA B O 1
ATOM 2967 N N . ASP B 1 131 ? -5.34 -29.953 -2.877 1 98.56 131 ASP B N 1
ATOM 2968 C CA . ASP B 1 131 ? -4.93 -30.812 -1.77 1 98.56 131 ASP B CA 1
ATOM 2969 C C . ASP B 1 131 ? -4.098 -31.984 -2.268 1 98.56 131 ASP B C 1
ATOM 2971 O O . ASP B 1 131 ? -3.086 -32.344 -1.661 1 98.56 131 ASP B O 1
ATOM 2975 N N . LEU B 1 132 ? -4.586 -32.562 -3.32 1 98.56 132 LEU B N 1
ATOM 2976 C CA . LEU B 1 132 ? -3.855 -33.688 -3.902 1 98.56 132 LEU B CA 1
ATOM 2977 C C . LEU B 1 132 ? -2.453 -33.25 -4.324 1 98.56 132 LEU B C 1
ATOM 2979 O O . LEU B 1 132 ? -1.476 -33.969 -4.047 1 98.56 132 LEU B O 1
ATOM 2983 N N . GLN B 1 133 ? -2.34 -32.156 -5.031 1 98.62 133 GLN B N 1
ATOM 2984 C CA . GLN B 1 133 ? -1.052 -31.688 -5.52 1 98.62 133 GLN B CA 1
ATOM 2985 C C . GLN B 1 133 ? -0.102 -31.375 -4.363 1 98.62 133 GLN B C 1
ATOM 2987 O O . GLN B 1 133 ? 1.084 -31.703 -4.426 1 98.62 133 GLN B O 1
ATOM 2992 N N . PHE B 1 134 ? -0.573 -30.766 -3.307 1 98.75 134 PHE B N 1
ATOM 2993 C CA . PHE B 1 134 ? 0.277 -30.391 -2.182 1 98.75 134 PHE B CA 1
ATOM 2994 C C . PHE B 1 134 ? 0.668 -31.609 -1.366 1 98.75 134 PHE B C 1
ATOM 2996 O O . PHE B 1 134 ? 1.759 -31.656 -0.793 1 98.75 134 PHE B O 1
ATOM 3003 N N . ARG B 1 135 ? -0.202 -32.625 -1.317 1 98.5 135 ARG B N 1
ATOM 3004 C CA . ARG B 1 135 ? 0.191 -33.875 -0.714 1 98.5 135 ARG B CA 1
ATOM 3005 C C . ARG B 1 135 ? 1.342 -34.531 -1.484 1 98.5 135 ARG B C 1
ATOM 3007 O O . ARG B 1 135 ? 2.262 -35.094 -0.885 1 98.5 135 ARG B O 1
ATOM 3014 N N . ARG B 1 136 ? 1.238 -34.469 -2.791 1 98.62 136 ARG B N 1
ATOM 3015 C CA . ARG B 1 136 ? 2.314 -35 -3.625 1 98.62 136 ARG B CA 1
ATOM 3016 C C . ARG B 1 136 ? 3.625 -34.281 -3.35 1 98.62 136 ARG B C 1
ATOM 3018 O O . ARG B 1 136 ? 4.684 -34.906 -3.254 1 98.62 136 ARG B O 1
ATOM 3025 N N . LEU B 1 137 ? 3.559 -32.969 -3.25 1 98.75 137 LEU B N 1
ATOM 3026 C CA . LEU B 1 137 ? 4.727 -32.156 -2.924 1 98.75 137 LEU B CA 1
ATOM 3027 C C . LEU B 1 137 ? 5.324 -32.562 -1.586 1 98.75 137 LEU B C 1
ATOM 3029 O O . LEU B 1 137 ? 6.543 -32.719 -1.467 1 98.75 137 LEU B O 1
ATOM 3033 N N . ALA B 1 138 ? 4.461 -32.781 -0.622 1 98.56 138 ALA B N 1
ATOM 3034 C CA . ALA B 1 138 ? 4.898 -33.188 0.704 1 98.56 138 ALA B CA 1
ATOM 3035 C C . ALA B 1 138 ? 5.562 -34.562 0.646 1 98.56 138 ALA B C 1
ATOM 3037 O O . ALA B 1 138 ? 6.574 -34.812 1.313 1 98.56 138 ALA B O 1
ATOM 3038 N N . LYS B 1 139 ? 5.004 -35.469 -0.124 1 98.19 139 LYS B N 1
ATOM 3039 C CA . LYS B 1 139 ? 5.539 -36.812 -0.26 1 98.19 139 LYS B CA 1
ATOM 3040 C C . LYS B 1 139 ? 6.93 -36.781 -0.892 1 98.19 139 LYS B C 1
ATOM 3042 O O . LYS B 1 139 ? 7.727 -37.719 -0.685 1 98.19 139 LYS B O 1
ATOM 3047 N N . GLN B 1 140 ? 7.145 -35.781 -1.632 1 98.38 140 GLN B N 1
ATOM 3048 C CA . GLN B 1 140 ? 8.453 -35.625 -2.266 1 98.38 140 GLN B CA 1
ATOM 3049 C C . GLN B 1 140 ? 9.398 -34.812 -1.392 1 98.38 140 GLN B C 1
ATOM 3051 O O . GLN B 1 140 ? 10.32 -34.156 -1.897 1 98.38 140 GLN B O 1
ATOM 3056 N N . ASP B 1 141 ? 9.094 -34.688 -0.145 1 98.31 141 ASP B N 1
ATOM 3057 C CA . ASP B 1 141 ? 9.898 -34 0.868 1 98.31 141 ASP B CA 1
ATOM 3058 C C . ASP B 1 141 ? 10.156 -32.562 0.487 1 98.31 141 ASP B C 1
ATOM 3060 O O . ASP B 1 141 ? 11.281 -32.062 0.611 1 98.31 141 ASP B O 1
ATOM 3064 N N . LEU B 1 142 ? 9.148 -31.938 -0.141 1 98.56 142 LEU B N 1
ATOM 3065 C CA . LEU B 1 142 ? 9.203 -30.531 -0.501 1 98.56 142 LEU B CA 1
ATOM 3066 C C . LEU B 1 142 ? 10.422 -30.234 -1.37 1 98.56 142 LEU B C 1
ATOM 3068 O O . LEU B 1 142 ? 11.031 -29.172 -1.259 1 98.56 142 LEU B O 1
ATOM 3072 N N . LEU B 1 143 ? 10.867 -31.25 -2.121 1 98.38 143 LEU B N 1
ATOM 3073 C CA . LEU B 1 143 ? 11.914 -31.188 -3.131 1 98.38 143 LEU B CA 1
ATOM 3074 C C . LEU B 1 143 ? 13.281 -30.953 -2.484 1 98.38 143 LEU B C 1
ATOM 3076 O O . LEU B 1 143 ? 14.227 -30.531 -3.154 1 98.38 143 LEU B O 1
ATOM 3080 N N . ARG B 1 144 ? 13.391 -31.188 -1.229 1 97.62 144 ARG B N 1
ATOM 3081 C CA . ARG B 1 144 ? 14.672 -31.047 -0.545 1 97.62 144 ARG B CA 1
ATOM 3082 C C . ARG B 1 144 ? 15.641 -32.156 -0.976 1 97.62 144 ARG B C 1
ATOM 3084 O O . ARG B 1 144 ? 15.219 -33.219 -1.397 1 97.62 144 ARG B O 1
ATOM 3091 N N . GLY B 1 145 ? 16.922 -31.797 -0.918 1 96 145 GLY B N 1
ATOM 3092 C CA . GLY B 1 145 ? 17.969 -32.781 -1.13 1 96 145 GLY B CA 1
ATOM 3093 C C . GLY B 1 145 ? 18.141 -33.156 -2.586 1 96 145 GLY B C 1
ATOM 3094 O O . GLY B 1 145 ? 18.75 -34.188 -2.895 1 96 145 GLY B O 1
ATOM 3095 N N . ARG B 1 146 ? 17.672 -32.406 -3.467 1 96.81 146 ARG B N 1
ATOM 3096 C CA . ARG B 1 146 ? 17.766 -32.719 -4.895 1 96.81 146 ARG B CA 1
ATOM 3097 C C . ARG B 1 146 ? 18.797 -31.828 -5.57 1 96.81 146 ARG B C 1
ATOM 3099 O O . ARG B 1 146 ? 18.969 -30.656 -5.191 1 96.81 146 ARG B O 1
ATOM 3106 N N . GLY B 1 147 ? 19.469 -32.438 -6.551 1 97 147 GLY B N 1
ATOM 3107 C CA . GLY B 1 147 ? 20.312 -31.609 -7.402 1 97 147 GLY B CA 1
ATOM 3108 C C . GLY B 1 147 ? 19.516 -30.625 -8.234 1 97 147 GLY B C 1
ATOM 3109 O O . GLY B 1 147 ? 18.297 -30.703 -8.297 1 97 147 GLY B O 1
ATOM 3110 N N . ARG B 1 148 ? 20.156 -29.688 -8.812 1 97.25 148 ARG B N 1
ATOM 3111 C CA . ARG B 1 148 ? 19.531 -28.562 -9.508 1 97.25 148 ARG B CA 1
ATOM 3112 C C . ARG B 1 148 ? 18.531 -29.047 -10.547 1 97.25 148 ARG B C 1
ATOM 3114 O O . ARG B 1 148 ? 17.406 -28.562 -10.602 1 97.25 148 ARG B O 1
ATOM 3121 N N . GLU B 1 149 ? 18.938 -30.031 -11.367 1 97.69 149 GLU B N 1
ATOM 3122 C CA . GLU B 1 149 ? 18.078 -30.516 -12.445 1 97.69 149 GLU B CA 1
ATOM 3123 C C . GLU B 1 149 ? 16.812 -31.156 -11.891 1 97.69 149 GLU B C 1
ATOM 3125 O O . GLU B 1 149 ? 15.711 -30.891 -12.367 1 97.69 149 GLU B O 1
ATOM 3130 N N . GLU B 1 150 ? 17 -32.031 -10.945 1 97.94 150 GLU B N 1
ATOM 3131 C CA . GLU B 1 150 ? 15.859 -32.719 -10.336 1 97.94 150 GLU B CA 1
ATOM 3132 C C . GLU B 1 150 ? 14.961 -31.703 -9.609 1 97.94 150 GLU B C 1
ATOM 3134 O O . GLU B 1 150 ? 13.734 -31.859 -9.625 1 97.94 150 GLU B O 1
ATOM 3139 N N . PHE B 1 151 ? 15.656 -30.781 -8.938 1 98.31 151 PHE B N 1
ATOM 3140 C CA . PHE B 1 151 ? 14.891 -29.734 -8.258 1 98.31 151 PHE B CA 1
ATOM 3141 C C . PHE B 1 151 ? 14.039 -28.953 -9.258 1 98.31 151 PHE B C 1
ATOM 3143 O O . PHE B 1 151 ? 12.852 -28.75 -9.039 1 98.31 151 PHE B O 1
ATOM 3150 N N . LEU B 1 152 ? 14.617 -28.531 -10.344 1 98.44 152 LEU B N 1
ATOM 3151 C CA . LEU B 1 152 ? 13.93 -27.75 -11.367 1 98.44 152 LEU B CA 1
ATOM 3152 C C . LEU B 1 152 ? 12.75 -28.531 -11.938 1 98.44 152 LEU B C 1
ATOM 3154 O O . LEU B 1 152 ? 11.68 -27.969 -12.18 1 98.44 152 LEU B O 1
ATOM 3158 N N . THR B 1 153 ? 12.945 -29.797 -12.188 1 98.38 153 THR B N 1
ATOM 3159 C CA . THR B 1 153 ? 11.875 -30.641 -12.711 1 98.38 153 THR B CA 1
ATOM 3160 C C . THR B 1 153 ? 10.695 -30.672 -11.742 1 98.38 153 THR B C 1
ATOM 3162 O O . THR B 1 153 ? 9.547 -30.484 -12.141 1 98.38 153 THR B O 1
ATOM 3165 N N . GLY B 1 154 ? 11.023 -30.969 -10.469 1 98.5 154 GLY B N 1
ATOM 3166 C CA . GLY B 1 154 ? 9.984 -30.969 -9.461 1 98.5 154 GLY B CA 1
ATOM 3167 C C . GLY B 1 154 ? 9.289 -29.641 -9.32 1 98.5 154 GLY B C 1
ATOM 3168 O O . GLY B 1 154 ? 8.062 -29.578 -9.219 1 98.5 154 GLY B O 1
ATOM 3169 N N . LEU B 1 155 ? 10.102 -28.578 -9.273 1 98.69 155 LEU B N 1
ATOM 3170 C CA . LEU B 1 155 ? 9.578 -27.219 -9.164 1 98.69 155 LEU B CA 1
ATOM 3171 C C . LEU B 1 155 ? 8.609 -26.906 -10.297 1 98.69 155 LEU B C 1
ATOM 3173 O O . LEU B 1 155 ? 7.496 -26.438 -10.062 1 98.69 155 LEU B O 1
ATOM 3177 N N . ALA B 1 156 ? 8.992 -27.203 -11.508 1 98.69 156 ALA B N 1
ATOM 3178 C CA . ALA B 1 156 ? 8.172 -26.938 -12.695 1 98.69 156 ALA B CA 1
ATOM 3179 C C . ALA B 1 156 ? 6.895 -27.766 -12.672 1 98.69 156 ALA B C 1
ATOM 3181 O O . ALA B 1 156 ? 5.828 -27.281 -13.055 1 98.69 156 ALA B O 1
ATOM 3182 N N . GLU B 1 157 ? 6.984 -28.984 -12.258 1 98.31 157 GLU B N 1
ATOM 3183 C CA . GLU B 1 157 ? 5.82 -29.875 -12.195 1 98.31 157 GLU B CA 1
ATOM 3184 C C . GLU B 1 157 ? 4.77 -29.328 -11.234 1 98.31 157 GLU B C 1
ATOM 3186 O O . GLU B 1 157 ? 3.602 -29.172 -11.602 1 98.31 157 GLU B O 1
ATOM 3191 N N . HIS B 1 158 ? 5.199 -29.062 -10.023 1 98.69 158 HIS B N 1
ATOM 3192 C CA . HIS B 1 158 ? 4.25 -28.609 -9.016 1 98.69 158 HIS B CA 1
ATOM 3193 C C . HIS B 1 158 ? 3.73 -27.219 -9.328 1 98.69 158 HIS B C 1
ATOM 3195 O O . HIS B 1 158 ? 2.541 -26.938 -9.164 1 98.69 158 HIS B O 1
ATOM 3201 N N . TRP B 1 159 ? 4.621 -26.297 -9.758 1 98.69 159 TRP B N 1
ATOM 3202 C CA . TRP B 1 159 ? 4.203 -24.938 -10.102 1 98.69 159 TRP B CA 1
ATOM 3203 C C . TRP B 1 159 ? 3.225 -24.953 -11.273 1 98.69 159 TRP B C 1
ATOM 3205 O O . TRP B 1 159 ? 2.191 -24.281 -11.227 1 98.69 159 TRP B O 1
ATOM 3215 N N . GLY B 1 160 ? 3.51 -25.75 -12.305 1 98.5 160 GLY B N 1
ATOM 3216 C CA . GLY B 1 160 ? 2.605 -25.875 -13.438 1 98.5 160 GLY B CA 1
ATOM 3217 C C . GLY B 1 160 ? 1.214 -26.328 -13.039 1 98.5 160 GLY B C 1
ATOM 3218 O O . GLY B 1 160 ? 0.218 -25.734 -13.477 1 98.5 160 GLY B O 1
ATOM 3219 N N . GLU B 1 161 ? 1.172 -27.344 -12.219 1 98.44 161 GLU B N 1
ATOM 3220 C CA . GLU B 1 161 ? -0.124 -27.891 -11.82 1 98.44 161 GLU B CA 1
ATOM 3221 C C . GLU B 1 161 ? -0.888 -26.891 -10.945 1 98.44 161 GLU B C 1
ATOM 3223 O O . GLU B 1 161 ? -2.086 -26.688 -11.141 1 98.44 161 GLU B O 1
ATOM 3228 N N . ILE B 1 162 ? -0.198 -26.297 -10.008 1 98.69 162 ILE B N 1
ATOM 3229 C CA . ILE B 1 162 ? -0.841 -25.344 -9.125 1 98.69 162 ILE B CA 1
ATOM 3230 C C . ILE B 1 162 ? -1.329 -24.141 -9.93 1 98.69 162 ILE B C 1
ATOM 3232 O O . ILE B 1 162 ? -2.395 -23.578 -9.648 1 98.69 162 ILE B O 1
ATOM 3236 N N . ASN B 1 163 ? -0.564 -23.766 -10.93 1 98.38 163 ASN B N 1
ATOM 3237 C CA . ASN B 1 163 ? -1.019 -22.703 -11.828 1 98.38 163 ASN B CA 1
ATOM 3238 C C . ASN B 1 163 ? -2.285 -23.125 -12.57 1 98.38 163 ASN B C 1
ATOM 3240 O O . ASN B 1 163 ? -3.201 -22.312 -12.742 1 98.38 163 ASN B O 1
ATOM 3244 N N . THR B 1 164 ? -2.359 -24.328 -13.023 1 98.06 164 THR B N 1
ATOM 3245 C CA . THR B 1 164 ? -3.514 -24.812 -13.766 1 98.06 164 THR B CA 1
ATOM 3246 C C . THR B 1 164 ? -4.746 -24.891 -12.867 1 98.06 164 THR B C 1
ATOM 3248 O O . THR B 1 164 ? -5.863 -24.625 -13.312 1 98.06 164 THR B O 1
ATOM 3251 N N . ILE B 1 165 ? -4.523 -25.312 -11.617 1 98.38 165 ILE B N 1
ATOM 3252 C CA . ILE B 1 165 ? -5.613 -25.344 -10.648 1 98.38 165 ILE B CA 1
ATOM 3253 C C . ILE B 1 165 ? -6.188 -23.953 -10.461 1 98.38 165 ILE B C 1
ATOM 3255 O O . ILE B 1 165 ? -7.406 -23.766 -10.414 1 98.38 165 ILE B O 1
ATOM 3259 N N . HIS B 1 166 ? -5.27 -22.906 -10.305 1 98.31 166 HIS B N 1
ATOM 3260 C CA . HIS B 1 166 ? -5.594 -21.484 -10.336 1 98.31 166 HIS B CA 1
ATOM 3261 C C . HIS B 1 166 ? -6.66 -21.141 -9.305 1 98.31 166 HIS B C 1
ATOM 3263 O O . HIS B 1 166 ? -7.754 -20.688 -9.664 1 98.31 166 HIS B O 1
ATOM 3269 N N . SER B 1 167 ? -6.391 -21.125 -8.117 1 98.38 167 SER B N 1
ATOM 3270 C CA . SER B 1 167 ? -7.273 -21.234 -6.957 1 98.38 167 SER B CA 1
ATOM 3271 C C . SER B 1 167 ? -8.008 -19.922 -6.707 1 98.38 167 SER B C 1
ATOM 3273 O O . SER B 1 167 ? -9.07 -19.906 -6.086 1 98.38 167 SER B O 1
ATOM 3275 N N . PHE B 1 168 ? -7.465 -18.781 -7.156 1 98.12 168 PHE B N 1
ATOM 3276 C CA . PHE B 1 168 ? -8 -17.516 -6.691 1 98.12 168 PHE B CA 1
ATOM 3277 C C . PHE B 1 168 ? -8.594 -16.719 -7.848 1 98.12 168 PHE B C 1
ATOM 3279 O O . PHE B 1 168 ? -8.219 -16.922 -9.008 1 98.12 168 PHE B O 1
ATOM 3286 N N . ARG B 1 169 ? -9.508 -15.812 -7.582 1 96.81 169 ARG B N 1
ATOM 3287 C CA . ARG B 1 169 ? -10.125 -14.938 -8.578 1 96.81 169 ARG B CA 1
ATOM 3288 C C . ARG B 1 169 ? -9.086 -14.039 -9.242 1 96.81 169 ARG B C 1
ATOM 3290 O O . ARG B 1 169 ? -9.188 -13.742 -10.43 1 96.81 169 ARG B O 1
ATOM 3297 N N . GLU B 1 170 ? -8.172 -13.555 -8.445 1 96.12 170 GLU B N 1
ATOM 3298 C CA . GLU B 1 170 ? -7.059 -12.703 -8.844 1 96.12 170 GLU B CA 1
ATOM 3299 C C . GLU B 1 170 ? -5.832 -12.938 -7.969 1 96.12 170 GLU B C 1
ATOM 3301 O O . GLU B 1 170 ? -5.961 -13.32 -6.805 1 96.12 170 GLU B O 1
ATOM 3306 N N . GLY B 1 171 ? -4.656 -12.773 -8.57 1 96.94 171 GLY B N 1
ATOM 3307 C CA . GLY B 1 171 ? -3.451 -12.773 -7.758 1 96.94 171 GLY B CA 1
ATOM 3308 C C . GLY B 1 171 ? -2.76 -14.117 -7.707 1 96.94 171 GLY B C 1
ATOM 3309 O O . GLY B 1 171 ? -1.905 -14.352 -6.852 1 96.94 171 GLY B O 1
ATOM 3310 N N . ASN B 1 172 ? -3.135 -15 -8.602 1 97.5 172 ASN B N 1
ATOM 3311 C CA . ASN B 1 172 ? -2.545 -16.328 -8.609 1 97.5 172 ASN B CA 1
ATOM 3312 C C . ASN B 1 172 ? -1.04 -16.281 -8.852 1 97.5 172 ASN B C 1
ATOM 3314 O O . ASN B 1 172 ? -0.263 -16.859 -8.086 1 97.5 172 ASN B O 1
ATOM 3318 N N . THR B 1 173 ? -0.643 -15.586 -9.867 1 95.62 173 THR B N 1
ATOM 3319 C CA . THR B 1 173 ? 0.759 -15.57 -10.266 1 95.62 173 THR B CA 1
ATOM 3320 C C . THR B 1 173 ? 1.635 -15.008 -9.148 1 95.62 173 THR B C 1
ATOM 3322 O O . THR B 1 173 ? 2.623 -15.633 -8.758 1 95.62 173 THR B O 1
ATOM 3325 N N . ARG B 1 174 ? 1.256 -13.898 -8.547 1 95.19 174 ARG B N 1
ATOM 3326 C CA . ARG B 1 174 ? 2.051 -13.297 -7.484 1 95.19 174 ARG B CA 1
ATOM 3327 C C . ARG B 1 174 ? 2.109 -14.203 -6.262 1 95.19 174 ARG B C 1
ATOM 3329 O O . ARG B 1 174 ? 3.164 -14.352 -5.641 1 95.19 174 ARG B O 1
ATOM 3336 N N . THR B 1 175 ? 1.022 -14.797 -5.957 1 98.12 175 THR B N 1
ATOM 3337 C CA . THR B 1 175 ? 0.973 -15.727 -4.832 1 98.12 175 THR B CA 1
ATOM 3338 C C . THR B 1 175 ? 1.908 -16.906 -5.066 1 98.12 175 THR B C 1
ATOM 3340 O O . THR B 1 175 ? 2.668 -17.297 -4.176 1 98.12 175 THR B O 1
ATOM 3343 N N . GLN B 1 176 ? 1.849 -17.391 -6.242 1 98.12 176 GLN B N 1
ATOM 3344 C CA . GLN B 1 176 ? 2.672 -18.547 -6.598 1 98.12 176 GLN B CA 1
ATOM 3345 C C . GLN B 1 176 ? 4.156 -18.188 -6.559 1 98.12 176 GLN B C 1
ATOM 3347 O O . GLN B 1 176 ? 4.977 -18.984 -6.098 1 98.12 176 GLN B O 1
ATOM 3352 N N . PHE B 1 177 ? 4.496 -17.047 -7.031 1 96.62 177 PHE B N 1
ATOM 3353 C CA . PHE B 1 177 ? 5.895 -16.641 -6.984 1 96.62 177 PHE B CA 1
ATOM 3354 C C . PHE B 1 177 ? 6.395 -16.578 -5.547 1 96.62 177 PHE B C 1
ATOM 3356 O O . PHE B 1 177 ? 7.504 -17.031 -5.254 1 96.62 177 PHE B O 1
ATOM 3363 N N . VAL B 1 178 ? 5.613 -16.047 -4.66 1 96.94 178 VAL B N 1
ATOM 3364 C CA . VAL B 1 178 ? 6.023 -15.984 -3.262 1 96.94 178 VAL B CA 1
ATOM 3365 C C . VAL B 1 178 ? 6.137 -17.406 -2.701 1 96.94 178 VAL B C 1
ATOM 3367 O O . VAL B 1 178 ? 7.148 -17.75 -2.092 1 96.94 178 VAL B O 1
ATOM 3370 N N . PHE B 1 179 ? 5.156 -18.234 -2.918 1 98.31 179 PHE B N 1
ATOM 3371 C CA . PHE B 1 179 ? 5.121 -19.609 -2.402 1 98.31 179 PHE B CA 1
ATOM 3372 C C . PHE B 1 179 ? 6.336 -20.391 -2.875 1 98.31 179 PHE B C 1
ATOM 3374 O O . PHE B 1 179 ? 7.055 -20.984 -2.066 1 98.31 179 PHE B O 1
ATOM 3381 N N . PHE B 1 180 ? 6.578 -20.297 -4.148 1 98.19 180 PHE B N 1
ATOM 3382 C CA . PHE B 1 180 ? 7.609 -21.172 -4.707 1 98.19 180 PHE B CA 1
ATOM 3383 C C . PHE B 1 180 ? 9 -20.594 -4.453 1 98.19 180 PHE B C 1
ATOM 3385 O O . PHE B 1 180 ? 9.984 -21.328 -4.43 1 98.19 180 PHE B O 1
ATOM 3392 N N . SER B 1 181 ? 9.078 -19.281 -4.301 1 96.69 181 SER B N 1
ATOM 3393 C CA . SER B 1 181 ? 10.336 -18.719 -3.814 1 96.69 181 SER B CA 1
ATOM 3394 C C . SER B 1 181 ? 10.68 -19.25 -2.426 1 96.69 181 SER B C 1
ATOM 3396 O O . SER B 1 181 ? 11.812 -19.656 -2.17 1 96.69 181 SER B O 1
ATOM 3398 N N . GLU B 1 182 ? 9.703 -19.266 -1.548 1 96.88 182 GLU B N 1
ATOM 3399 C CA . GLU B 1 182 ? 9.906 -19.797 -0.198 1 96.88 182 GLU B CA 1
ATOM 3400 C C . GLU B 1 182 ? 10.227 -21.281 -0.219 1 96.88 182 GLU B C 1
ATOM 3402 O O . GLU B 1 182 ? 11.086 -21.75 0.527 1 96.88 182 GLU B O 1
ATOM 3407 N N . LEU B 1 183 ? 9.508 -22.016 -1.079 1 98.06 183 LEU B N 1
ATOM 3408 C CA . LEU B 1 183 ? 9.781 -23.438 -1.237 1 98.06 183 LEU B CA 1
ATOM 3409 C C . LEU B 1 183 ? 11.219 -23.656 -1.713 1 98.06 183 LEU B C 1
ATOM 3411 O O . LEU B 1 183 ? 11.898 -24.562 -1.232 1 98.06 183 LEU B O 1
ATOM 3415 N N . SER B 1 184 ? 11.617 -22.875 -2.711 1 97.88 184 SER B N 1
ATOM 3416 C CA . SER B 1 184 ? 12.969 -22.984 -3.238 1 97.88 184 SER B CA 1
ATOM 3417 C C . SER B 1 184 ? 14.008 -22.75 -2.146 1 97.88 184 SER B C 1
ATOM 3419 O O . SER B 1 184 ? 14.969 -23.516 -2.025 1 97.88 184 SER B O 1
ATOM 3421 N N . ARG B 1 185 ? 13.789 -21.766 -1.32 1 95.88 185 ARG B N 1
ATOM 3422 C CA . ARG B 1 185 ? 14.711 -21.5 -0.221 1 95.88 185 ARG B CA 1
ATOM 3423 C C . ARG B 1 185 ? 14.75 -22.656 0.759 1 95.88 185 ARG B C 1
ATOM 3425 O O . ARG B 1 185 ? 15.828 -23.047 1.227 1 95.88 185 ARG B O 1
ATOM 3432 N N . HIS B 1 186 ? 13.594 -23.156 0.984 1 95.88 186 HIS B N 1
ATOM 3433 C CA . HIS B 1 186 ? 13.477 -24.312 1.865 1 95.88 186 HIS B CA 1
ATOM 3434 C C . HIS B 1 186 ? 14.258 -25.5 1.317 1 95.88 186 HIS B C 1
ATOM 3436 O O . HIS B 1 186 ? 14.758 -26.328 2.084 1 95.88 186 HIS B O 1
ATOM 3442 N N . ALA B 1 187 ? 14.453 -25.562 0.047 1 97.19 187 ALA B N 1
ATOM 3443 C CA . ALA B 1 187 ? 15.109 -26.688 -0.608 1 97.19 187 ALA B CA 1
ATOM 3444 C C . ALA B 1 187 ? 16.562 -26.375 -0.916 1 97.19 187 ALA B C 1
ATOM 3446 O O . ALA B 1 187 ? 17.266 -27.172 -1.557 1 97.19 187 ALA B O 1
ATOM 3447 N N . GLY B 1 188 ? 17.016 -25.156 -0.485 1 96.44 188 GLY B N 1
ATOM 3448 C CA . GLY B 1 188 ? 18.422 -24.828 -0.641 1 96.44 188 GLY B CA 1
ATOM 3449 C C . GLY B 1 188 ? 18.719 -24.047 -1.914 1 96.44 188 GLY B C 1
ATOM 3450 O O . GLY B 1 188 ? 19.859 -23.984 -2.359 1 96.44 188 GLY B O 1
ATOM 3451 N N . TYR B 1 189 ? 17.734 -23.469 -2.551 1 97.69 189 TYR B N 1
ATOM 3452 C CA . TYR B 1 189 ? 17.891 -22.672 -3.764 1 97.69 189 TYR B CA 1
ATOM 3453 C C . TYR B 1 189 ? 17.297 -21.281 -3.582 1 97.69 189 TYR B C 1
ATOM 3455 O O . TYR B 1 189 ? 16.453 -21.062 -2.697 1 97.69 189 TYR B O 1
ATOM 3463 N N . GLU B 1 190 ? 17.797 -20.391 -4.352 1 96.81 190 GLU B N 1
ATOM 3464 C CA . GLU B 1 190 ? 17.234 -19.031 -4.414 1 96.81 190 GLU B CA 1
ATOM 3465 C C . GLU B 1 190 ? 16.656 -18.734 -5.793 1 96.81 190 GLU B C 1
ATOM 3467 O O . GLU B 1 190 ? 17.344 -18.875 -6.805 1 96.81 190 GLU B O 1
ATOM 3472 N N . LEU B 1 191 ? 15.43 -18.453 -5.754 1 96.31 191 LEU B N 1
ATOM 3473 C CA . LEU B 1 191 ? 14.75 -18.016 -6.973 1 96.31 191 LEU B CA 1
ATOM 3474 C C . LEU B 1 191 ? 14.594 -16.5 -7 1 96.31 191 LEU B C 1
ATOM 3476 O O . LEU B 1 191 ? 13.945 -15.922 -6.129 1 96.31 191 LEU B O 1
ATOM 3480 N N . ASP B 1 192 ? 15.133 -15.883 -7.949 1 93.44 192 ASP B N 1
ATOM 3481 C CA . ASP B 1 192 ? 15.023 -14.43 -8.102 1 93.44 192 ASP B CA 1
ATOM 3482 C C . ASP B 1 192 ? 13.727 -14.047 -8.797 1 93.44 192 ASP B C 1
ATOM 3484 O O . ASP B 1 192 ? 13.703 -13.828 -10.008 1 93.44 192 ASP B O 1
ATOM 3488 N N . ILE B 1 193 ? 12.758 -13.82 -8.055 1 91.19 193 ILE B N 1
ATOM 3489 C CA . ILE B 1 193 ? 11.422 -13.648 -8.609 1 91.19 193 ILE B CA 1
ATOM 3490 C C . ILE B 1 193 ? 11.305 -12.266 -9.258 1 91.19 193 ILE B C 1
ATOM 3492 O O . ILE B 1 193 ? 10.391 -12.016 -10.047 1 91.19 193 ILE B O 1
ATOM 3496 N N . ALA B 1 194 ? 12.203 -11.312 -8.938 1 85.38 194 ALA B N 1
ATOM 3497 C CA . ALA B 1 194 ? 12.195 -9.984 -9.539 1 85.38 194 ALA B CA 1
ATOM 3498 C C . ALA B 1 194 ? 12.383 -10.062 -11.047 1 85.38 194 ALA B C 1
ATOM 3500 O O . ALA B 1 194 ? 11.922 -9.188 -11.781 1 85.38 194 ALA B O 1
ATOM 3501 N N . GLN B 1 195 ? 12.945 -11.117 -11.523 1 91.25 195 GLN B N 1
ATOM 3502 C CA . GLN B 1 195 ? 13.211 -11.305 -12.945 1 91.25 195 GLN B CA 1
ATOM 3503 C C . GLN B 1 195 ? 11.938 -11.641 -13.703 1 91.25 195 GLN B C 1
ATOM 3505 O O . GLN B 1 195 ? 11.922 -11.633 -14.938 1 91.25 195 GLN B O 1
ATOM 3510 N N . PHE B 1 196 ? 10.875 -11.797 -12.922 1 91.75 196 PHE B N 1
ATOM 3511 C CA . PHE B 1 196 ? 9.617 -12.188 -13.539 1 91.75 196 PHE B CA 1
ATOM 3512 C C . PHE B 1 196 ? 8.562 -11.102 -13.359 1 91.75 196 PHE B C 1
ATOM 3514 O O . PHE B 1 196 ? 7.395 -11.297 -13.711 1 91.75 196 PHE B O 1
ATOM 3521 N N . SER B 1 197 ? 8.961 -9.984 -12.719 1 82.44 197 SER B N 1
ATOM 3522 C CA . SER B 1 197 ? 8.039 -8.867 -12.516 1 82.44 197 SER B CA 1
ATOM 3523 C C . SER B 1 197 ? 7.566 -8.297 -13.844 1 82.44 197 SER B C 1
ATOM 3525 O O . SER B 1 197 ? 8.062 -8.672 -14.906 1 82.44 197 SER B O 1
ATOM 3527 N N . GLU B 1 198 ? 6.512 -7.422 -13.641 1 77.06 198 GLU B N 1
ATOM 3528 C CA . GLU B 1 198 ? 5.969 -6.805 -14.844 1 77.06 198 GLU B CA 1
ATOM 3529 C C . GLU B 1 198 ? 7.055 -6.066 -15.625 1 77.06 198 GLU B C 1
ATOM 3531 O O . GLU B 1 198 ? 7.812 -5.281 -15.055 1 77.06 198 GLU B O 1
ATOM 3536 N N . ASN B 1 199 ? 7.262 -6.324 -16.797 1 77 199 ASN B N 1
ATOM 3537 C CA . ASN B 1 199 ? 8.18 -5.699 -17.75 1 77 199 ASN B CA 1
ATOM 3538 C C . ASN B 1 199 ? 9.609 -6.195 -17.562 1 77 199 ASN B C 1
ATOM 3540 O O . ASN B 1 199 ? 10.555 -5.586 -18.062 1 77 199 ASN B O 1
ATOM 3544 N N . ALA B 1 200 ? 9.766 -7.242 -16.734 1 84.69 200 ALA B N 1
ATOM 3545 C CA . ALA B 1 200 ? 11.094 -7.828 -16.547 1 84.69 200 ALA B CA 1
ATOM 3546 C C . ALA B 1 200 ? 11.43 -8.789 -17.672 1 84.69 200 ALA B C 1
ATOM 3548 O O . ALA B 1 200 ? 10.547 -9.219 -18.422 1 84.69 200 ALA B O 1
ATOM 3549 N N . PRO B 1 201 ? 12.633 -9.141 -17.781 1 84.19 201 PRO B N 1
ATOM 3550 C CA . PRO B 1 201 ? 13.117 -9.859 -18.969 1 84.19 201 PRO B CA 1
ATOM 3551 C C . PRO B 1 201 ? 12.5 -11.25 -19.109 1 84.19 201 PRO B C 1
ATOM 3553 O O . PRO B 1 201 ? 12.297 -11.727 -20.234 1 84.19 201 PRO B O 1
ATOM 3556 N N . LEU B 1 202 ? 12.133 -11.852 -18.047 1 94.06 202 LEU B N 1
ATOM 3557 C CA . LEU B 1 202 ? 11.766 -13.266 -18.125 1 94.06 202 LEU B CA 1
ATOM 3558 C C . LEU B 1 202 ? 10.258 -13.438 -18.016 1 94.06 202 LEU B C 1
ATOM 3560 O O . LEU B 1 202 ? 9.742 -14.555 -18.141 1 94.06 202 LEU B O 1
ATOM 3564 N N . ARG B 1 203 ? 9.516 -12.375 -17.844 1 92.94 203 ARG B N 1
ATOM 3565 C CA . ARG B 1 203 ? 8.078 -12.453 -17.562 1 92.94 203 ARG B CA 1
ATOM 3566 C C . ARG B 1 203 ? 7.34 -13.125 -18.719 1 92.94 203 ARG B C 1
ATOM 3568 O O . ARG B 1 203 ? 6.617 -14.102 -18.5 1 92.94 203 ARG B O 1
ATOM 3575 N N . THR B 1 204 ? 7.555 -12.641 -19.891 1 94.44 204 THR B N 1
ATOM 3576 C CA . THR B 1 204 ? 6.832 -13.156 -21.062 1 94.44 204 THR B CA 1
ATOM 3577 C C . THR B 1 204 ? 7.184 -14.617 -21.312 1 94.44 204 THR B C 1
ATOM 3579 O O . THR B 1 204 ? 6.301 -15.43 -21.594 1 94.44 204 THR B O 1
ATOM 3582 N N . GLU B 1 205 ? 8.414 -14.875 -21.203 1 96.06 205 GLU B N 1
ATOM 3583 C CA . GLU B 1 205 ? 8.859 -16.25 -21.391 1 96.06 205 GLU B CA 1
ATOM 3584 C C . GLU B 1 205 ? 8.219 -17.188 -20.375 1 96.06 205 GLU B C 1
ATOM 3586 O O . GLU B 1 205 ? 7.812 -18.297 -20.703 1 96.06 205 GLU B O 1
ATOM 3591 N N . PHE B 1 206 ? 8.141 -16.734 -19.203 1 97.56 206 PHE B N 1
ATOM 3592 C CA . PHE B 1 206 ? 7.535 -17.516 -18.141 1 97.56 206 PHE B CA 1
ATOM 3593 C C . PHE B 1 206 ? 6.059 -17.766 -18.422 1 97.56 206 PHE B C 1
ATOM 3595 O O . PHE B 1 206 ? 5.578 -18.891 -18.266 1 97.56 206 PHE B O 1
ATOM 3602 N N . VAL B 1 207 ? 5.359 -16.766 -18.859 1 95.56 207 VAL B N 1
ATOM 3603 C CA . VAL B 1 207 ? 3.939 -16.875 -19.156 1 95.56 207 VAL B CA 1
ATOM 3604 C C . VAL B 1 207 ? 3.732 -17.906 -20.281 1 95.56 207 VAL B C 1
ATOM 3606 O O . VAL B 1 207 ? 2.879 -18.781 -20.172 1 95.56 207 VAL B O 1
ATOM 3609 N N . TYR B 1 208 ? 4.543 -17.797 -21.281 1 96.56 208 TYR B N 1
ATOM 3610 C CA . TYR B 1 208 ? 4.426 -18.719 -22.406 1 96.56 208 TYR B CA 1
ATOM 3611 C C . TYR B 1 208 ? 4.746 -20.156 -21.969 1 96.56 208 TYR B C 1
ATOM 3613 O O . TYR B 1 208 ? 4.109 -21.109 -22.422 1 96.56 208 TYR B O 1
ATOM 3621 N N . ALA B 1 209 ? 5.734 -20.266 -21.125 1 97.81 209 ALA B N 1
ATOM 3622 C CA . ALA B 1 209 ? 6.102 -21.594 -20.625 1 97.81 209 ALA B CA 1
ATOM 3623 C C . ALA B 1 209 ? 4.957 -22.203 -19.828 1 97.81 209 ALA B C 1
ATOM 3625 O O . ALA B 1 209 ? 4.715 -23.422 -19.906 1 97.81 209 ALA B O 1
ATOM 3626 N N . ARG B 1 210 ? 4.262 -21.406 -19.078 1 96.75 210 ARG B N 1
ATOM 3627 C CA . ARG B 1 210 ? 3.125 -21.875 -18.297 1 96.75 210 ARG B CA 1
ATOM 3628 C C . ARG B 1 210 ? 1.994 -22.344 -19.203 1 96.75 210 ARG B C 1
ATOM 3630 O O . ARG B 1 210 ? 1.386 -23.391 -18.969 1 96.75 210 ARG B O 1
ATOM 3637 N N . PHE B 1 211 ? 1.735 -21.562 -20.234 1 97.06 211 PHE B N 1
ATOM 3638 C CA . PHE B 1 211 ? 0.715 -21.938 -21.219 1 97.06 211 PHE B CA 1
ATOM 3639 C C . PHE B 1 211 ? 1.067 -23.266 -21.875 1 97.06 211 PHE B C 1
ATOM 3641 O O . PHE B 1 211 ? 0.206 -24.125 -22.031 1 97.06 211 PHE B O 1
ATOM 3648 N N . TYR B 1 212 ? 2.312 -23.344 -22.234 1 97.81 212 TYR B N 1
ATOM 3649 C CA . TYR B 1 212 ? 2.777 -24.578 -22.875 1 97.81 212 TYR B CA 1
ATOM 3650 C C . TYR B 1 212 ? 2.6 -25.766 -21.938 1 97.81 212 TYR B C 1
ATOM 3652 O O . TYR B 1 212 ? 2.115 -26.828 -22.344 1 97.81 212 TYR B O 1
ATOM 3660 N N . ASN B 1 213 ? 2.971 -25.609 -20.734 1 97.94 213 ASN B N 1
ATOM 3661 C CA . ASN B 1 213 ? 2.814 -26.641 -19.734 1 97.94 213 ASN B CA 1
ATOM 3662 C C . ASN B 1 213 ? 1.354 -27.047 -19.562 1 97.94 213 ASN B C 1
ATOM 3664 O O . ASN B 1 213 ? 1.035 -28.234 -19.516 1 97.94 213 ASN B O 1
ATOM 3668 N N . GLN B 1 214 ? 0.483 -26.094 -19.453 1 96.06 214 GLN B N 1
ATOM 3669 C CA . GLN B 1 214 ? -0.943 -26.328 -19.266 1 96.06 214 GLN B CA 1
ATOM 3670 C C . GLN B 1 214 ? -1.521 -27.156 -20.391 1 96.06 214 GLN B C 1
ATOM 3672 O O . GLN B 1 214 ? -2.414 -27.984 -20.188 1 96.06 214 GLN B O 1
ATOM 3677 N N . SER B 1 215 ? -1.006 -26.906 -21.562 1 95.94 215 SER B N 1
ATOM 3678 C CA . SER B 1 215 ? -1.572 -27.531 -22.75 1 95.94 215 SER B CA 1
ATOM 3679 C C . SER B 1 215 ? -0.961 -28.906 -23 1 95.94 215 SER B C 1
ATOM 3681 O O . SER B 1 215 ? -1.607 -29.781 -23.578 1 95.94 215 SER B O 1
ATOM 3683 N N . THR B 1 216 ? 0.293 -29.109 -22.562 1 96.81 216 THR B N 1
ATOM 3684 C CA . THR B 1 216 ? 1.002 -30.297 -23.016 1 96.81 216 THR B CA 1
ATOM 3685 C C . THR B 1 216 ? 1.397 -31.172 -21.844 1 96.81 216 THR B C 1
ATOM 3687 O O . THR B 1 216 ? 1.772 -32.344 -22.016 1 96.81 216 THR B O 1
ATOM 3690 N N . THR B 1 217 ? 1.416 -30.625 -20.641 1 95.62 217 THR B N 1
ATOM 3691 C CA . THR B 1 217 ? 1.856 -31.25 -19.391 1 95.62 217 THR B CA 1
ATOM 3692 C C . THR B 1 217 ? 3.377 -31.375 -19.359 1 95.62 217 THR B C 1
ATOM 3694 O O . THR B 1 217 ? 3.945 -31.844 -18.375 1 95.62 217 THR B O 1
ATOM 3697 N N . ARG B 1 218 ? 3.98 -30.906 -20.438 1 97.62 218 ARG B N 1
ATOM 3698 C CA . ARG B 1 218 ? 5.438 -30.922 -20.438 1 97.62 218 ARG B CA 1
ATOM 3699 C C . ARG B 1 218 ? 6 -29.797 -19.578 1 97.62 218 ARG B C 1
ATOM 3701 O O . ARG B 1 218 ? 5.461 -28.688 -19.547 1 97.62 218 ARG B O 1
ATOM 3708 N N . THR B 1 219 ? 7.156 -30.078 -18.938 1 98.19 219 THR B N 1
ATOM 3709 C CA . THR B 1 219 ? 7.688 -29.125 -17.969 1 98.19 219 THR B CA 1
ATOM 3710 C C . THR B 1 219 ? 8.953 -28.469 -18.5 1 98.19 219 THR B C 1
ATOM 3712 O O . THR B 1 219 ? 9.477 -27.531 -17.891 1 98.19 219 THR B O 1
ATOM 3715 N N . ASP B 1 220 ? 9.453 -28.859 -19.641 1 98.12 220 ASP B N 1
ATOM 3716 C CA . ASP B 1 220 ? 10.781 -28.5 -20.141 1 98.12 220 ASP B CA 1
ATOM 3717 C C . ASP B 1 220 ? 10.914 -27 -20.281 1 98.12 220 ASP B C 1
ATOM 3719 O O . ASP B 1 220 ? 11.93 -26.406 -19.891 1 98.12 220 ASP B O 1
ATOM 3723 N N . ARG B 1 221 ? 9.891 -26.266 -20.828 1 98.06 221 ARG B N 1
ATOM 3724 C CA . ARG B 1 221 ? 9.984 -24.828 -21.016 1 98.06 221 ARG B CA 1
ATOM 3725 C C . ARG B 1 221 ? 9.938 -24.094 -19.688 1 98.06 221 ARG B C 1
ATOM 3727 O O . ARG B 1 221 ? 10.609 -23.078 -19.5 1 98.06 221 ARG B O 1
ATOM 3734 N N . LEU B 1 222 ? 9.133 -24.578 -18.797 1 98.12 222 LEU B N 1
ATOM 3735 C CA . LEU B 1 222 ? 9.094 -23.984 -17.453 1 98.12 222 LEU B CA 1
ATOM 3736 C C . LEU B 1 222 ? 10.43 -24.172 -16.75 1 98.12 222 LEU B C 1
ATOM 3738 O O . LEU B 1 222 ? 10.938 -23.25 -16.109 1 98.12 222 LEU B O 1
ATOM 3742 N N . GLU B 1 223 ? 10.984 -25.406 -16.859 1 98.69 223 GLU B N 1
ATOM 3743 C CA . GLU B 1 223 ? 12.297 -25.656 -16.281 1 98.69 223 GLU B CA 1
ATOM 3744 C C . GLU B 1 223 ? 13.336 -24.688 -16.844 1 98.69 223 GLU B C 1
ATOM 3746 O O . GLU B 1 223 ? 14.133 -24.125 -16.078 1 98.69 223 GLU B O 1
ATOM 3751 N N . ALA B 1 224 ? 13.297 -24.516 -18.109 1 98.19 224 ALA B N 1
ATOM 3752 C CA . ALA B 1 224 ? 14.297 -23.688 -18.781 1 98.19 224 ALA B CA 1
ATOM 3753 C C . ALA B 1 224 ? 14.219 -22.234 -18.297 1 98.19 224 ALA B C 1
ATOM 3755 O O . ALA B 1 224 ? 15.242 -21.625 -18 1 98.19 224 ALA B O 1
ATOM 3756 N N . VAL B 1 225 ? 13.055 -21.672 -18.234 1 98.12 225 VAL B N 1
ATOM 3757 C CA . VAL B 1 225 ? 12.922 -20.266 -17.875 1 98.12 225 VAL B CA 1
ATOM 3758 C C . VAL B 1 225 ? 13.211 -20.094 -16.375 1 98.12 225 VAL B C 1
ATOM 3760 O O . VAL B 1 225 ? 13.836 -19.109 -15.984 1 98.12 225 VAL B O 1
ATOM 3763 N N . LEU B 1 226 ? 12.766 -21 -15.477 1 98.12 226 LEU B N 1
ATOM 3764 C CA . LEU B 1 226 ? 13.023 -20.922 -14.039 1 98.12 226 LEU B CA 1
ATOM 3765 C C . LEU B 1 226 ? 14.508 -21.078 -13.742 1 98.12 226 LEU B C 1
ATOM 3767 O O . LEU B 1 226 ? 15.031 -20.453 -12.82 1 98.12 226 LEU B O 1
ATOM 3771 N N . ASN B 1 227 ? 15.156 -21.859 -14.562 1 98.19 227 ASN B N 1
ATOM 3772 C CA . ASN B 1 227 ? 16.594 -22.078 -14.406 1 98.19 227 ASN B CA 1
ATOM 3773 C C . ASN B 1 227 ? 17.375 -20.781 -14.547 1 98.19 227 ASN B C 1
ATOM 3775 O O . ASN B 1 227 ? 18.422 -20.609 -13.922 1 98.19 227 ASN B O 1
ATOM 3779 N N . LYS B 1 228 ? 16.906 -19.922 -15.344 1 97.5 228 LYS B N 1
ATOM 3780 C CA . LYS B 1 228 ? 17.594 -18.656 -15.609 1 97.5 228 LYS B CA 1
ATOM 3781 C C . LYS B 1 228 ? 17.609 -17.766 -14.367 1 97.5 228 LYS B C 1
ATOM 3783 O O . LYS B 1 228 ? 18.422 -16.844 -14.266 1 97.5 228 LYS B O 1
ATOM 3788 N N . ALA B 1 229 ? 16.688 -18.062 -13.422 1 96.81 229 ALA B N 1
ATOM 3789 C CA . ALA B 1 229 ? 16.562 -17.203 -12.25 1 96.81 229 ALA B CA 1
ATOM 3790 C C . ALA B 1 229 ? 16.891 -17.969 -10.969 1 96.81 229 ALA B C 1
ATOM 3792 O O . ALA B 1 229 ? 16.641 -17.484 -9.867 1 96.81 229 ALA B O 1
ATOM 3793 N N . LEU B 1 230 ? 17.406 -19.188 -11.07 1 97.06 230 LEU B N 1
ATOM 3794 C CA . LEU B 1 230 ? 17.641 -20.062 -9.922 1 97.06 230 LEU B CA 1
ATOM 3795 C C . LEU B 1 230 ? 19.125 -20.109 -9.578 1 97.06 230 LEU B C 1
ATOM 3797 O O . LEU B 1 230 ? 19.969 -20.297 -10.461 1 97.06 230 LEU B O 1
ATOM 3801 N N . THR B 1 231 ? 19.453 -19.859 -8.297 1 95.5 231 THR B N 1
ATOM 3802 C CA . THR B 1 231 ? 20.812 -20 -7.797 1 95.5 231 THR B CA 1
ATOM 3803 C C . THR B 1 231 ? 20.844 -20.922 -6.582 1 95.5 231 THR B C 1
ATOM 3805 O O . THR B 1 231 ? 19.844 -21.094 -5.895 1 95.5 231 THR B O 1
ATOM 3808 N N . GLU B 1 232 ? 22.016 -21.594 -6.465 1 91.06 232 GLU B N 1
ATOM 3809 C CA . GLU B 1 232 ? 22.188 -22.422 -5.277 1 91.06 232 GLU B CA 1
ATOM 3810 C C . GLU B 1 232 ? 22.625 -21.578 -4.082 1 91.06 232 GLU B C 1
ATOM 3812 O O . GLU B 1 232 ? 23.453 -20.688 -4.219 1 91.06 232 GLU B O 1
ATOM 3817 N N . VAL B 1 233 ? 21.984 -21.75 -2.926 1 84.44 233 VAL B N 1
ATOM 3818 C CA . VAL B 1 233 ? 22.391 -21.047 -1.717 1 84.44 233 VAL B CA 1
ATOM 3819 C C . VAL B 1 233 ? 23.562 -21.766 -1.062 1 84.44 233 VAL B C 1
ATOM 3821 O O . VAL B 1 233 ? 23.516 -22.984 -0.852 1 84.44 233 VAL B O 1
ATOM 3824 N N . SER B 1 234 ? 24.922 -21.375 -1.345 1 64.75 234 SER B N 1
ATOM 3825 C CA . SER B 1 234 ? 26.109 -22 -0.794 1 64.75 234 SER B CA 1
ATOM 3826 C C . SER B 1 234 ? 26.062 -22.062 0.729 1 64.75 234 SER B C 1
ATOM 3828 O O . SER B 1 234 ? 25.531 -21.156 1.371 1 64.75 234 SER B O 1
ATOM 3830 N N . MET B 1 235 ? 26 -23.188 1.288 1 52.38 235 MET B N 1
ATOM 3831 C CA . MET B 1 235 ? 26.25 -23.344 2.719 1 52.38 235 MET B CA 1
ATOM 3832 C C . MET B 1 235 ? 27.625 -22.781 3.092 1 52.38 235 MET B C 1
ATOM 3834 O O . MET B 1 235 ? 28.344 -23.359 3.908 1 52.38 235 MET B O 1
ATOM 3838 N N . ALA B 1 236 ? 28.594 -22.094 2.494 1 40.41 236 ALA B N 1
ATOM 3839 C CA . ALA B 1 236 ? 29.906 -21.781 3.074 1 40.41 236 ALA B CA 1
ATOM 3840 C C . ALA B 1 236 ? 29.75 -21.188 4.477 1 40.41 236 ALA B C 1
ATOM 3842 O O . ALA B 1 236 ? 30.672 -21.281 5.289 1 40.41 236 ALA B O 1
ATOM 3843 N N . THR B 1 237 ? 29.047 -20.031 4.645 1 37.03 237 THR B N 1
ATOM 3844 C CA . THR B 1 237 ? 29.391 -19.234 5.812 1 37.03 237 THR B CA 1
ATOM 3845 C C . THR B 1 237 ? 29.031 -19.969 7.098 1 37.03 237 THR B C 1
ATOM 3847 O O . THR B 1 237 ? 28.047 -19.625 7.758 1 37.03 237 THR B O 1
ATOM 3850 N N . LYS B 1 238 ? 28.875 -21.25 7.051 1 35.28 238 LYS B N 1
ATOM 3851 C CA . LYS B 1 238 ? 28.859 -21.719 8.43 1 35.28 238 LYS B CA 1
ATOM 3852 C C . LYS B 1 238 ? 30.156 -21.359 9.148 1 35.28 238 LYS B C 1
ATOM 3854 O O . LYS B 1 238 ? 31.188 -21.156 8.516 1 35.28 238 LYS B O 1
ATOM 3859 N N . PHE B 1 239 ? 30.234 -21.312 10.539 1 32.09 239 PHE B N 1
ATOM 3860 C CA . PHE B 1 239 ? 31.219 -21.141 11.602 1 32.09 239 PHE B CA 1
ATOM 3861 C C . PHE B 1 239 ? 32.469 -21.984 11.336 1 32.09 239 PHE B C 1
ATOM 3863 O O . PHE B 1 239 ? 32.344 -23.172 11.055 1 32.09 239 PHE B O 1
ATOM 3870 N N . SER B 1 240 ? 33.531 -21.453 10.578 1 27.5 240 SER B N 1
ATOM 3871 C CA . SER B 1 240 ? 34.781 -22.031 11.023 1 27.5 240 SER B CA 1
ATOM 3872 C C . SER B 1 240 ? 34.719 -22.469 12.484 1 27.5 240 SER B C 1
ATOM 3874 O O . SER B 1 240 ? 34.156 -21.75 13.32 1 27.5 240 SER B O 1
ATOM 3876 N N . PRO B 1 241 ? 35.219 -23.703 12.836 1 27.03 241 PRO B N 1
ATOM 3877 C CA . PRO B 1 241 ? 35.312 -23.875 14.289 1 27.03 241 PRO B CA 1
ATOM 3878 C C . PRO B 1 241 ? 35.938 -22.672 14.984 1 27.03 241 PRO B C 1
ATOM 3880 O O . PRO B 1 241 ? 36.719 -21.953 14.383 1 27.03 241 PRO B O 1
#

Foldseek 3Di:
DPPPPPCAQELCSQCDPPAPHGFWDQADPVRHRHDRDNVVLVVVLVVQLVVLLVVCVVPNDDDDLALQSLLVLQCSRCVRIGPCRSHFHNDDQDKDWDKDFDVQVDPQPPPPGDIDIFTADGRVCLVVQRRVLSVVCVVCVLLAPDDLLSSLQNLLLSLLSNVRSVGHSDDSVVSSLSSSQVSQVVRQKHFDCVCCDVPHDLVSQCVSQSSNCRVPVDRVSNSVSRVVRMDGNDPPPDDPD/DPPPPDCAQELCSQCDPPAPHGFWDQADPVRHRHDRDNVVLVVVLVVQLVVLLVVCVVPNDDDDLALQSLLVLQCSRCVRIGPCRSHFHNDDQDKDWDKDFDVQVDPQPPPPGDIDIFTADGRVCLVVQRRVLSVVCVVCVLLAPDDLLSSLQNLLLSLLSNVRSVGHSDDSVVSSLSSSQVSQVVRQKHFDCVCCDVPHDLVSQCVSQSSNCRVPVDRVSNSVSRVVRMGGNDPPPDDPD

Secondary structure (DSSP, 8-state):
------S--SGGGGBPTTSSSBP-S---SS-TT----HHHHHHHHHHHHHHHHHHHHHSPPP--SSHHHHHHHHHHHHTTT-TTTTS-----SS-EEEEEE--SSS-TT-TTPPEEEEEE--HHHHHHHHHHHHHHHHHTGGGTT--HHHHHHHHHHHHHHHHHH--SSS-HHHHHHHHHHHHHHHTTEEE-GGGGSTT-TTHHHHHHHHHHHHHH---HHHHHHHHTTEEE-----S---/------S--SGGGGBPTTSSSBP-S---SS-TT----HHHHHHHHHHHHHHHHHHHHHSPPP--SSHHHHHHHHHHHHTTT-TTTTS-----SS-EEEEEE-TTTS-TT-TTPPEEEEEE--HHHHHHHHHHHHHHHHHTGGGTT--HHHHHHHHHHHHHHHHHH--SSS-HHHHHHHHHHHHHHHTTEEE-GGGGSTT-TTHHHHHHHHHHHHHH---HHHHHHHHTTEEE-----S---

Solvent-accessible surface area (backbone atoms only — not comparable to full-atom values): 26249 Å² total; per-residue (Å²): 125,72,78,81,65,75,85,49,71,41,56,70,49,46,27,31,89,96,54,90,30,54,43,30,60,60,50,43,93,92,29,75,52,12,58,77,48,62,67,61,49,50,46,33,45,52,33,45,29,51,54,33,48,54,45,36,73,74,54,62,80,84,67,81,73,35,55,68,32,52,27,50,48,30,21,58,36,31,55,80,37,29,91,58,40,43,43,68,33,55,30,40,76,52,71,33,68,48,75,40,64,33,45,79,90,30,62,80,85,46,87,80,36,54,75,39,76,44,70,31,47,21,26,85,50,28,64,64,53,43,48,52,52,29,49,53,40,53,74,50,56,55,48,44,90,48,56,70,70,60,30,35,51,52,51,26,48,54,50,46,51,53,57,33,38,45,53,38,85,68,61,48,67,64,34,48,51,54,50,50,32,52,43,30,46,72,32,46,27,41,50,50,64,72,44,49,34,92,90,29,87,42,28,64,58,44,53,47,20,46,53,35,19,65,75,66,71,49,42,64,56,37,29,55,53,51,53,77,37,50,42,74,58,76,79,67,88,58,81,72,130,124,73,78,79,64,75,84,49,71,40,56,72,50,45,26,32,89,96,53,88,30,54,42,30,62,61,50,43,93,93,29,75,51,12,58,76,47,63,65,61,49,50,46,34,43,54,32,45,29,51,54,33,47,54,47,36,73,74,54,60,79,84,68,80,73,34,56,66,32,51,27,48,48,30,22,59,34,32,56,79,38,30,91,59,40,44,44,69,32,54,30,39,75,50,70,34,70,48,77,39,65,33,43,77,88,30,63,78,85,46,87,81,36,54,76,38,76,45,71,33,46,22,27,86,49,27,64,62,54,44,47,52,52,29,50,51,41,53,75,49,55,56,48,43,88,47,56,69,69,60,30,36,51,51,50,26,50,53,50,46,50,54,57,31,39,46,55,38,83,68,61,47,69,63,36,47,52,54,51,51,33,52,45,30,46,72,30,46,27,41,50,51,62,71,44,49,34,92,92,29,88,42,26,64,58,44,53,47,19,46,53,32,18,66,76,66,71,49,39,66,56,35,30,55,54,50,52,77,37,51,42,76,56,76,77,70,88,56,81,71,132

pLDDT: mean 92.11, std 14.24, range [27.03, 98.81]

Sequence (482 aa):
MPPKTSQFRSWDDYYIPGTTVLRNKLTSTAEPYGTTDPDKLRSYEEAATHIRMGELARTPVSGKFDYNHLKAIHQTLFQDVYDWAGKERTGPLNQMSKSGPDVVNYPPGDPHAPTVNYGYYPAPAIADAADLQFRRLAKQDLLRGRGREEFLTGLAEHWGEINTIHSFREGNTRTQFVFFSELSRHAGYELDIAQFSENAPLRTEFVYARFYNQSTTRTDRLEAVLNKALTEVSMATKFSPMPPKTSQFRSWDDYYIPGTTVLRNKLTSTAEPYGTTDPDKLRSYEEAATHIRMGELARTPVSGKFDYNHLKAIHQTLFQDVYDWAGKERTGPLNQMSKSGPDVVNYPPGDPHAPTVNYGYYPAPAIADAADLQFRRLAKQDLLRGRGREEFLTGLAEHWGEINTIHSFREGNTRTQFVFFSELSRHAGYELDIAQFSENAPLRTEFVYARFYNQSTTRTDRLEAVLNKALTEVSMATKFSP

Nearest PDB structures (foldseek):
  3shg-assembly1_A  TM=9.449E-01  e=4.800E-15  Bartonella schoenbuchensis R1
  3zcb-assembly1_A  TM=9.529E-01  e=9.113E-15  Bartonella schoenbuchensis
  4wgj-assembly1_A  TM=8.397E-01  e=5.011E-13  Bartonella tribocorum CIP 105476
  5eu0-assembly1_A  TM=8.709E-01  e=8.974E-12  Barton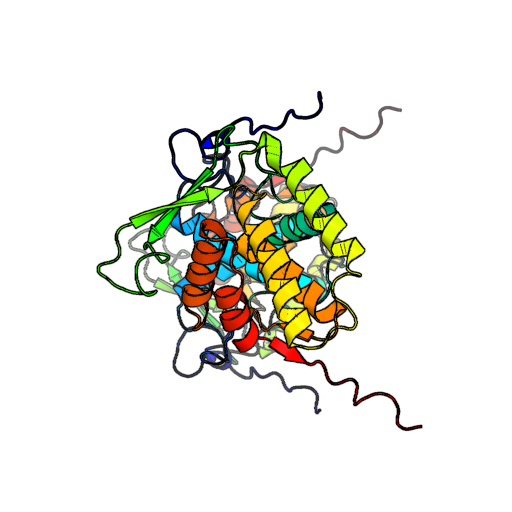ella rochalimae ATCC BAA-1498
  5jff-assembly2_C  TM=8.888E-01  e=1.704E-11  Escherichia coli K-12

Radius of gyration: 27.07 Å; Cα contacts (8 Å, |Δi|>4): 684; chains: 2; bounding box: 62×77×73 Å